Protein AF-0000000078037428 (afdb_homodimer)

pLDDT: mean 86.5, std 13.21, range [45.31, 98.56]

Structure (mmCIF, N/CA/C/O backbone):
data_AF-0000000078037428-model_v1
#
loop_
_entity.id
_entity.type
_entity.pdbx_description
1 polymer 'Transcriptional regulator, TetR family'
#
loop_
_atom_site.group_PDB
_atom_site.id
_atom_site.type_symbol
_atom_site.label_atom_id
_atom_site.label_alt_id
_atom_site.label_comp_id
_atom_site.label_asym_id
_atom_site.label_entity_id
_atom_site.label_seq_id
_atom_site.pdbx_PDB_ins_code
_atom_site.Cartn_x
_atom_site.Cartn_y
_atom_site.Cartn_z
_atom_site.occupancy
_atom_site.B_iso_or_equiv
_atom_site.auth_seq_id
_atom_site.auth_comp_id
_atom_site.auth_asym_id
_atom_site.auth_atom_id
_atom_site.pdbx_PDB_model_num
ATOM 1 N N . MET A 1 1 ? -26.312 56.969 19.766 1 45.31 1 MET A N 1
ATOM 2 C CA . MET A 1 1 ? -25.547 55.938 20.484 1 45.31 1 MET A CA 1
ATOM 3 C C . MET A 1 1 ? -25.922 54.562 19.969 1 45.31 1 MET A C 1
ATOM 5 O O . MET A 1 1 ? -25.109 53.625 20.062 1 45.31 1 MET A O 1
ATOM 9 N N . LEU A 1 2 ? -27.078 54.312 19.422 1 58.06 2 LEU A N 1
ATOM 10 C CA . LEU A 1 2 ? -27.562 53.031 18.891 1 58.06 2 LEU A CA 1
ATOM 11 C C . LEU A 1 2 ? -26.922 52.688 17.562 1 58.06 2 LEU A C 1
ATOM 13 O O . LEU A 1 2 ? -26.625 51.531 17.266 1 58.06 2 LEU A O 1
ATOM 17 N N . MET A 1 3 ? -26.672 53.719 16.812 1 55.56 3 MET A N 1
ATOM 18 C CA . MET A 1 3 ? -26.109 53.469 15.484 1 55.56 3 MET A CA 1
ATOM 19 C C . MET A 1 3 ? -24.656 53 15.578 1 55.56 3 MET A C 1
ATOM 21 O O . MET A 1 3 ? -24.172 52.281 14.703 1 55.56 3 MET A O 1
ATOM 25 N N . ALA A 1 4 ? -23.922 53.5 16.547 1 60.78 4 ALA A N 1
ATOM 26 C CA . ALA A 1 4 ? -22.516 53.125 16.719 1 60.78 4 ALA A CA 1
ATOM 27 C C . ALA A 1 4 ? -22.375 51.625 17.062 1 60.78 4 ALA A C 1
ATOM 29 O O . ALA A 1 4 ? -21.359 51 16.734 1 60.78 4 ALA A O 1
ATOM 30 N N . LYS A 1 5 ? -23.375 51.125 17.703 1 63.28 5 LYS A N 1
ATOM 31 C CA . LYS A 1 5 ? -23.297 49.719 18.125 1 63.28 5 LYS A CA 1
ATOM 32 C C . LYS A 1 5 ? -23.422 48.781 16.938 1 63.28 5 LYS A C 1
ATOM 34 O O . LYS A 1 5 ? -22.766 47.75 16.891 1 63.28 5 LYS A O 1
ATOM 39 N N . ASN A 1 6 ? -24.078 49.25 15.852 1 65.44 6 ASN A N 1
ATOM 40 C CA . ASN A 1 6 ? -24.328 48.406 14.68 1 65.44 6 ASN A CA 1
ATOM 41 C C . ASN A 1 6 ? -23.078 48.312 13.797 1 65.44 6 ASN A C 1
ATOM 43 O O . ASN A 1 6 ? -22.828 47.25 13.195 1 65.44 6 ASN A O 1
ATOM 47 N N . THR A 1 7 ? -22.266 49.406 13.906 1 69.06 7 THR A N 1
ATOM 48 C CA . THR A 1 7 ? -21.094 49.438 13.031 1 69.06 7 THR A CA 1
ATOM 49 C C . THR A 1 7 ? -20 48.5 13.578 1 69.06 7 THR A C 1
ATOM 51 O O . THR A 1 7 ? -19.266 47.875 12.805 1 69.06 7 THR A O 1
ATOM 54 N N . ARG A 1 8 ? -19.922 48.375 14.914 1 73.94 8 ARG A N 1
ATOM 55 C CA . ARG A 1 8 ? -18.906 47.5 15.516 1 73.94 8 ARG A CA 1
ATOM 56 C C . ARG A 1 8 ? -19.25 46.031 15.305 1 73.94 8 ARG A C 1
ATOM 58 O O . ARG A 1 8 ? -18.359 45.219 15.086 1 73.94 8 ARG A O 1
ATOM 65 N N . GLY A 1 9 ? -20.5 45.781 15.391 1 69.25 9 GLY A N 1
ATOM 66 C CA . GLY A 1 9 ? -20.938 44.438 15.117 1 69.25 9 GLY A CA 1
ATOM 67 C C . GLY A 1 9 ? -20.672 44 13.695 1 69.25 9 GLY A C 1
ATOM 68 O O . GLY A 1 9 ? -20.234 42.844 13.453 1 69.25 9 GLY A O 1
ATOM 69 N N . SER A 1 10 ? -20.953 44.938 12.781 1 72.5 10 SER A N 1
ATOM 70 C CA . SER A 1 10 ? -20.719 44.688 11.367 1 72.5 10 SER A CA 1
ATOM 71 C C . SER A 1 10 ? -19.219 44.531 11.07 1 72.5 10 SER A C 1
ATOM 73 O O . SER A 1 10 ? -18.812 43.656 10.305 1 72.5 10 SER A O 1
ATOM 75 N N . GLN A 1 11 ? -18.453 45.438 11.711 1 68.12 11 GLN A N 1
ATOM 76 C CA . GLN A 1 11 ? -17 45.375 11.516 1 68.12 11 GLN A CA 1
ATOM 77 C C . GLN A 1 11 ? -16.438 44.062 12.086 1 68.12 11 GLN A C 1
ATOM 79 O O . GLN A 1 11 ? -15.547 43.469 11.484 1 68.12 11 GLN A O 1
ATOM 84 N N . ARG A 1 12 ? -16.984 43.688 13.312 1 69.38 12 ARG A N 1
ATOM 85 C CA . ARG A 1 12 ? -16.547 42.438 13.906 1 69.38 12 ARG A CA 1
ATOM 86 C C . ARG A 1 12 ? -16.953 41.219 13.055 1 69.38 12 ARG A C 1
ATOM 88 O O . ARG A 1 12 ? -16.188 40.281 12.883 1 69.38 12 ARG A O 1
ATOM 95 N N . ALA A 1 13 ? -18.188 41.281 12.602 1 67.56 13 ALA A N 1
ATOM 96 C CA . ALA A 1 13 ? -18.672 40.219 11.711 1 67.56 13 ALA A CA 1
ATOM 97 C C . ALA A 1 13 ? -17.828 40.156 10.438 1 67.56 13 ALA A C 1
ATOM 99 O O . ALA A 1 13 ? -17.531 39.062 9.945 1 67.56 13 ALA A O 1
ATOM 100 N N . GLN A 1 14 ? -17.438 41.188 9.852 1 64.56 14 GLN A N 1
ATOM 101 C CA . GLN A 1 14 ? -16.594 41.25 8.656 1 64.56 14 GLN A CA 1
ATOM 102 C C . GLN A 1 14 ? -15.18 40.75 8.953 1 64.56 14 GLN A C 1
ATOM 104 O O . GLN A 1 14 ? -14.586 40.031 8.141 1 64.56 14 GLN A O 1
ATOM 109 N N . ALA A 1 15 ? -14.648 41.125 10.156 1 66.56 15 ALA A N 1
ATOM 110 C CA . ALA A 1 15 ? -13.328 40.688 10.578 1 66.56 15 ALA A CA 1
ATOM 111 C C . ALA A 1 15 ? -13.32 39.156 10.797 1 66.56 15 ALA A C 1
ATOM 113 O O . ALA A 1 15 ? -12.375 38.469 10.406 1 66.56 15 ALA A O 1
ATOM 114 N N . VAL A 1 16 ? -14.312 38.688 11.414 1 65.62 16 VAL A N 1
ATOM 115 C CA . VAL A 1 16 ? -14.438 37.25 11.648 1 65.62 16 VAL A CA 1
ATOM 116 C C . VAL A 1 16 ? -14.562 36.5 10.32 1 65.62 16 VAL A C 1
ATOM 118 O O . VAL A 1 16 ? -13.938 35.469 10.117 1 65.62 16 VAL A O 1
ATOM 121 N N . SER A 1 17 ? -15.375 36.969 9.43 1 70.44 17 SER A N 1
ATOM 122 C CA . SER A 1 17 ? -15.531 36.375 8.102 1 70.44 17 SER A CA 1
ATOM 123 C C . SER A 1 17 ? -14.219 36.375 7.336 1 70.44 17 SER A C 1
ATOM 125 O O . SER A 1 17 ? -13.891 35.406 6.652 1 70.44 17 SER A O 1
ATOM 127 N N . GLY A 1 18 ? -13.523 37.469 7.52 1 70.5 18 GLY A N 1
ATOM 128 C CA . GLY A 1 18 ? -12.219 37.562 6.887 1 70.5 18 GLY A CA 1
ATOM 129 C C . GLY A 1 18 ? -11.219 36.562 7.434 1 70.5 18 GLY A C 1
ATOM 130 O O . GLY A 1 18 ? -10.43 35.969 6.68 1 70.5 18 GLY A O 1
ATOM 131 N N . GLU A 1 19 ? -11.305 36.469 8.688 1 72.19 19 GLU A N 1
ATOM 132 C CA . GLU A 1 19 ? -10.414 35.5 9.359 1 72.19 19 GLU A CA 1
ATOM 133 C C . GLU A 1 19 ? -10.734 34.062 8.961 1 72.19 19 GLU A C 1
ATOM 135 O O . GLU A 1 19 ? -9.828 33.281 8.742 1 72.19 19 GLU A O 1
ATOM 140 N N . VAL A 1 20 ? -12.031 33.844 8.992 1 72.5 20 VAL A N 1
ATOM 141 C CA . VAL A 1 20 ? -12.477 32.5 8.57 1 72.5 20 VAL A CA 1
ATOM 142 C C . VAL A 1 20 ? -12.039 32.25 7.129 1 72.5 20 VAL A C 1
ATOM 144 O O . VAL A 1 20 ? -11.602 31.141 6.801 1 72.5 20 VAL A O 1
ATOM 147 N N . ASP A 1 21 ? -11.977 33.219 6.484 1 84.56 21 ASP A N 1
ATOM 148 C CA . ASP A 1 21 ? -11.578 33.125 5.082 1 84.56 21 ASP A CA 1
ATOM 149 C C . ASP A 1 21 ? -10.086 32.812 4.957 1 84.56 21 ASP A C 1
ATOM 151 O O . ASP A 1 21 ? -9.688 31.953 4.176 1 84.56 21 ASP A O 1
ATOM 155 N N . THR A 1 22 ? -9.359 33.469 5.941 1 90.62 22 THR A N 1
ATOM 156 C CA . THR A 1 22 ? -7.918 33.281 5.914 1 90.62 22 THR A CA 1
ATOM 157 C C . THR A 1 22 ? -7.562 31.859 6.371 1 90.62 22 THR A C 1
ATOM 159 O O . THR A 1 22 ? -6.715 31.203 5.766 1 90.62 22 THR A O 1
ATOM 162 N N . ARG A 1 23 ? -8.195 31.469 7.398 1 93.56 23 ARG A N 1
ATOM 163 C CA . ARG A 1 23 ? -7.953 30.125 7.93 1 93.56 23 ARG A CA 1
ATOM 164 C C . ARG A 1 23 ? -8.258 29.062 6.887 1 93.56 23 ARG A C 1
ATOM 166 O O . ARG A 1 23 ? -7.469 28.141 6.676 1 93.56 23 ARG A O 1
ATOM 173 N N . GLU A 1 24 ? -9.375 29.188 6.25 1 93.31 24 GLU A N 1
ATOM 174 C CA . GLU A 1 24 ? -9.797 28.234 5.227 1 93.31 24 GLU A CA 1
ATOM 175 C C . GLU A 1 24 ? -8.844 28.266 4.035 1 93.31 24 GLU A C 1
ATOM 177 O O . GLU A 1 24 ? -8.523 27.219 3.469 1 93.31 24 GLU A O 1
ATOM 182 N N . ARG A 1 25 ? -8.43 29.375 3.723 1 93.69 25 ARG A N 1
ATOM 183 C CA . ARG A 1 25 ? -7.484 29.516 2.619 1 93.69 25 ARG A CA 1
ATOM 184 C C . ARG A 1 25 ? -6.168 28.812 2.926 1 93.69 25 ARG A C 1
ATOM 186 O O . ARG A 1 25 ? -5.637 28.094 2.086 1 93.69 25 ARG A O 1
ATOM 193 N N . ILE A 1 26 ? -5.715 29.016 4.098 1 95.25 26 ILE A N 1
ATOM 194 C CA . ILE A 1 26 ? -4.473 28.375 4.516 1 95.25 26 ILE A CA 1
ATOM 195 C C . ILE A 1 26 ? -4.637 26.859 4.484 1 95.25 26 ILE A C 1
ATOM 197 O O . ILE A 1 26 ? -3.777 26.141 3.961 1 95.25 26 ILE A O 1
ATOM 201 N N . LEU A 1 27 ? -5.742 26.422 4.992 1 94.62 27 LEU A N 1
ATOM 202 C CA . LEU A 1 27 ? -6.012 25 5.047 1 94.62 27 LEU A CA 1
ATOM 203 C C . LEU A 1 27 ? -6.051 24.391 3.648 1 94.62 27 LEU A C 1
ATOM 205 O O . LEU A 1 27 ? -5.422 23.359 3.395 1 94.62 27 LEU A O 1
ATOM 209 N N . ASN A 1 28 ? -6.707 25.031 2.758 1 94 28 ASN A N 1
ATOM 210 C CA . ASN A 1 28 ? -6.863 24.516 1.401 1 94 28 ASN A CA 1
ATOM 211 C C . ASN A 1 28 ? -5.535 24.516 0.653 1 94 28 ASN A C 1
ATOM 213 O O . ASN A 1 28 ? -5.207 23.531 -0.023 1 94 28 ASN A O 1
ATOM 217 N N . VAL A 1 29 ? -4.816 25.531 0.797 1 95.38 29 VAL A N 1
ATOM 218 C CA . VAL A 1 29 ? -3.527 25.656 0.13 1 95.38 29 VAL A CA 1
ATOM 219 C C . VAL A 1 29 ? -2.555 24.609 0.686 1 95.38 29 VAL A C 1
ATOM 221 O O . VAL A 1 29 ? -1.868 23.922 -0.074 1 95.38 29 VAL A O 1
ATOM 224 N N . ALA A 1 30 ? -2.529 24.547 1.989 1 96.25 30 ALA A N 1
ATOM 225 C CA . ALA A 1 30 ? -1.643 23.578 2.635 1 96.25 30 ALA A CA 1
ATOM 226 C C . ALA A 1 30 ? -1.988 22.156 2.217 1 96.25 30 ALA A C 1
ATOM 228 O O . ALA A 1 30 ? -1.096 21.344 1.949 1 96.25 30 ALA A O 1
ATOM 229 N N . GLU A 1 31 ? -3.254 21.859 2.205 1 95 31 GLU A N 1
ATOM 230 C CA . GLU A 1 31 ? -3.691 20.531 1.799 1 95 31 GLU A CA 1
ATOM 231 C C . GLU A 1 31 ? -3.186 20.188 0.402 1 95 31 GLU A C 1
ATOM 233 O O . GLU A 1 31 ? -2.664 19.094 0.179 1 95 31 GLU A O 1
ATOM 238 N N . ALA A 1 32 ? -3.291 21.109 -0.488 1 93.69 32 ALA A N 1
ATOM 239 C CA . ALA A 1 32 ? -2.836 20.906 -1.86 1 93.69 32 ALA A CA 1
ATOM 240 C C . ALA A 1 32 ? -1.325 20.688 -1.913 1 93.69 32 ALA A C 1
ATOM 242 O O . ALA A 1 32 ? -0.837 19.812 -2.621 1 93.69 32 ALA A O 1
ATOM 243 N N . LEU A 1 33 ? -0.621 21.453 -1.159 1 94.12 33 LEU A N 1
ATOM 244 C CA . LEU A 1 33 ? 0.835 21.375 -1.165 1 94.12 33 LEU A CA 1
ATOM 245 C C . LEU A 1 33 ? 1.314 20.078 -0.514 1 94.12 33 LEU A C 1
ATOM 247 O O . LEU A 1 33 ? 2.26 19.453 -0.995 1 94.12 33 LEU A O 1
ATOM 251 N N . PHE A 1 34 ? 0.635 19.688 0.566 1 91.19 34 PHE A N 1
ATOM 252 C CA . PHE A 1 34 ? 0.97 18.406 1.201 1 91.19 34 PHE A CA 1
ATOM 253 C C . PHE A 1 34 ? 0.675 17.25 0.266 1 91.19 34 PHE A C 1
ATOM 255 O O . PHE A 1 34 ? 1.414 16.266 0.243 1 91.19 34 PHE A O 1
ATOM 262 N N . ALA A 1 35 ? -0.38 17.375 -0.434 1 88.12 35 ALA A N 1
ATOM 263 C CA . ALA A 1 35 ? -0.732 16.312 -1.383 1 88.12 35 ALA A CA 1
ATOM 264 C C . ALA A 1 35 ? 0.3 16.219 -2.504 1 88.12 35 ALA A C 1
ATOM 266 O O . ALA A 1 35 ? 0.627 15.125 -2.961 1 88.12 35 ALA A O 1
ATOM 267 N N . GLU A 1 36 ? 0.806 17.297 -2.908 1 85.62 36 GLU A N 1
ATOM 268 C CA . GLU A 1 36 ? 1.724 17.359 -4.043 1 85.62 36 GLU A CA 1
ATOM 269 C C . GLU A 1 36 ? 3.145 17 -3.625 1 85.62 36 GLU A C 1
ATOM 271 O O . GLU A 1 36 ? 3.83 16.25 -4.328 1 85.62 36 GLU A O 1
ATOM 276 N N . HIS A 1 37 ? 3.551 17.438 -2.434 1 83.81 37 HIS A N 1
ATOM 277 C CA . HIS A 1 37 ? 4.965 17.344 -2.086 1 83.81 37 HIS A CA 1
ATOM 278 C C . HIS A 1 37 ? 5.184 16.406 -0.906 1 83.81 37 HIS A C 1
ATOM 280 O O . HIS A 1 37 ? 6.32 16.062 -0.584 1 83.81 37 HIS A O 1
ATOM 286 N N . GLY A 1 38 ? 4.078 15.945 -0.37 1 83.19 38 GLY A N 1
ATOM 287 C CA . GLY A 1 38 ? 4.223 15.234 0.889 1 83.19 38 GLY A CA 1
ATOM 288 C C . GLY A 1 38 ? 4.449 16.156 2.074 1 83.19 38 GLY A C 1
ATOM 289 O O . GLY A 1 38 ? 4.707 17.344 1.899 1 83.19 38 GLY A O 1
ATOM 290 N N . PHE A 1 39 ? 4.328 15.602 3.326 1 85.38 39 PHE A N 1
ATOM 291 C CA . PHE A 1 39 ? 4.473 16.375 4.551 1 85.38 39 PHE A CA 1
ATOM 292 C C . PHE A 1 39 ? 5.883 16.953 4.668 1 85.38 39 PHE A C 1
ATOM 294 O O . PHE A 1 39 ? 6.059 18.141 4.961 1 85.38 39 PHE A O 1
ATOM 301 N N . ASP A 1 40 ? 6.875 16.094 4.406 1 80 40 ASP A N 1
ATOM 302 C CA . ASP A 1 40 ? 8.266 16.516 4.57 1 80 40 ASP A CA 1
ATOM 303 C C . ASP A 1 40 ? 8.695 17.453 3.441 1 80 40 ASP A C 1
ATOM 305 O O . ASP A 1 40 ? 9.523 18.344 3.645 1 80 40 ASP A O 1
ATOM 309 N N . GLY A 1 41 ? 8.07 17.297 2.328 1 82.44 41 GLY A N 1
ATOM 310 C CA . GLY A 1 41 ? 8.477 18.062 1.157 1 82.44 41 GLY A CA 1
ATOM 311 C C . GLY A 1 41 ? 7.863 19.453 1.104 1 82.44 41 GLY A C 1
ATOM 312 O O . GLY A 1 41 ? 8.375 20.328 0.41 1 82.44 41 GLY A O 1
ATOM 313 N N . ALA A 1 42 ? 6.762 19.578 1.748 1 89.94 42 ALA A N 1
ATOM 314 C CA . ALA A 1 42 ? 6.113 20.891 1.792 1 89.94 42 ALA A CA 1
ATOM 315 C C . ALA A 1 42 ? 6.629 21.719 2.963 1 89.94 42 ALA A C 1
ATOM 317 O O . ALA A 1 42 ? 6.648 21.25 4.105 1 89.94 42 ALA A O 1
ATOM 318 N N . SER A 1 43 ? 7.047 22.953 2.65 1 94.25 43 SER A N 1
ATOM 319 C CA . SER A 1 43 ? 7.574 23.812 3.701 1 94.25 43 SER A CA 1
ATOM 320 C C . SER A 1 43 ? 6.562 24.875 4.102 1 94.25 43 SER A C 1
ATOM 322 O O . SER A 1 43 ? 5.629 25.172 3.348 1 94.25 43 SER A O 1
ATOM 324 N N . MET A 1 44 ? 6.82 25.438 5.277 1 96.19 44 MET A N 1
ATOM 325 C CA . MET A 1 44 ? 5.98 26.562 5.719 1 96.19 44 MET A CA 1
ATOM 326 C C . MET A 1 44 ? 6.141 27.766 4.797 1 96.19 44 MET A C 1
ATOM 328 O O . MET A 1 44 ? 5.188 28.5 4.574 1 96.19 44 MET A O 1
ATOM 332 N N . ARG A 1 45 ? 7.262 27.891 4.246 1 96 45 ARG A N 1
ATOM 333 C CA . ARG A 1 45 ? 7.512 28.969 3.297 1 96 45 ARG A CA 1
ATOM 334 C C . ARG A 1 45 ? 6.652 28.812 2.045 1 96 45 ARG A C 1
ATOM 336 O O . ARG A 1 45 ? 6.059 29.781 1.564 1 96 45 ARG A O 1
ATOM 343 N N . MET A 1 46 ? 6.59 27.609 1.505 1 96.31 46 MET A N 1
ATOM 344 C CA . MET A 1 46 ? 5.738 27.312 0.357 1 96.31 46 MET A CA 1
ATOM 345 C C . MET A 1 46 ? 4.277 27.641 0.662 1 96.31 46 MET A C 1
ATOM 347 O O . MET A 1 46 ? 3.59 28.25 -0.153 1 96.31 46 MET A O 1
ATOM 351 N N . ILE A 1 47 ? 3.82 27.266 1.826 1 97 47 ILE A N 1
ATOM 352 C CA . ILE A 1 47 ? 2.426 27.406 2.227 1 97 47 ILE A CA 1
ATOM 353 C C . ILE A 1 47 ? 2.086 28.891 2.389 1 97 47 ILE A C 1
ATOM 355 O O . ILE A 1 47 ? 1.067 29.359 1.874 1 97 47 ILE A O 1
ATOM 359 N N . THR A 1 48 ? 2.945 29.656 3.059 1 97.06 48 THR A N 1
ATOM 360 C CA . THR A 1 48 ? 2.699 31.078 3.275 1 97.06 48 THR A CA 1
ATOM 361 C C . THR A 1 48 ? 2.695 31.828 1.951 1 97.06 48 THR A C 1
ATOM 363 O O . THR A 1 48 ? 1.839 32.688 1.722 1 97.06 48 THR A O 1
ATOM 366 N N . ALA A 1 49 ? 3.59 31.484 1.104 1 97.25 49 ALA A N 1
ATOM 367 C CA . ALA A 1 49 ? 3.68 32.125 -0.2 1 97.25 49 ALA A CA 1
ATOM 368 C C . ALA A 1 49 ? 2.43 31.859 -1.033 1 97.25 49 ALA A C 1
ATOM 370 O O . ALA A 1 49 ? 1.83 32.781 -1.582 1 97.25 49 ALA A O 1
ATOM 371 N N . ALA A 1 50 ? 2.002 30.703 -1.058 1 96.44 50 ALA A N 1
ATOM 372 C CA . ALA A 1 50 ? 0.864 30.312 -1.881 1 96.44 50 ALA A CA 1
ATOM 373 C C . ALA A 1 50 ? -0.443 30.844 -1.307 1 96.44 50 ALA A C 1
ATOM 375 O O . ALA A 1 50 ? -1.362 31.188 -2.055 1 96.44 50 ALA A O 1
ATOM 376 N N . ALA A 1 51 ? -0.529 30.906 0.008 1 96.25 51 ALA A N 1
ATOM 377 C CA . ALA A 1 51 ? -1.748 31.359 0.674 1 96.25 51 ALA A CA 1
ATOM 378 C C . ALA A 1 51 ? -1.809 32.875 0.733 1 96.25 51 ALA A C 1
ATOM 380 O O . ALA A 1 51 ? -2.855 33.438 1.044 1 96.25 51 ALA A O 1
ATOM 381 N N . GLY A 1 52 ? -0.7 33.5 0.481 1 96.31 52 GLY A N 1
ATOM 382 C CA . GLY A 1 52 ? -0.65 34.969 0.539 1 96.31 52 GLY A CA 1
ATOM 383 C C . GLY A 1 52 ? -0.742 35.5 1.952 1 96.31 52 GLY A C 1
ATOM 384 O O . GLY A 1 52 ? -1.438 36.5 2.199 1 96.31 52 GLY A O 1
ATOM 385 N N . VAL A 1 53 ? -0.134 34.812 2.84 1 95.88 53 VAL A N 1
ATOM 386 C CA . VAL A 1 53 ? -0.133 35.219 4.238 1 95.88 53 VAL A CA 1
ATOM 387 C C . VAL A 1 53 ? 1.283 35.125 4.801 1 95.88 53 VAL A C 1
ATOM 389 O O . VAL A 1 53 ? 2.166 34.531 4.188 1 95.88 53 VAL A O 1
ATOM 392 N N . ASN A 1 54 ? 1.52 35.781 5.852 1 93.88 54 ASN A N 1
ATOM 393 C CA . ASN A 1 54 ? 2.822 35.656 6.5 1 93.88 54 ASN A CA 1
ATOM 394 C C . ASN A 1 54 ? 2.846 34.5 7.504 1 93.88 54 ASN A C 1
ATOM 396 O O . ASN A 1 54 ? 1.806 33.906 7.801 1 93.88 54 ASN A O 1
ATOM 400 N N . LEU A 1 55 ? 4.039 34.156 7.93 1 95.06 55 LEU A N 1
ATOM 401 C CA . LEU A 1 55 ? 4.234 33.031 8.828 1 95.06 55 LEU A CA 1
ATOM 402 C C . LEU A 1 55 ? 3.479 33.25 10.141 1 95.06 55 LEU A C 1
ATOM 404 O O . LEU A 1 55 ? 2.959 32.312 10.727 1 95.06 55 LEU A O 1
ATOM 408 N N . ALA A 1 56 ? 3.367 34.469 10.617 1 94.12 56 ALA A N 1
ATOM 409 C CA . ALA A 1 56 ? 2.68 34.812 11.859 1 94.12 56 ALA A CA 1
ATOM 410 C C . ALA A 1 56 ? 1.201 34.438 11.789 1 94.12 56 ALA A C 1
ATOM 412 O O . ALA A 1 56 ? 0.625 33.969 12.766 1 94.12 56 ALA A O 1
ATOM 413 N N . ALA A 1 57 ? 0.675 34.688 10.711 1 93.5 57 ALA A N 1
ATOM 414 C CA . ALA A 1 57 ? -0.73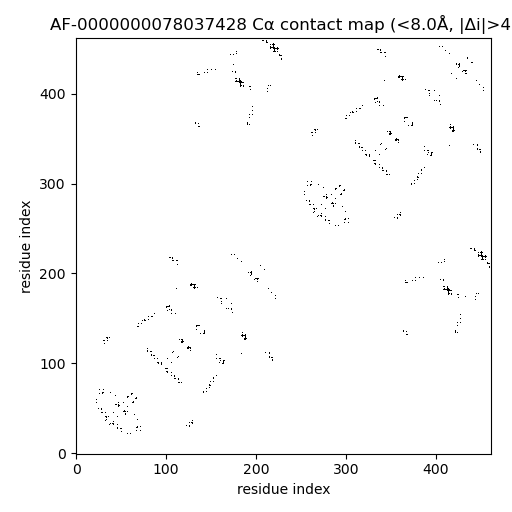4 34.375 10.5 1 93.5 57 ALA A CA 1
ATOM 415 C C . ALA A 1 57 ? -0.974 32.875 10.57 1 93.5 57 ALA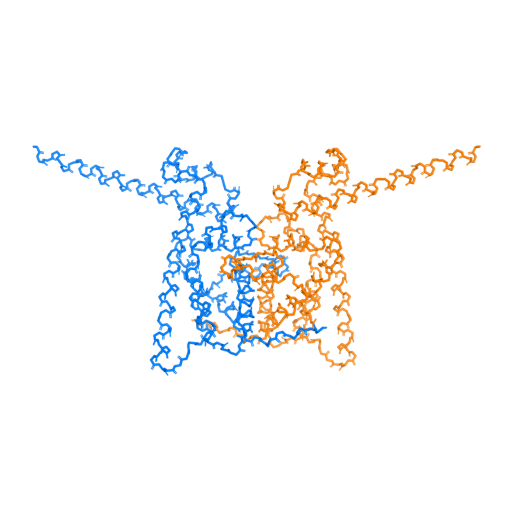 A C 1
ATOM 417 O O . ALA A 1 57 ? -1.938 32.406 11.195 1 93.5 57 ALA A O 1
ATOM 418 N N . VAL A 1 58 ? -0.112 32.031 9.93 1 94.25 58 VAL A N 1
ATOM 419 C CA . VAL A 1 58 ? -0.245 30.578 9.969 1 94.25 58 VAL A CA 1
ATOM 420 C C . VAL A 1 58 ? -0.065 30.078 11.406 1 94.25 58 VAL A C 1
ATOM 422 O O . VAL A 1 58 ? -0.831 29.234 11.875 1 94.25 58 VAL A O 1
ATOM 425 N N . ASN A 1 59 ? 0.863 30.641 12.047 1 94.25 59 ASN A N 1
ATOM 426 C CA . ASN A 1 59 ? 1.115 30.25 13.43 1 94.25 59 ASN A CA 1
ATOM 427 C C . ASN A 1 59 ? -0.059 30.609 14.336 1 94.25 59 ASN A C 1
ATOM 429 O O . ASN A 1 59 ? -0.395 29.875 15.25 1 94.25 59 ASN A O 1
ATOM 433 N N . TYR A 1 60 ? -0.545 31.75 14.078 1 93.81 60 TYR A N 1
ATOM 434 C CA . TYR A 1 60 ? -1.698 32.219 14.844 1 93.81 60 TYR A CA 1
ATOM 435 C C . TYR A 1 60 ? -2.869 31.25 14.695 1 93.81 60 TYR A C 1
ATOM 437 O O . TYR A 1 60 ? -3.488 30.844 15.688 1 93.81 60 TYR A O 1
ATOM 445 N N . HIS A 1 61 ? -3.119 30.797 13.523 1 94.38 61 HIS A N 1
ATOM 446 C CA . HIS A 1 61 ? -4.285 29.969 13.242 1 94.38 61 HIS A CA 1
ATOM 447 C C . HIS A 1 61 ? -4.02 28.516 13.586 1 94.38 61 HIS A C 1
ATOM 449 O O . HIS A 1 61 ? -4.926 27.797 14.016 1 94.38 61 HIS A O 1
ATOM 455 N N . PHE A 1 62 ? -2.736 27.984 13.375 1 95.62 62 PHE A N 1
ATOM 456 C CA . PHE A 1 62 ? -2.535 26.547 13.438 1 95.62 62 PHE A CA 1
ATOM 457 C C . PHE A 1 62 ? -1.368 26.203 14.352 1 95.62 62 PHE A C 1
ATOM 459 O O . PHE A 1 62 ? -1.239 25.062 14.797 1 95.62 62 PHE A O 1
ATOM 466 N N . GLY A 1 63 ? -0.542 27.156 14.586 1 93.31 63 GLY A N 1
ATOM 467 C CA . GLY A 1 63 ? 0.567 26.938 15.5 1 93.31 63 GLY A CA 1
ATOM 468 C C . GLY A 1 63 ? 1.792 26.359 14.82 1 93.31 63 GLY A C 1
ATOM 469 O O . GLY A 1 63 ? 2.861 26.969 14.828 1 93.31 63 GLY A O 1
ATOM 470 N N . SER A 1 64 ? 1.695 25.172 14.234 1 93.56 64 SER A N 1
ATOM 471 C CA . SER A 1 64 ? 2.834 24.484 13.617 1 93.56 64 SER A CA 1
ATOM 472 C C . SER A 1 64 ? 2.416 23.719 12.367 1 93.56 64 SER A C 1
ATOM 474 O O . SER A 1 64 ? 1.224 23.562 12.102 1 93.56 64 SER A O 1
ATOM 476 N N . LYS A 1 65 ? 3.43 23.281 11.641 1 93.31 65 LYS A N 1
ATOM 477 C CA . LYS A 1 65 ? 3.182 22.453 10.469 1 93.31 65 LYS A CA 1
ATOM 478 C C . LYS A 1 65 ? 2.455 21.172 10.852 1 93.31 65 LYS A C 1
ATOM 480 O O . LYS A 1 65 ? 1.554 20.719 10.133 1 93.31 65 LYS A O 1
ATOM 485 N N . GLU A 1 66 ? 2.832 20.641 11.984 1 91.5 66 GLU A N 1
ATOM 486 C CA . GLU A 1 66 ? 2.23 19.406 12.492 1 91.5 66 GLU A CA 1
ATOM 487 C C . GLU A 1 66 ? 0.752 19.609 12.812 1 91.5 66 GLU A C 1
ATOM 489 O O . GLU A 1 66 ? -0.084 18.766 12.453 1 91.5 66 GLU A O 1
ATOM 494 N N . LYS A 1 67 ? 0.489 20.641 13.422 1 93.81 67 LYS A N 1
ATOM 495 C CA . LYS A 1 67 ? -0.902 20.922 13.773 1 93.81 67 LYS A CA 1
ATOM 496 C C . LYS A 1 67 ? -1.732 21.234 12.531 1 93.81 67 LYS A C 1
ATOM 498 O O . LYS A 1 67 ? -2.918 20.891 12.469 1 93.81 67 LYS A O 1
ATOM 503 N N . LEU A 1 68 ? -1.063 21.906 11.648 1 94.75 68 LEU A N 1
ATOM 504 C CA . LEU A 1 68 ? -1.731 22.219 10.391 1 94.75 68 LEU A CA 1
ATOM 505 C C . LEU A 1 68 ? -2.15 20.953 9.656 1 94.75 68 LEU A C 1
ATOM 507 O O . LEU A 1 68 ? -3.309 20.828 9.25 1 94.75 68 LEU A O 1
ATOM 511 N N . ILE A 1 69 ? -1.285 19.984 9.508 1 92.81 69 ILE A N 1
ATOM 512 C CA . ILE A 1 69 ? -1.621 18.75 8.805 1 92.81 69 ILE A CA 1
ATOM 513 C C . ILE A 1 69 ? -2.631 17.938 9.617 1 92.81 69 ILE A C 1
ATOM 515 O O . ILE A 1 69 ? -3.5 17.266 9.055 1 92.81 69 ILE A O 1
ATOM 519 N N . GLU A 1 70 ? -2.494 17.969 10.891 1 92.56 70 GLU A N 1
ATOM 520 C CA . GLU A 1 70 ? -3.473 17.312 11.758 1 92.56 70 GLU A CA 1
ATOM 521 C C . GLU A 1 70 ? -4.883 17.828 11.484 1 92.56 70 GLU A C 1
ATOM 523 O O . GLU A 1 70 ? -5.828 17.047 11.383 1 92.56 70 GLU A O 1
ATOM 528 N N . GLU A 1 71 ? -4.949 19.094 11.383 1 93.69 71 GLU A N 1
ATOM 529 C CA . GLU A 1 71 ? -6.258 19.703 11.141 1 93.69 71 GLU A CA 1
ATOM 530 C C . GLU A 1 71 ? -6.793 19.328 9.758 1 93.69 71 GLU A C 1
ATOM 532 O O . GLU A 1 71 ? -8 19.141 9.586 1 93.69 71 GLU A O 1
ATOM 537 N N . ILE A 1 72 ? -5.969 19.281 8.805 1 93.62 72 ILE A N 1
ATOM 538 C CA . ILE A 1 72 ? -6.352 18.891 7.457 1 93.62 72 ILE A CA 1
ATOM 539 C C . ILE A 1 72 ? -6.91 17.469 7.465 1 93.62 72 ILE A C 1
ATOM 541 O O . ILE A 1 72 ? -7.996 17.219 6.934 1 93.62 72 ILE A O 1
ATOM 545 N N . PHE A 1 73 ? -6.242 16.547 8.102 1 92.62 73 PHE A N 1
ATOM 546 C CA . PHE A 1 73 ? -6.703 15.164 8.18 1 92.62 73 PHE A CA 1
ATOM 547 C C . PHE A 1 73 ? -7.996 15.07 8.984 1 92.62 73 PHE A C 1
ATOM 549 O O . PHE A 1 73 ? -8.922 14.359 8.594 1 92.62 73 PHE A O 1
ATOM 556 N N . ARG A 1 74 ? -7.984 15.766 10.07 1 92.12 74 ARG A N 1
ATOM 557 C CA . ARG A 1 74 ? -9.172 15.711 10.914 1 92.12 74 ARG A CA 1
ATOM 558 C C . ARG A 1 74 ? -10.414 16.141 10.141 1 92.12 74 ARG A C 1
ATOM 560 O O . ARG A 1 74 ? -11.445 15.469 10.195 1 92.12 74 ARG A O 1
ATOM 567 N N . ARG A 1 75 ? -10.297 17.203 9.477 1 92.5 75 ARG A N 1
ATOM 568 C CA . ARG A 1 75 ? -11.438 17.719 8.727 1 92.5 75 ARG A CA 1
ATOM 569 C C . ARG A 1 75 ? -11.953 16.703 7.723 1 92.5 75 ARG A C 1
ATOM 571 O O . ARG A 1 75 ? -13.156 16.422 7.672 1 92.5 75 ARG A O 1
ATOM 578 N N . ARG A 1 76 ? -11.117 16.125 6.934 1 94.88 76 ARG A N 1
ATOM 579 C CA . ARG A 1 76 ? -11.5 15.172 5.898 1 94.88 76 ARG A CA 1
ATOM 580 C C . ARG A 1 76 ? -11.961 13.859 6.512 1 94.88 76 ARG A C 1
ATOM 582 O O . ARG A 1 76 ? -12.953 13.273 6.07 1 94.88 76 ARG A O 1
ATOM 589 N N . LEU A 1 77 ? -11.305 13.398 7.582 1 93.69 77 LEU A N 1
ATOM 590 C CA . LEU A 1 77 ? -11.57 12.086 8.148 1 93.69 77 LEU A CA 1
ATOM 591 C C . LEU A 1 77 ? -12.844 12.109 9 1 93.69 77 LEU A C 1
ATOM 593 O O . LEU A 1 77 ? -13.562 11.109 9.07 1 93.69 77 LEU A O 1
ATOM 597 N N . VAL A 1 78 ? -13.094 13.227 9.672 1 94 78 VAL A N 1
ATOM 598 C CA . VAL A 1 78 ? -14.344 13.352 10.414 1 94 78 VAL A CA 1
ATOM 599 C C . VAL A 1 78 ? -15.523 13.148 9.469 1 94 78 VAL A C 1
ATOM 601 O O . VAL A 1 78 ? -16.438 12.367 9.758 1 94 78 VAL A O 1
ATOM 604 N N . TRP A 1 79 ? -15.469 13.859 8.375 1 95.25 79 TRP A N 1
ATOM 605 C CA . TRP A 1 79 ? -16.516 13.719 7.371 1 95.25 79 TRP A CA 1
ATOM 606 C C . TRP A 1 79 ? -16.609 12.281 6.867 1 95.25 79 TRP A C 1
ATOM 608 O O . TRP A 1 79 ? -17.688 11.711 6.801 1 95.25 79 TRP A O 1
ATOM 618 N N . LEU A 1 80 ? -15.539 11.68 6.48 1 96.38 80 LEU A N 1
ATOM 619 C CA . LEU A 1 80 ? -15.461 10.328 5.938 1 96.38 80 LEU A CA 1
ATOM 620 C C . LEU A 1 80 ? -15.992 9.305 6.938 1 96.38 80 LEU A C 1
ATOM 622 O O . LEU A 1 80 ? -16.766 8.422 6.578 1 96.38 80 LEU A O 1
ATOM 626 N N . ASN A 1 81 ? -15.57 9.438 8.188 1 95.94 81 ASN A N 1
ATOM 627 C CA . ASN A 1 81 ? -15.969 8.492 9.219 1 95.94 81 ASN A CA 1
ATOM 628 C C . ASN A 1 81 ? -17.453 8.609 9.539 1 95.94 81 ASN A C 1
ATOM 630 O O . ASN A 1 81 ? -18.109 7.613 9.867 1 95.94 81 ASN A O 1
ATOM 634 N N . GLU A 1 82 ? -17.938 9.812 9.484 1 96.62 82 GLU A N 1
ATOM 635 C CA . GLU A 1 82 ? -19.375 9.977 9.664 1 96.62 82 GLU A CA 1
ATOM 636 C C . GLU A 1 82 ? -20.156 9.289 8.555 1 96.62 82 GLU A C 1
ATOM 638 O O . GLU A 1 82 ? -21.172 8.633 8.805 1 96.62 82 GLU A O 1
ATOM 643 N N . LEU A 1 83 ? -19.703 9.438 7.359 1 97.69 83 LEU A N 1
ATOM 644 C CA . LEU A 1 83 ? -20.312 8.75 6.23 1 97.69 83 LEU A CA 1
ATOM 645 C C . LEU A 1 83 ? -20.281 7.238 6.434 1 97.69 83 LEU A C 1
ATOM 647 O O . LEU A 1 83 ? -21.297 6.562 6.227 1 97.69 83 LEU A O 1
ATOM 651 N N . ARG A 1 84 ? -19.188 6.691 6.863 1 98.06 84 ARG A N 1
ATOM 652 C CA . ARG A 1 84 ? -19.016 5.262 7.113 1 98.06 84 ARG A CA 1
ATOM 653 C C . ARG A 1 84 ? -19.953 4.789 8.219 1 98.06 84 ARG A C 1
ATOM 655 O O . ARG A 1 84 ? -20.547 3.715 8.117 1 98.06 84 ARG A O 1
ATOM 662 N N . ARG A 1 85 ? -20.031 5.605 9.266 1 97.69 85 ARG A N 1
ATOM 663 C CA . ARG A 1 85 ? -20.922 5.242 10.359 1 97.69 85 ARG A CA 1
ATOM 664 C C . ARG A 1 85 ? -22.375 5.152 9.883 1 97.69 85 ARG A C 1
ATOM 666 O O . ARG A 1 85 ? -23.062 4.184 10.18 1 97.69 85 ARG A O 1
ATOM 673 N N . GLN A 1 86 ? -22.734 6.121 9.141 1 98.31 86 GLN A N 1
ATOM 674 C CA . GLN A 1 86 ? -24.109 6.16 8.625 1 98.31 86 GLN A CA 1
ATOM 675 C C . GLN A 1 86 ? -24.375 4.977 7.703 1 98.31 86 GLN A C 1
ATOM 677 O O . GLN A 1 86 ? -25.438 4.352 7.785 1 98.31 86 GLN A O 1
ATOM 682 N N . ARG A 1 87 ? -23.469 4.652 6.883 1 98.56 87 ARG A N 1
ATOM 683 C CA . ARG A 1 87 ? -23.641 3.549 5.945 1 98.56 87 ARG A CA 1
ATOM 684 C C . ARG A 1 87 ? -23.734 2.217 6.68 1 98.56 87 ARG A C 1
ATOM 686 O O . ARG A 1 87 ? -24.594 1.388 6.359 1 98.56 87 ARG A O 1
ATOM 693 N N . LEU A 1 88 ? -22.875 2.021 7.621 1 98.38 88 LEU A N 1
ATOM 694 C CA . LEU A 1 88 ? -22.906 0.772 8.375 1 98.38 88 LEU A CA 1
ATOM 695 C C . LEU A 1 88 ? -24.203 0.645 9.156 1 98.38 88 LEU A C 1
ATOM 697 O O . LEU A 1 88 ? -24.812 -0.429 9.195 1 98.38 88 LEU A O 1
ATOM 701 N N . ASP A 1 89 ? -24.609 1.809 9.773 1 98.25 89 ASP A N 1
ATOM 702 C CA . ASP A 1 89 ? -25.875 1.818 10.492 1 98.25 89 ASP A CA 1
ATOM 703 C C . ASP A 1 89 ? -27.031 1.412 9.586 1 98.25 89 ASP A C 1
ATOM 705 O O . ASP A 1 89 ? -27.875 0.603 9.969 1 98.25 89 ASP A O 1
ATOM 709 N N . GLN A 1 90 ? -27.062 1.958 8.43 1 98.38 90 GLN A N 1
ATOM 710 C CA . GLN A 1 90 ? -28.125 1.655 7.469 1 98.38 90 GLN A CA 1
ATOM 711 C C . GLN A 1 90 ? -28.094 0.186 7.059 1 98.38 90 GLN A C 1
ATOM 713 O O . GLN A 1 90 ? -29.141 -0.463 6.973 1 98.38 90 GLN A O 1
ATOM 718 N N . LEU A 1 91 ? -26.953 -0.354 6.766 1 98.31 91 LEU A N 1
ATOM 719 C CA . LEU A 1 91 ? -26.797 -1.755 6.387 1 98.31 91 LEU A CA 1
ATOM 720 C C . LEU A 1 91 ? -27.281 -2.674 7.504 1 98.31 91 LEU A C 1
ATOM 722 O O . LEU A 1 91 ? -27.969 -3.664 7.238 1 98.31 91 LEU A O 1
ATOM 726 N N . GLN A 1 92 ? -26.906 -2.352 8.711 1 97.81 92 GLN A N 1
ATOM 727 C CA . GLN A 1 92 ? -27.266 -3.182 9.852 1 97.81 92 GLN A CA 1
ATOM 728 C C . GLN A 1 92 ? -28.781 -3.135 10.102 1 97.81 92 GLN A C 1
ATOM 730 O O . GLN A 1 92 ? -29.391 -4.156 10.414 1 97.81 92 GLN A O 1
ATOM 735 N N . LEU A 1 93 ? -29.328 -1.945 9.961 1 97.62 93 LEU A N 1
ATOM 736 C CA . LEU A 1 93 ? -30.781 -1.802 10.094 1 97.62 93 LEU A CA 1
ATOM 737 C C . LEU A 1 93 ? -31.516 -2.625 9.039 1 97.62 93 LEU A C 1
ATOM 739 O O . LEU A 1 93 ? -32.469 -3.326 9.359 1 97.62 93 LEU A O 1
ATOM 743 N N . GLU A 1 94 ? -31.094 -2.527 7.812 1 97.38 94 GLU A N 1
ATOM 744 C CA . GLU A 1 94 ? -31.688 -3.281 6.719 1 97.38 94 GLU A CA 1
ATOM 745 C C . GLU A 1 94 ? -31.578 -4.785 6.949 1 97.38 94 GLU A C 1
ATOM 747 O O . GLU A 1 94 ? -32.531 -5.535 6.711 1 97.38 94 GLU A O 1
ATOM 752 N N . ALA A 1 95 ? -30.406 -5.254 7.348 1 96.94 95 ALA A N 1
ATOM 753 C CA . ALA A 1 95 ? -30.188 -6.668 7.621 1 96.94 95 ALA A CA 1
ATOM 754 C C . ALA A 1 95 ? -31.078 -7.16 8.758 1 96.94 95 ALA A C 1
ATOM 756 O O . ALA A 1 95 ? -31.625 -8.266 8.695 1 96.94 95 ALA A O 1
ATOM 757 N N . GLU A 1 96 ? -31.172 -6.336 9.797 1 95.56 96 GLU A N 1
ATOM 758 C CA . GLU A 1 96 ? -32.031 -6.68 10.938 1 95.56 96 GLU A CA 1
ATOM 759 C C . GLU A 1 96 ? -33.469 -6.867 10.516 1 95.56 96 GLU A C 1
ATOM 761 O O . GLU A 1 96 ? -34.125 -7.805 10.953 1 95.56 96 GLU A O 1
ATOM 766 N N . LYS A 1 97 ? -33.906 -6.02 9.719 1 96.88 97 LYS A N 1
ATOM 767 C CA . LYS A 1 97 ? -35.281 -6.102 9.219 1 96.88 97 LYS A CA 1
ATOM 768 C C . LYS A 1 97 ? -35.5 -7.398 8.445 1 96.88 97 LYS A C 1
ATOM 770 O O . LYS A 1 97 ? -36.594 -7.957 8.469 1 96.88 97 LYS A O 1
ATOM 775 N N . LEU A 1 98 ? -34.5 -7.887 7.793 1 95.38 98 LEU A N 1
ATOM 776 C CA . LEU A 1 98 ? -34.594 -9.094 6.973 1 95.38 98 LEU A CA 1
ATOM 777 C C . LEU A 1 98 ? -34.219 -10.328 7.781 1 95.38 98 LEU A C 1
ATOM 779 O O . LEU A 1 98 ? -34.344 -11.453 7.285 1 95.38 98 LEU A O 1
ATOM 783 N N . GLY A 1 99 ? -33.812 -10.164 9.008 1 93.38 99 GLY A N 1
ATOM 784 C CA . GLY A 1 99 ? -33.406 -11.266 9.852 1 93.38 99 GLY A CA 1
ATOM 785 C C . GLY A 1 99 ? -32.125 -11.945 9.352 1 93.38 99 GLY A C 1
ATOM 786 O O . GLY A 1 99 ? -31.984 -13.164 9.484 1 93.38 99 GLY A O 1
ATOM 787 N N . LYS A 1 100 ? -31.312 -11.219 8.664 1 92.94 100 LYS A N 1
ATOM 788 C CA . LYS A 1 100 ? -30.078 -11.727 8.094 1 92.94 100 LYS A CA 1
ATOM 789 C C . LYS A 1 100 ? -28.875 -10.922 8.578 1 92.94 100 LYS A C 1
ATOM 791 O O . LYS A 1 100 ? -29.031 -9.898 9.25 1 92.94 100 LYS A O 1
ATOM 796 N N . SER A 1 101 ? -27.766 -11.484 8.391 1 93.5 101 SER A N 1
ATOM 797 C CA . SER A 1 101 ? -26.547 -10.719 8.625 1 93.5 101 SER A CA 1
ATOM 798 C C . SER A 1 101 ? -26.188 -9.875 7.414 1 93.5 101 SER A C 1
ATOM 800 O O . SER A 1 101 ? -26.594 -10.172 6.293 1 93.5 101 SER A O 1
ATOM 802 N N . VAL A 1 102 ? -25.516 -8.766 7.707 1 97.19 102 VAL A N 1
ATOM 803 C CA . VAL A 1 102 ? -25.047 -7.945 6.598 1 97.19 102 VAL A CA 1
ATOM 804 C C . VAL A 1 102 ? -24.047 -8.742 5.75 1 97.19 102 VAL A C 1
ATOM 806 O O . VAL A 1 102 ? -23.172 -9.422 6.285 1 97.19 102 VAL A O 1
ATOM 809 N N . ARG A 1 103 ? -24.188 -8.68 4.492 1 96.12 103 ARG A N 1
ATOM 810 C CA . ARG A 1 103 ? -23.25 -9.336 3.588 1 96.12 103 ARG A CA 1
ATOM 811 C C . ARG A 1 103 ? -21.875 -8.695 3.666 1 96.12 103 ARG A C 1
ATOM 813 O O . ARG A 1 103 ? -21.75 -7.469 3.697 1 96.12 103 ARG A O 1
ATOM 820 N N . PRO A 1 104 ? -20.828 -9.578 3.674 1 96.62 104 PRO A N 1
ATOM 821 C CA . PRO A 1 104 ? -19.484 -9.016 3.781 1 96.62 104 PRO A CA 1
ATOM 822 C C . PRO A 1 104 ? -19.156 -8.055 2.641 1 96.62 104 PRO A C 1
ATOM 824 O O . PRO A 1 104 ? -18.453 -7.062 2.852 1 96.62 104 PRO A O 1
ATOM 827 N N . SER A 1 105 ? -19.688 -8.328 1.461 1 96 105 SER A N 1
ATOM 828 C CA . SER A 1 105 ? -19.422 -7.457 0.32 1 96 105 SER A CA 1
ATOM 829 C C . SER A 1 105 ? -19.969 -6.055 0.547 1 96 105 SER A C 1
ATOM 831 O O . SER A 1 105 ? -19.344 -5.062 0.17 1 96 105 SER A O 1
ATOM 833 N N . ARG A 1 106 ? -21.109 -5.926 1.187 1 97.75 106 ARG A N 1
ATOM 834 C CA . ARG A 1 106 ? -21.719 -4.629 1.458 1 97.75 106 ARG A CA 1
ATOM 835 C C . ARG A 1 106 ? -20.922 -3.861 2.516 1 97.75 106 ARG A C 1
ATOM 837 O O . ARG A 1 106 ? -20.844 -2.633 2.469 1 97.75 106 ARG A O 1
ATOM 844 N N . ILE A 1 107 ? -20.391 -4.582 3.461 1 98.31 107 ILE A N 1
ATOM 845 C CA . ILE A 1 107 ? -19.562 -3.969 4.496 1 98.31 107 ILE A CA 1
ATOM 846 C C . ILE A 1 107 ? -18.312 -3.361 3.861 1 98.31 107 ILE A C 1
ATOM 848 O O . ILE A 1 107 ? -17.969 -2.209 4.129 1 98.31 107 ILE A O 1
ATOM 852 N N . LEU A 1 108 ? -17.625 -4.129 2.967 1 97.88 108 LEU A N 1
ATOM 853 C CA . LEU A 1 108 ? -16.422 -3.646 2.291 1 97.88 108 LEU A CA 1
ATOM 854 C C . LEU A 1 108 ? -16.75 -2.455 1.395 1 97.88 108 LEU A C 1
ATOM 856 O O . LEU A 1 108 ? -15.984 -1.485 1.349 1 97.88 108 LEU A O 1
ATOM 860 N N . GLU A 1 109 ? -17.859 -2.559 0.724 1 97.31 109 GLU A N 1
ATOM 861 C CA . GLU A 1 109 ? -18.281 -1.455 -0.133 1 97.31 109 GLU A CA 1
ATOM 862 C C . GLU A 1 109 ? -18.516 -0.184 0.678 1 97.31 109 GLU A C 1
ATOM 864 O O . GLU A 1 109 ? -18.141 0.909 0.253 1 97.31 109 GLU A O 1
ATOM 869 N N . ALA A 1 110 ? -19.141 -0.309 1.795 1 98.38 110 ALA A N 1
ATOM 870 C CA . ALA A 1 110 ? -19.422 0.841 2.65 1 98.38 110 ALA A CA 1
ATOM 871 C C . ALA A 1 110 ? -18.125 1.472 3.166 1 98.38 110 ALA A C 1
ATOM 873 O O . ALA A 1 110 ? -18.016 2.697 3.225 1 98.38 110 ALA A O 1
ATOM 874 N N . PHE A 1 111 ? -17.172 0.676 3.537 1 97.75 111 PHE A N 1
ATOM 875 C CA . PHE A 1 111 ? -15.938 1.172 4.117 1 97.75 111 PHE A CA 1
ATOM 876 C C . PHE A 1 111 ? -15.023 1.741 3.041 1 97.75 111 PHE A C 1
ATOM 878 O O . PHE A 1 111 ? -14.641 2.912 3.098 1 97.75 111 PHE A O 1
ATOM 885 N N . PHE A 1 112 ? -14.711 0.96 2.037 1 97.31 112 PHE A N 1
ATOM 886 C CA . PHE A 1 112 ? -13.727 1.362 1.039 1 97.31 112 PHE A CA 1
ATOM 887 C C . PHE A 1 112 ? -14.367 2.225 -0.04 1 97.31 112 PHE A C 1
ATOM 889 O O . PHE A 1 112 ? -13.719 3.1 -0.614 1 97.31 112 PHE A O 1
ATOM 896 N N . GLY A 1 113 ? -15.656 1.983 -0.346 1 96.31 113 GLY A N 1
ATOM 897 C CA . GLY A 1 113 ? -16.359 2.807 -1.32 1 96.31 113 GLY A CA 1
ATOM 898 C C . GLY A 1 113 ? -16.453 4.266 -0.915 1 96.31 113 GLY A C 1
ATOM 899 O O . GLY A 1 113 ? -16.484 5.152 -1.771 1 96.31 113 GLY A O 1
ATOM 900 N N . SER A 1 114 ? -16.469 4.52 0.372 1 97.31 114 SER A N 1
ATOM 901 C CA . SER A 1 114 ? -16.578 5.871 0.913 1 97.31 114 SER A CA 1
ATOM 902 C C . SER A 1 114 ? -15.406 6.734 0.477 1 97.31 114 SER A C 1
ATOM 904 O O . SER A 1 114 ? -15.523 7.957 0.378 1 97.31 114 SER A O 1
ATOM 906 N N . LEU A 1 115 ? -14.25 6.113 0.232 1 96.06 115 LEU A N 1
ATOM 907 C CA . LEU A 1 115 ? -13.078 6.844 -0.227 1 96.06 115 LEU A CA 1
ATOM 908 C C . LEU A 1 115 ? -13.344 7.516 -1.57 1 96.06 115 LEU A C 1
ATOM 910 O O . LEU A 1 115 ? -12.867 8.625 -1.819 1 96.06 115 LEU A O 1
ATOM 914 N N . PHE A 1 116 ? -14.125 6.898 -2.379 1 93.81 116 PHE A N 1
ATOM 915 C CA . PHE A 1 116 ? -14.422 7.438 -3.701 1 93.81 116 PHE A CA 1
ATOM 916 C C . PHE A 1 116 ? -15.453 8.555 -3.609 1 93.81 116 PHE A C 1
ATOM 918 O O . PHE A 1 116 ? -15.523 9.422 -4.484 1 93.81 116 PHE A O 1
ATOM 925 N N . ASP A 1 117 ? -16.297 8.531 -2.553 1 95.88 117 ASP A N 1
ATOM 926 C CA . ASP A 1 117 ? -17.156 9.68 -2.256 1 95.88 117 ASP A CA 1
ATOM 927 C C . ASP A 1 117 ? -16.312 10.883 -1.838 1 95.88 117 ASP A C 1
ATOM 929 O O . ASP A 1 117 ? -16.594 12.016 -2.246 1 95.88 117 ASP A O 1
ATOM 933 N N . LEU A 1 118 ? -15.32 10.578 -1.041 1 95.69 118 LEU A N 1
ATOM 934 C CA . LEU A 1 118 ? -14.398 11.625 -0.64 1 95.69 118 LEU A CA 1
ATOM 935 C C . LEU A 1 118 ? -13.703 12.234 -1.855 1 95.69 118 LEU A C 1
ATOM 937 O O . LEU A 1 118 ? -13.531 13.453 -1.936 1 95.69 118 LEU A O 1
ATOM 941 N N . ALA A 1 119 ? -13.32 11.43 -2.814 1 92.94 119 ALA A N 1
ATOM 942 C CA . ALA A 1 119 ? -12.625 11.883 -4.016 1 92.94 119 ALA A CA 1
ATOM 943 C C . ALA A 1 119 ? -13.469 12.875 -4.801 1 92.94 119 ALA A C 1
ATOM 945 O O . ALA A 1 119 ? -12.938 13.719 -5.531 1 92.94 119 ALA A O 1
ATOM 946 N N . ARG A 1 120 ? -14.75 12.773 -4.68 1 92.56 120 ARG A N 1
ATOM 947 C CA . ARG A 1 120 ? -15.656 13.617 -5.445 1 92.56 120 ARG A CA 1
ATOM 948 C C . ARG A 1 120 ? -15.797 14.992 -4.797 1 92.56 120 ARG A C 1
ATOM 950 O O . ARG A 1 120 ? -16.281 15.938 -5.422 1 92.56 120 ARG A O 1
ATOM 957 N N . GLU A 1 121 ? -15.375 15.094 -3.557 1 93.81 121 GLU A N 1
ATOM 958 C CA . GLU A 1 121 ? -15.375 16.391 -2.887 1 93.81 121 GLU A CA 1
ATOM 959 C C . GLU A 1 121 ? -14.273 17.297 -3.426 1 93.81 121 GLU A C 1
ATOM 961 O O . GLU A 1 121 ? -13.281 16.812 -3.979 1 93.81 121 GLU A O 1
ATOM 966 N N . PRO A 1 122 ? -14.484 18.625 -3.324 1 91.88 122 PRO A N 1
ATOM 967 C CA . PRO A 1 122 ? -13.414 19.531 -3.732 1 91.88 122 PRO A CA 1
ATOM 968 C C . PRO A 1 122 ? -12.086 19.219 -3.035 1 91.88 122 PRO A C 1
ATOM 970 O O . PRO A 1 122 ? -12.039 19.125 -1.808 1 91.88 122 PRO A O 1
ATOM 973 N N . GLY A 1 123 ? -11.102 18.984 -3.844 1 91.06 123 GLY A N 1
ATOM 974 C CA . GLY A 1 123 ? -9.789 18.672 -3.309 1 91.06 123 GLY A CA 1
ATOM 975 C C . GLY A 1 123 ? -9.664 17.234 -2.84 1 91.06 123 GLY A C 1
ATOM 976 O O . GLY A 1 123 ? -8.617 16.828 -2.33 1 91.06 123 GLY A O 1
ATOM 977 N N . GLY A 1 124 ? -10.711 16.484 -3.023 1 93.31 124 GLY A N 1
ATOM 978 C CA . GLY A 1 124 ? -10.781 15.141 -2.471 1 93.31 124 GLY A CA 1
ATOM 979 C C . GLY A 1 124 ? -9.789 14.18 -3.104 1 93.31 124 GLY A C 1
ATOM 980 O O . GLY A 1 124 ? -9.195 13.344 -2.416 1 93.31 124 GLY A O 1
ATOM 981 N N . GLU A 1 125 ? -9.562 14.344 -4.395 1 89.31 125 GLU A N 1
ATOM 982 C CA . GLU A 1 125 ? -8.617 13.469 -5.078 1 89.31 125 GLU A CA 1
ATOM 983 C C . GLU A 1 125 ? -7.199 13.688 -4.574 1 89.31 125 GLU A C 1
ATOM 985 O O . GLU A 1 125 ? -6.457 12.727 -4.348 1 89.31 125 GLU A O 1
ATOM 990 N N . ALA A 1 126 ? -6.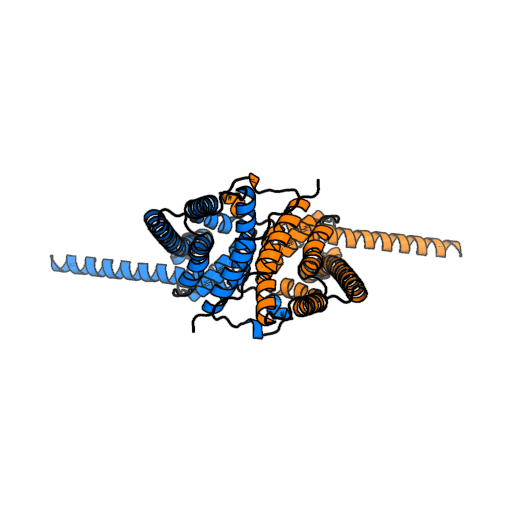879 14.93 -4.469 1 88.25 126 ALA A N 1
ATOM 991 C CA . ALA A 1 126 ? -5.551 15.25 -3.949 1 88.25 126 ALA A CA 1
ATOM 992 C C . ALA A 1 126 ? -5.375 14.727 -2.527 1 88.25 126 ALA A C 1
ATOM 994 O O . ALA A 1 126 ? -4.312 14.211 -2.176 1 88.25 126 ALA A O 1
ATOM 995 N N . PHE A 1 127 ? -6.371 14.805 -1.755 1 92.38 127 PHE A N 1
ATOM 996 C CA . PHE A 1 127 ? -6.301 14.32 -0.382 1 92.38 127 PHE A CA 1
ATOM 997 C C . PHE A 1 127 ? -6.168 12.805 -0.352 1 92.38 127 PHE A C 1
ATOM 999 O O . PHE A 1 127 ? -5.441 12.258 0.479 1 92.38 127 PHE A O 1
ATOM 1006 N N . LEU A 1 128 ? -6.844 12.141 -1.235 1 90.81 128 LEU A N 1
ATOM 1007 C CA . LEU A 1 128 ? -6.754 10.688 -1.3 1 90.81 128 LEU A CA 1
ATOM 1008 C C . LEU A 1 128 ? -5.324 10.242 -1.595 1 90.81 128 LEU A C 1
ATOM 1010 O O . LEU A 1 128 ? -4.848 9.25 -1.035 1 90.81 128 LEU A O 1
ATOM 1014 N N . ARG A 1 129 ? -4.746 10.984 -2.436 1 85.94 129 ARG A N 1
ATOM 1015 C CA . ARG A 1 129 ? -3.348 10.68 -2.725 1 85.94 129 ARG A CA 1
ATOM 1016 C C . ARG A 1 129 ? -2.48 10.859 -1.484 1 85.94 129 ARG A C 1
ATOM 1018 O O . ARG A 1 129 ? -1.64 10.008 -1.18 1 85.94 129 ARG A O 1
ATOM 1025 N N . LEU A 1 130 ? -2.713 11.906 -0.801 1 86.62 130 LEU A N 1
ATOM 1026 C CA . LEU A 1 130 ? -1.996 12.172 0.443 1 86.62 130 LEU A CA 1
ATOM 1027 C C . LEU A 1 130 ? -2.271 11.078 1.469 1 86.62 130 LEU A C 1
ATOM 1029 O O . LEU A 1 130 ? -1.353 10.602 2.141 1 86.62 130 LEU A O 1
ATOM 1033 N N . LEU A 1 131 ? -3.529 10.656 1.576 1 88.62 131 LEU A N 1
ATOM 1034 C CA . LEU A 1 131 ? -3.945 9.617 2.51 1 88.62 131 LEU A CA 1
ATOM 1035 C C . LEU A 1 131 ? -3.264 8.289 2.188 1 88.62 131 LEU A C 1
ATOM 1037 O O . LEU A 1 131 ? -2.723 7.633 3.078 1 88.62 131 LEU A O 1
ATOM 1041 N N . GLY A 1 132 ? -3.26 7.918 0.933 1 84.81 132 GLY A N 1
ATOM 1042 C CA . GLY A 1 132 ? -2.621 6.684 0.5 1 84.81 132 GLY A CA 1
ATOM 1043 C C . GLY A 1 132 ? -1.139 6.637 0.822 1 84.81 132 GLY A C 1
ATOM 1044 O O . GLY A 1 132 ? -0.639 5.621 1.314 1 84.81 132 GLY A O 1
ATOM 1045 N N . ARG A 1 133 ? -0.5 7.711 0.639 1 79.06 133 ARG A N 1
ATOM 1046 C CA . ARG A 1 133 ? 0.936 7.789 0.888 1 79.06 133 ARG A CA 1
ATOM 1047 C C . ARG A 1 133 ? 1.235 7.754 2.383 1 79.06 133 ARG A C 1
ATOM 1049 O O . ARG A 1 133 ? 2.238 7.176 2.807 1 79.06 133 ARG A O 1
ATOM 1056 N N . THR A 1 134 ? 0.391 8.344 3.092 1 79.12 134 THR A N 1
ATOM 1057 C CA . THR A 1 134 ? 0.584 8.422 4.535 1 79.12 134 THR A CA 1
ATOM 1058 C C . THR A 1 134 ? 0.399 7.055 5.18 1 79.12 134 THR A C 1
ATOM 1060 O O . THR A 1 134 ? 1.101 6.711 6.137 1 79.12 134 THR A O 1
ATOM 1063 N N . LEU A 1 135 ? -0.476 6.312 4.637 1 76.56 135 LEU A N 1
ATOM 1064 C CA . LEU A 1 135 ? -0.776 4.996 5.191 1 76.56 135 LEU A CA 1
ATOM 1065 C C . LEU A 1 135 ? 0.407 4.051 5.02 1 76.56 135 LEU A C 1
ATOM 1067 O O . LEU A 1 135 ? 0.498 3.029 5.707 1 76.56 135 LEU A O 1
ATOM 1071 N N . THR A 1 136 ? 1.372 4.383 4.211 1 67.38 136 THR A N 1
ATOM 1072 C CA . THR A 1 136 ? 2.541 3.543 3.98 1 67.38 136 THR A CA 1
ATOM 1073 C C . THR A 1 136 ? 3.803 4.211 4.516 1 67.38 136 THR A C 1
ATOM 1075 O O . THR A 1 136 ? 4.895 3.639 4.449 1 67.38 136 THR A O 1
ATOM 1078 N N . ASP A 1 137 ? 3.611 5.426 4.938 1 66.75 137 ASP A N 1
ATOM 1079 C CA . ASP A 1 137 ? 4.734 6.223 5.418 1 66.75 137 ASP A CA 1
ATOM 1080 C C . ASP A 1 137 ? 5.16 5.789 6.816 1 66.75 137 ASP A C 1
ATOM 1082 O O . ASP A 1 137 ? 4.336 5.727 7.73 1 66.75 137 ASP A O 1
ATOM 1086 N N . PRO A 1 138 ? 6.402 5.543 6.84 1 57.62 138 PRO A N 1
ATOM 1087 C CA . PRO A 1 138 ? 6.883 5.141 8.164 1 57.62 138 PRO A CA 1
ATOM 1088 C C . PRO A 1 138 ? 6.871 6.293 9.172 1 57.62 138 PRO A C 1
ATOM 1090 O O . PRO A 1 138 ? 7.012 6.066 10.375 1 57.62 138 PRO A O 1
ATOM 1093 N N . SER A 1 139 ? 6.719 7.492 8.594 1 60.5 139 SER A N 1
ATOM 1094 C CA . SER A 1 139 ? 6.777 8.602 9.539 1 60.5 139 SER A CA 1
ATOM 1095 C C . SER A 1 139 ? 5.738 8.438 10.648 1 60.5 139 SER A C 1
ATOM 1097 O O . SER A 1 139 ? 4.598 8.055 10.383 1 60.5 139 SER A O 1
ATOM 1099 N N . SER A 1 140 ? 6.105 8.617 11.758 1 64.31 140 SER A N 1
ATOM 1100 C CA . SER A 1 140 ? 5.395 8.273 12.984 1 64.31 140 SER A CA 1
ATOM 1101 C C . SER A 1 140 ? 4.316 9.305 13.305 1 64.31 140 SER A C 1
ATOM 1103 O O . SER A 1 140 ? 3.232 8.945 13.773 1 64.31 140 SER A O 1
ATOM 1105 N N . PHE A 1 141 ? 4.445 10.555 12.836 1 71.94 141 PHE A N 1
ATOM 1106 C CA . PHE A 1 141 ? 3.49 11.516 13.375 1 71.94 141 PHE A CA 1
ATOM 1107 C C . PHE A 1 141 ? 2.156 11.422 12.641 1 71.94 141 PHE A C 1
ATOM 1109 O O . PHE A 1 141 ? 1.106 11.281 13.273 1 71.94 141 PHE A O 1
ATOM 1116 N N . VAL A 1 142 ? 2.105 11.43 11.328 1 76.06 142 VAL A N 1
ATOM 1117 C CA . VAL A 1 142 ? 0.867 11.445 10.555 1 76.06 142 VAL A CA 1
ATOM 1118 C C . VAL A 1 142 ? 0.121 10.125 10.742 1 76.06 142 VAL A C 1
ATOM 1120 O O . VAL A 1 142 ? -1.11 10.109 10.805 1 76.06 142 VAL A O 1
ATOM 1123 N N . ARG A 1 143 ? 0.848 9.133 10.969 1 74.81 143 ARG A N 1
ATOM 1124 C CA . ARG A 1 143 ? 0.245 7.832 11.234 1 74.81 143 ARG A CA 1
ATOM 1125 C C . ARG A 1 143 ? -0.516 7.832 12.555 1 74.81 143 ARG A C 1
ATOM 1127 O O . ARG A 1 143 ? -1.578 7.215 12.664 1 74.81 143 ARG A O 1
ATOM 1134 N N . ARG A 1 144 ? -0.011 8.461 13.469 1 74.56 144 ARG A N 1
ATOM 1135 C CA . ARG A 1 144 ? -0.667 8.555 14.773 1 74.56 144 ARG A CA 1
ATOM 1136 C C . ARG A 1 144 ? -1.964 9.344 14.68 1 74.56 144 ARG A C 1
ATOM 1138 O O . ARG A 1 144 ? -2.947 9.023 15.352 1 74.56 144 ARG A O 1
ATOM 1145 N N . VAL A 1 145 ? -1.908 10.336 13.883 1 77.19 145 VAL A N 1
ATOM 1146 C CA . VAL A 1 145 ? -3.113 11.133 13.664 1 77.19 145 VAL A CA 1
ATOM 1147 C C . VAL A 1 145 ? -4.195 10.258 13.031 1 77.19 145 VAL A C 1
ATOM 1149 O O . VAL A 1 145 ? -5.359 10.312 13.43 1 77.19 145 VAL A O 1
ATOM 1152 N N . LEU A 1 146 ? -3.797 9.438 12.094 1 79.12 146 LEU A N 1
ATOM 1153 C CA . LEU A 1 146 ? -4.727 8.547 11.406 1 79.12 146 LEU A CA 1
ATOM 1154 C C . LEU A 1 146 ? -5.309 7.52 12.367 1 79.12 146 LEU A C 1
ATOM 1156 O O . LEU A 1 146 ? -6.516 7.254 12.352 1 79.12 146 LEU A O 1
ATOM 1160 N N . ALA A 1 147 ? -4.457 7.051 13.234 1 74.94 147 ALA A N 1
ATOM 1161 C CA . ALA A 1 147 ? -4.879 6.043 14.195 1 74.94 147 ALA A CA 1
ATOM 1162 C C . ALA A 1 147 ? -5.922 6.602 15.156 1 74.94 147 ALA A C 1
ATOM 1164 O O . ALA A 1 147 ? -6.895 5.922 15.5 1 74.94 147 ALA A O 1
ATOM 1165 N N . ALA A 1 148 ? -5.727 7.766 15.492 1 77 148 ALA A N 1
ATOM 1166 C CA . ALA A 1 148 ? -6.625 8.406 16.453 1 77 148 ALA A CA 1
ATOM 1167 C C . ALA A 1 148 ? -7.992 8.672 15.82 1 77 148 ALA A C 1
ATOM 1169 O O . ALA A 1 148 ? -9.016 8.609 16.516 1 77 148 ALA A O 1
ATOM 1170 N N . GLU A 1 149 ? -7.977 8.898 14.586 1 80.62 149 GLU A N 1
ATOM 1171 C CA . GLU A 1 149 ? -9.219 9.234 13.906 1 80.62 149 GLU A CA 1
ATOM 1172 C C . GLU A 1 149 ? -9.984 7.98 13.492 1 80.62 149 GLU A C 1
ATOM 1174 O O . GLU A 1 149 ? -11.219 7.992 13.414 1 80.62 149 GLU A O 1
ATOM 1179 N N . TYR A 1 150 ? -9.273 6.902 13.242 1 78.62 150 TYR A N 1
ATOM 1180 C CA . TYR A 1 150 ? -9.906 5.727 12.648 1 78.62 150 TYR A CA 1
ATOM 1181 C C . TYR A 1 150 ? -10.352 4.746 13.727 1 78.62 150 TYR A C 1
ATOM 1183 O O . TYR A 1 150 ? -11.148 3.84 13.461 1 78.62 150 TYR A O 1
ATOM 1191 N N . GLY A 1 151 ? -9.961 4.973 14.898 1 78.19 151 GLY A N 1
ATOM 1192 C CA . GLY A 1 151 ? -10.078 3.922 15.898 1 78.19 151 GLY A CA 1
ATOM 1193 C C . GLY A 1 151 ? -11.5 3.426 16.062 1 78.19 151 GLY A C 1
ATOM 1194 O O . GLY A 1 151 ? -11.773 2.232 15.914 1 78.19 151 GLY A O 1
ATOM 1195 N N . ASP A 1 152 ? -12.445 4.238 16.234 1 85.38 152 ASP A N 1
ATOM 1196 C CA . ASP A 1 152 ? -13.797 3.816 16.562 1 85.38 152 ASP A CA 1
ATOM 1197 C C . ASP A 1 152 ? -14.508 3.236 15.336 1 85.38 152 ASP A C 1
ATOM 1199 O O . ASP A 1 152 ? -15.117 2.168 15.414 1 85.38 152 ASP A O 1
ATOM 1203 N N . VAL A 1 153 ? -14.438 3.83 14.219 1 92.75 153 VAL A N 1
ATOM 1204 C CA . VAL A 1 153 ? -15.148 3.41 13.016 1 92.75 153 VAL A CA 1
ATOM 1205 C C . VAL A 1 153 ? -14.555 2.1 12.5 1 92.75 153 VAL A C 1
ATOM 1207 O O . VAL A 1 153 ? -15.297 1.197 12.094 1 92.75 153 VAL A O 1
ATOM 1210 N N . LEU A 1 154 ? -13.281 1.965 12.547 1 91.44 154 LEU A N 1
ATOM 1211 C CA . LEU A 1 154 ? -12.625 0.737 12.102 1 91.44 154 LEU A CA 1
ATOM 1212 C C . LEU A 1 154 ? -13.086 -0.451 12.945 1 91.44 154 LEU A C 1
ATOM 1214 O O . LEU A 1 154 ? -13.383 -1.518 12.406 1 91.44 154 LEU A O 1
ATOM 1218 N N . GLU A 1 155 ? -13.125 -0.224 14.188 1 90.62 155 GLU A N 1
ATOM 1219 C CA . GLU A 1 155 ? -13.547 -1.292 15.086 1 90.62 155 GLU A CA 1
ATOM 1220 C C . GLU A 1 155 ? -14.969 -1.748 14.773 1 90.62 155 GLU A C 1
ATOM 1222 O O . GLU A 1 155 ? -15.25 -2.947 14.766 1 90.62 155 GLU A O 1
ATOM 1227 N N . ARG A 1 156 ? -15.812 -0.845 14.531 1 94.38 156 ARG A N 1
ATOM 1228 C CA . ARG A 1 156 ? -17.203 -1.18 14.211 1 94.38 156 ARG A CA 1
ATOM 1229 C C . ARG A 1 156 ? -17.281 -1.985 12.922 1 94.38 156 ARG A C 1
ATOM 1231 O O . ARG A 1 156 ? -18.047 -2.949 12.828 1 94.38 156 ARG A O 1
ATOM 1238 N N . TYR A 1 157 ? -16.547 -1.615 11.984 1 96.12 157 TYR A N 1
ATOM 1239 C CA . TYR A 1 157 ? -16.562 -2.322 10.711 1 96.12 157 TYR A CA 1
ATOM 1240 C C . TYR A 1 157 ? -15.961 -3.715 10.852 1 96.12 157 TYR A C 1
ATOM 1242 O O . TYR A 1 157 ? -16.453 -4.672 10.25 1 96.12 157 TYR A O 1
ATOM 1250 N N . LEU A 1 158 ? -14.891 -3.818 11.617 1 94.12 158 LEU A N 1
ATOM 1251 C CA . LEU A 1 158 ? -14.305 -5.133 11.867 1 94.12 158 LEU A CA 1
ATOM 1252 C C . LEU A 1 158 ? -15.289 -6.047 12.578 1 94.12 158 LEU A C 1
ATOM 1254 O O . LEU A 1 158 ? -15.43 -7.219 12.219 1 94.12 158 LEU A O 1
ATOM 1258 N N . GLN A 1 159 ? -15.992 -5.512 13.516 1 94.5 159 GLN A N 1
ATOM 1259 C CA . GLN A 1 159 ? -17 -6.297 14.211 1 94.5 159 GLN A CA 1
ATOM 1260 C C . GLN A 1 159 ? -18.094 -6.762 13.258 1 94.5 159 GLN A C 1
ATOM 1262 O O . GLN A 1 159 ? -18.562 -7.898 13.344 1 94.5 159 GLN A O 1
ATOM 1267 N N . ALA A 1 160 ? -18.516 -5.887 12.398 1 97.06 160 ALA A N 1
ATOM 1268 C CA . ALA A 1 160 ? -19.516 -6.25 11.391 1 97.06 160 ALA A CA 1
ATOM 1269 C C . ALA A 1 160 ? -18.984 -7.352 10.477 1 97.06 160 ALA A C 1
ATOM 1271 O O . ALA A 1 160 ? -19.719 -8.281 10.125 1 97.06 160 ALA A O 1
ATOM 1272 N N . LEU A 1 161 ? -17.719 -7.305 10.102 1 96.44 161 LEU A N 1
ATOM 1273 C CA . LEU A 1 161 ? -17.109 -8.32 9.25 1 96.44 161 LEU A CA 1
ATOM 1274 C C . LEU A 1 161 ? -17.031 -9.664 9.969 1 96.44 161 LEU A C 1
ATOM 1276 O O . LEU A 1 161 ? -17.344 -10.703 9.375 1 96.44 161 LEU A O 1
ATOM 1280 N N . TYR A 1 162 ? -16.688 -9.594 11.258 1 95.25 162 TYR A N 1
ATOM 1281 C CA . TYR A 1 162 ? -16.641 -10.812 12.055 1 95.25 162 TYR A CA 1
ATOM 1282 C C . TYR A 1 162 ? -18 -11.5 12.07 1 95.25 162 TYR A C 1
ATOM 1284 O O . TYR A 1 162 ? -18.094 -12.719 11.906 1 95.25 162 TYR A O 1
ATOM 1292 N N . ALA A 1 163 ? -18.984 -10.688 12.203 1 95.69 163 ALA A N 1
ATOM 1293 C CA . ALA A 1 163 ? -20.344 -11.219 12.289 1 95.69 163 ALA A CA 1
ATOM 1294 C C . ALA A 1 163 ? -20.797 -11.75 10.93 1 95.69 163 ALA A C 1
ATOM 1296 O O . ALA A 1 163 ? -21.609 -12.68 10.867 1 95.69 163 ALA A O 1
ATOM 1297 N N . SER A 1 164 ? -20.312 -11.242 9.875 1 95.69 164 SER A N 1
ATOM 1298 C CA . SER A 1 164 ? -20.766 -11.586 8.531 1 95.69 164 SER A CA 1
ATOM 1299 C C . SER A 1 164 ? -20.125 -12.875 8.047 1 95.69 164 SER A C 1
ATOM 1301 O O . SER A 1 164 ? -20.641 -13.531 7.133 1 95.69 164 SER A O 1
ATOM 1303 N N . VAL A 1 165 ? -18.969 -13.234 8.547 1 94.88 165 VAL A N 1
ATOM 1304 C CA . VAL A 1 165 ? -18.281 -14.469 8.188 1 94.88 165 VAL A CA 1
ATOM 1305 C C . VAL A 1 165 ? -17.859 -15.203 9.461 1 94.88 165 VAL A C 1
ATOM 1307 O O . VAL A 1 165 ? -16.656 -15.383 9.711 1 94.88 165 VAL A O 1
ATOM 1310 N N . PRO A 1 166 ? -18.797 -15.742 10.156 1 93.5 166 PRO A N 1
ATOM 1311 C CA . PRO A 1 166 ? -18.547 -16.281 11.5 1 93.5 166 PRO A CA 1
ATOM 1312 C C . PRO A 1 166 ? -17.609 -17.484 11.492 1 93.5 166 PRO A C 1
ATOM 1314 O O . PRO A 1 166 ? -17 -17.812 12.516 1 93.5 166 PRO A O 1
ATOM 1317 N N . ASP A 1 167 ? -17.422 -18.141 10.367 1 94.38 167 ASP A N 1
ATOM 1318 C CA . ASP A 1 167 ? -16.609 -19.359 10.312 1 94.38 167 ASP A CA 1
ATOM 1319 C C . ASP A 1 167 ? -15.148 -19.031 10.047 1 94.38 167 ASP A C 1
ATOM 1321 O O . ASP A 1 167 ? -14.297 -19.922 10.047 1 94.38 167 ASP A O 1
ATOM 1325 N N . VAL A 1 168 ? -14.812 -17.812 9.82 1 95 168 VAL A N 1
ATOM 1326 C CA . VAL A 1 168 ? -13.438 -17.391 9.578 1 95 168 VAL A CA 1
ATOM 1327 C C . VAL A 1 168 ? -12.844 -16.828 10.867 1 95 168 VAL A C 1
ATOM 1329 O O . VAL A 1 168 ? -13.43 -15.945 11.5 1 95 168 VAL A O 1
ATOM 1332 N N . PRO A 1 169 ? -11.625 -17.328 11.273 1 93.44 169 PRO A N 1
ATOM 1333 C CA . PRO A 1 169 ? -11 -16.781 12.484 1 93.44 169 PRO A CA 1
ATOM 1334 C C . PRO A 1 169 ? -10.797 -15.273 12.406 1 93.44 169 PRO A C 1
ATOM 1336 O O . PRO A 1 169 ? -10.43 -14.75 11.352 1 93.44 169 PRO A O 1
ATOM 1339 N N . HIS A 1 170 ? -11.031 -14.57 13.508 1 92.06 170 HIS A N 1
ATOM 1340 C CA . HIS A 1 170 ? -10.891 -13.117 13.562 1 92.06 170 HIS A CA 1
ATOM 1341 C C . HIS A 1 170 ? -9.5 -12.68 13.094 1 92.06 170 HIS A C 1
ATOM 1343 O O . HIS A 1 170 ? -9.367 -11.688 12.383 1 92.06 170 HIS A O 1
ATOM 1349 N N . GLU A 1 171 ? -8.523 -13.461 13.445 1 88.69 171 GLU A N 1
ATOM 1350 C CA . GLU A 1 171 ? -7.152 -13.141 13.07 1 88.69 171 GLU A CA 1
ATOM 1351 C C . GLU A 1 171 ? -6.988 -13.102 11.555 1 88.69 171 GLU A C 1
ATOM 1353 O O . GLU A 1 171 ? -6.285 -12.242 11.016 1 88.69 171 GLU A O 1
ATOM 1358 N N . GLU A 1 172 ? -7.617 -14.047 10.914 1 92.5 172 GLU A N 1
ATOM 1359 C CA . GLU A 1 172 ? -7.523 -14.102 9.461 1 92.5 172 GLU A CA 1
ATOM 1360 C C . GLU A 1 172 ? -8.227 -12.906 8.812 1 92.5 172 GLU A C 1
ATOM 1362 O O . GLU A 1 172 ? -7.738 -12.352 7.828 1 92.5 172 GLU A O 1
ATOM 1367 N N . ILE A 1 173 ? -9.344 -12.531 9.383 1 93.19 173 ILE A N 1
ATOM 1368 C CA . ILE A 1 173 ? -10.07 -11.375 8.875 1 93.19 173 ILE A CA 1
ATOM 1369 C C . ILE A 1 173 ? -9.219 -10.117 9.031 1 93.19 173 ILE A C 1
ATOM 1371 O O . ILE A 1 173 ? -9.164 -9.273 8.133 1 93.19 173 ILE A O 1
ATOM 1375 N N . LEU A 1 174 ? -8.539 -10.008 10.141 1 91.12 174 LEU A N 1
ATOM 1376 C CA . LEU A 1 174 ? -7.668 -8.867 10.398 1 91.12 174 LEU A CA 1
ATOM 1377 C C . LEU A 1 174 ? -6.555 -8.789 9.359 1 91.12 174 LEU A C 1
ATOM 1379 O O . LEU A 1 174 ? -6.258 -7.707 8.844 1 91.12 174 LEU A O 1
ATOM 1383 N N . TRP A 1 175 ? -6 -9.922 9.07 1 91.31 175 TRP A N 1
ATOM 1384 C CA . TRP A 1 175 ? -4.926 -9.945 8.086 1 91.31 175 TRP A CA 1
ATOM 1385 C C . TRP A 1 175 ? -5.449 -9.586 6.695 1 91.31 175 TRP A C 1
ATOM 1387 O O . TRP A 1 175 ? -4.816 -8.82 5.965 1 91.31 175 TRP A O 1
ATOM 1397 N N . ARG A 1 176 ? -6.516 -10.109 6.363 1 95.12 176 ARG A N 1
ATOM 1398 C CA . ARG A 1 176 ? -7.066 -9.812 5.047 1 95.12 176 ARG A CA 1
ATOM 1399 C C . ARG A 1 176 ? -7.453 -8.344 4.934 1 95.12 176 ARG A C 1
ATOM 1401 O O . ARG A 1 176 ? -7.266 -7.727 3.883 1 95.12 176 ARG A O 1
ATOM 1408 N N . PHE A 1 177 ? -7.961 -7.816 6.055 1 93.56 177 PHE A N 1
ATOM 1409 C CA . PHE A 1 177 ? -8.266 -6.391 6.066 1 93.56 177 PHE A CA 1
ATOM 1410 C C . PHE A 1 177 ? -6.992 -5.566 5.926 1 93.56 177 PHE A C 1
ATOM 1412 O O . PHE A 1 177 ? -6.977 -4.559 5.215 1 93.56 177 PHE A O 1
ATOM 1419 N N . HIS A 1 178 ? -5.973 -5.949 6.582 1 91.25 178 HIS A N 1
ATOM 1420 C CA . HIS A 1 178 ? -4.664 -5.316 6.449 1 91.25 178 HIS A CA 1
ATOM 1421 C C . HIS A 1 178 ? -4.195 -5.324 5 1 91.25 178 HIS A C 1
ATOM 1423 O O . HIS A 1 178 ? -3.742 -4.301 4.484 1 91.25 178 HIS A O 1
ATOM 1429 N N . PHE A 1 179 ? -4.316 -6.465 4.34 1 94.19 179 PHE A N 1
ATOM 1430 C CA . PHE A 1 179 ? -3.932 -6.57 2.938 1 94.19 179 PHE A CA 1
ATOM 1431 C C . PHE A 1 179 ? -4.789 -5.652 2.072 1 94.19 179 PHE A C 1
ATOM 1433 O O . PHE A 1 179 ? -4.289 -5.047 1.121 1 94.19 179 PHE A O 1
ATOM 1440 N N . MET A 1 180 ? -6.062 -5.512 2.438 1 96.12 180 MET A N 1
ATOM 1441 C CA . MET A 1 180 ? -6.969 -4.629 1.713 1 96.12 180 MET A CA 1
ATOM 1442 C C . MET A 1 180 ? -6.531 -3.176 1.839 1 96.12 180 MET A C 1
ATOM 1444 O O . MET A 1 180 ? -6.559 -2.426 0.861 1 96.12 180 MET A O 1
ATOM 1448 N N . LEU A 1 181 ? -6.172 -2.84 3.039 1 92.12 181 LEU A N 1
ATOM 1449 C CA . LEU A 1 181 ? -5.703 -1.477 3.258 1 92.12 181 LEU A CA 1
ATOM 1450 C C . LEU A 1 181 ? -4.492 -1.17 2.381 1 92.12 181 LEU A C 1
ATOM 1452 O O . LEU A 1 181 ? -4.395 -0.08 1.812 1 92.12 181 LEU A O 1
ATOM 1456 N N . GLY A 1 182 ? -3.67 -2.148 2.26 1 91.25 182 GLY A N 1
ATOM 1457 C CA . GLY A 1 182 ? -2.516 -1.979 1.394 1 91.25 182 GLY A CA 1
ATOM 1458 C C . GLY A 1 182 ? -2.887 -1.796 -0.066 1 91.25 182 GLY A C 1
ATOM 1459 O O . GLY A 1 182 ? -2.402 -0.873 -0.725 1 91.25 182 GLY A O 1
ATOM 1460 N N . ALA A 1 183 ? -3.688 -2.654 -0.547 1 93.38 183 ALA A N 1
ATOM 1461 C CA . ALA A 1 183 ? -4.133 -2.582 -1.937 1 93.38 183 ALA A CA 1
ATOM 1462 C C . ALA A 1 183 ? -4.797 -1.24 -2.23 1 93.38 183 ALA A C 1
ATOM 1464 O O . ALA A 1 183 ? -4.5 -0.602 -3.242 1 93.38 183 ALA A O 1
ATOM 1465 N N . VAL A 1 184 ? -5.609 -0.811 -1.317 1 92.88 184 VAL A N 1
ATOM 1466 C CA . VAL A 1 184 ? -6.371 0.419 -1.503 1 92.88 184 VAL A CA 1
ATOM 1467 C C . VAL A 1 184 ? -5.438 1.624 -1.42 1 92.88 184 VAL A C 1
ATOM 1469 O O . VAL A 1 184 ? -5.496 2.523 -2.262 1 92.88 184 VAL A O 1
ATOM 1472 N N . SER A 1 185 ? -4.609 1.646 -0.39 1 88.5 185 SER A N 1
ATOM 1473 C CA . SER A 1 185 ? -3.693 2.768 -0.222 1 88.5 185 SER A CA 1
ATOM 1474 C C . SER A 1 185 ? -2.818 2.955 -1.456 1 88.5 185 SER A C 1
ATOM 1476 O O . SER A 1 185 ? -2.615 4.082 -1.916 1 88.5 185 SER A O 1
ATOM 1478 N N . TYR A 1 186 ? -2.363 1.862 -1.968 1 87.5 186 TYR A N 1
ATOM 1479 C CA . TYR A 1 186 ? -1.524 1.881 -3.16 1 87.5 186 TYR A CA 1
ATOM 1480 C C . TYR A 1 186 ? -2.301 2.398 -4.367 1 87.5 186 TYR A C 1
ATOM 1482 O O . TYR A 1 186 ? -1.795 3.221 -5.133 1 87.5 186 TYR A O 1
ATOM 1490 N N . ALA A 1 187 ? -3.455 1.991 -4.484 1 88.62 187 ALA A N 1
ATOM 1491 C CA . ALA A 1 187 ? -4.297 2.373 -5.617 1 88.62 187 ALA A CA 1
ATOM 1492 C C . ALA A 1 187 ? -4.629 3.863 -5.574 1 88.62 187 ALA A C 1
ATOM 1494 O O . ALA A 1 187 ? -4.562 4.551 -6.598 1 88.62 187 ALA A O 1
ATOM 1495 N N . ILE A 1 188 ? -4.91 4.348 -4.438 1 87 188 ILE A N 1
ATOM 1496 C CA . ILE A 1 188 ? -5.391 5.723 -4.355 1 87 188 ILE A CA 1
ATOM 1497 C C . ILE A 1 188 ? -4.203 6.684 -4.301 1 87 188 ILE A C 1
ATOM 1499 O O . ILE A 1 188 ? -4.34 7.867 -4.613 1 87 188 ILE A O 1
ATOM 1503 N N . ALA A 1 189 ? -3.078 6.234 -3.805 1 81.25 189 ALA A N 1
ATOM 1504 C CA . ALA A 1 189 ? -1.877 7.062 -3.754 1 81.25 189 ALA A CA 1
ATOM 1505 C C . AL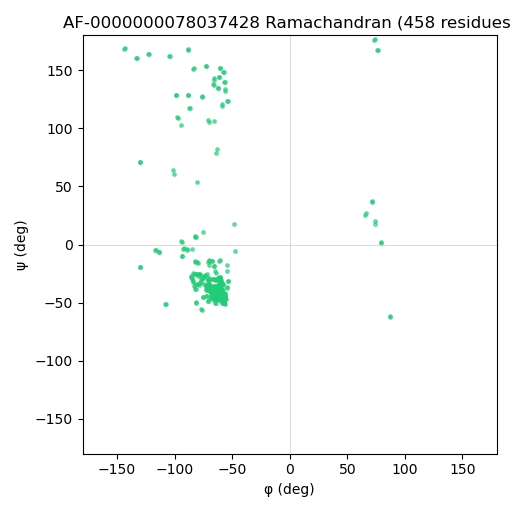A A 1 189 ? -1.432 7.469 -5.156 1 81.25 189 ALA A C 1
ATOM 1507 O O . ALA A 1 189 ? -0.66 8.422 -5.316 1 81.25 189 ALA A O 1
ATOM 1508 N N . GLY A 1 190 ? -2.037 6.75 -6.133 1 73.56 190 GLY A N 1
ATOM 1509 C CA . GLY A 1 190 ? -1.673 7.059 -7.508 1 73.56 190 GLY A CA 1
ATOM 1510 C C . GLY A 1 190 ? -0.298 6.539 -7.887 1 73.56 190 GLY A C 1
ATOM 1511 O O . GLY A 1 190 ? 0.379 7.129 -8.734 1 73.56 190 GLY A O 1
ATOM 1512 N N . VAL A 1 191 ? 0.105 5.539 -7.051 1 61.81 191 VAL A N 1
ATOM 1513 C CA . VAL A 1 191 ? 1.384 4.922 -7.383 1 61.81 191 VAL A CA 1
ATOM 1514 C C . VAL A 1 191 ? 1.239 4.082 -8.648 1 61.81 191 VAL A C 1
ATOM 1516 O O . VAL A 1 191 ? 0.304 3.287 -8.773 1 61.81 191 VAL A O 1
ATOM 1519 N N . ASP A 1 192 ? 1.791 4.617 -9.633 1 63.59 192 ASP A N 1
ATOM 1520 C CA . ASP A 1 192 ? 1.637 3.926 -10.914 1 63.59 192 ASP A CA 1
ATOM 1521 C C . ASP A 1 192 ? 2.891 3.125 -11.258 1 63.59 192 ASP A C 1
ATOM 1523 O O . ASP A 1 192 ? 3.562 3.41 -12.25 1 63.59 192 ASP A O 1
ATOM 1527 N N . ALA A 1 193 ? 3.16 2.203 -10.352 1 58.66 193 ALA A N 1
ATOM 1528 C CA . ALA A 1 193 ? 4.352 1.405 -10.625 1 58.66 193 ALA A CA 1
ATOM 1529 C C . ALA A 1 193 ? 4.238 0.698 -11.969 1 58.66 193 ALA A C 1
ATOM 1531 O O . ALA A 1 193 ? 5.219 0.6 -12.711 1 58.66 193 ALA A O 1
ATOM 1532 N N . LEU A 1 194 ? 3.055 0.338 -12.227 1 58.22 194 LEU A N 1
ATOM 1533 C CA . LEU A 1 194 ? 2.885 -0.416 -13.469 1 58.22 194 LEU A CA 1
ATOM 1534 C C . LEU A 1 194 ? 2.916 0.512 -14.68 1 58.22 194 LEU A C 1
ATOM 1536 O O . LEU A 1 194 ? 3.197 0.072 -15.797 1 58.22 194 LEU A O 1
ATOM 1540 N N . GLN A 1 195 ? 2.455 1.741 -14.375 1 60.34 195 GLN A N 1
ATOM 1541 C CA . GLN A 1 195 ? 2.607 2.68 -15.484 1 60.34 195 GLN A CA 1
ATOM 1542 C C . GLN A 1 195 ? 4.051 2.715 -15.977 1 60.34 195 GLN A C 1
ATOM 1544 O O . GLN A 1 195 ? 4.301 2.961 -17.156 1 60.34 195 GLN A O 1
ATOM 1549 N N . LEU A 1 196 ? 4.852 2.49 -15.047 1 56.91 196 LEU A N 1
ATOM 1550 C CA . LEU A 1 196 ? 6.258 2.475 -15.438 1 56.91 196 LEU A CA 1
ATOM 1551 C C . LEU A 1 196 ? 6.539 1.327 -16.406 1 56.91 196 LEU A C 1
ATOM 1553 O O . LEU A 1 196 ? 7.484 1.392 -17.188 1 56.91 196 LEU A O 1
ATOM 1557 N N . PHE A 1 197 ? 5.699 0.374 -16.297 1 57.19 197 PHE A N 1
ATOM 1558 C CA . PHE A 1 197 ? 5.941 -0.812 -17.109 1 57.19 197 PHE A CA 1
ATOM 1559 C C . PHE A 1 197 ? 4.934 -0.903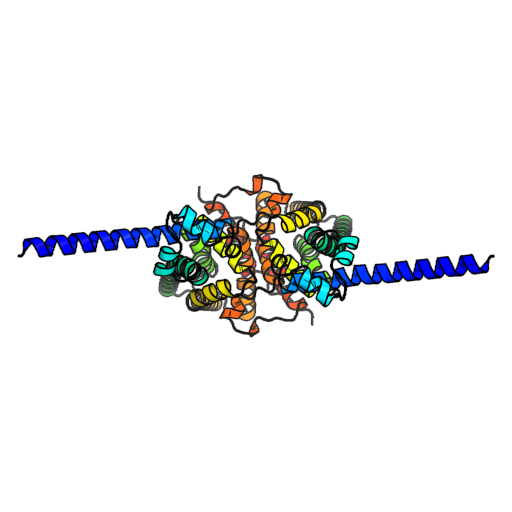 -18.25 1 57.19 197 PHE A C 1
ATOM 1561 O O . PHE A 1 197 ? 5.297 -1.232 -19.375 1 57.19 197 PHE A O 1
ATOM 1568 N N . ALA A 1 198 ? 3.691 -0.781 -17.797 1 56.75 198 ALA A N 1
ATOM 1569 C CA . ALA A 1 198 ? 2.627 -1.069 -18.75 1 56.75 198 ALA A CA 1
ATOM 1570 C C . ALA A 1 198 ? 2.354 0.136 -19.641 1 56.75 198 ALA A C 1
ATOM 1572 O O . ALA A 1 198 ? 1.609 0.035 -20.625 1 56.75 198 ALA A O 1
ATOM 1573 N N . GLY A 1 199 ? 3.139 1.083 -19.531 1 54.34 199 GLY A N 1
ATOM 1574 C CA . GLY A 1 199 ? 2.922 2.275 -20.344 1 54.34 199 GLY A CA 1
ATOM 1575 C C . GLY A 1 199 ? 1.749 3.111 -19.859 1 54.34 199 GLY A C 1
ATOM 1576 O O . GLY A 1 199 ? 1.202 2.867 -18.781 1 54.34 199 GLY A O 1
ATOM 1577 N N . GLU A 1 200 ? 1.433 4.309 -20.453 1 52.31 200 GLU A N 1
ATOM 1578 C CA . GLU A 1 200 ? 0.542 5.426 -20.156 1 52.31 200 GLU A CA 1
ATOM 1579 C C . GLU A 1 200 ? -0.893 4.949 -19.953 1 52.31 200 GLU A C 1
ATOM 1581 O O . GLU A 1 200 ? -1.717 5.668 -19.391 1 52.31 200 GLU A O 1
ATOM 1586 N N . HIS A 1 201 ? -1.224 3.814 -20.484 1 49.62 201 HIS A N 1
ATOM 1587 C CA . HIS A 1 201 ? -2.625 3.428 -20.594 1 49.62 201 HIS A CA 1
ATOM 1588 C C . HIS A 1 201 ? -3.219 3.109 -19.234 1 49.62 201 HIS A C 1
ATOM 1590 O O . HIS A 1 201 ? -4.43 2.928 -19.109 1 49.62 201 HIS A O 1
ATOM 1596 N N . PHE A 1 202 ? -2.441 2.885 -18.344 1 53.16 202 PHE A N 1
ATOM 1597 C CA . PHE A 1 202 ? -2.975 2.504 -17.031 1 53.16 202 PHE A CA 1
ATOM 1598 C C . PHE A 1 202 ? -3.541 3.717 -16.312 1 53.16 202 PHE A C 1
ATOM 1600 O O . PHE A 1 202 ? -3.932 3.621 -15.141 1 53.16 202 PHE A O 1
ATOM 1607 N N . ASP A 1 203 ? -3.662 4.801 -17.031 1 52.03 203 ASP A N 1
ATOM 1608 C CA . ASP A 1 203 ? -4.09 6.035 -16.375 1 52.03 203 ASP A CA 1
ATOM 1609 C C . ASP A 1 203 ? -5.613 6.102 -16.281 1 52.03 203 ASP A C 1
ATOM 1611 O O . ASP A 1 203 ? -6.18 7.172 -16.031 1 52.03 203 ASP A O 1
ATOM 1615 N N . ASP A 1 204 ? -6.41 5.113 -16.844 1 53.28 204 ASP A N 1
ATOM 1616 C CA . ASP A 1 204 ? -7.785 5.602 -16.922 1 53.28 204 ASP A CA 1
ATOM 1617 C C . ASP A 1 204 ? -8.359 5.855 -15.531 1 53.28 204 ASP A C 1
ATOM 1619 O O . ASP A 1 204 ? -8.734 4.914 -14.828 1 53.28 204 ASP A O 1
ATOM 1623 N N . ARG A 1 205 ? -7.902 7.039 -15.016 1 59.16 205 ARG A N 1
ATOM 1624 C CA . ARG A 1 205 ? -8.305 7.711 -13.781 1 59.16 205 ARG A CA 1
ATOM 1625 C C . ARG A 1 205 ? -9.82 7.789 -13.672 1 59.16 205 ARG A C 1
ATOM 1627 O O . ARG A 1 205 ? -10.352 8.602 -12.906 1 59.16 205 ARG A O 1
ATOM 1634 N N . ASN A 1 206 ? -10.641 6.973 -14.445 1 80.62 206 ASN A N 1
ATOM 1635 C CA . ASN A 1 206 ? -12.047 6.945 -14.047 1 80.62 206 ASN A CA 1
ATOM 1636 C C . ASN A 1 206 ? -12.219 6.316 -12.664 1 80.62 206 ASN A C 1
ATOM 1638 O O . ASN A 1 206 ? -12.141 5.098 -12.516 1 80.62 206 ASN A O 1
ATOM 1642 N N . LEU A 1 207 ? -12.484 7.113 -11.76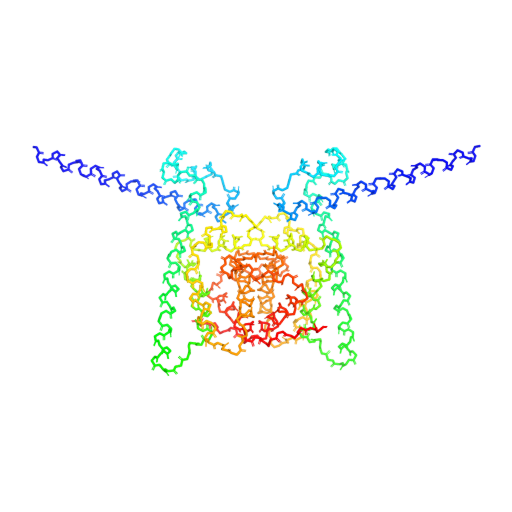6 1 84.81 207 LEU A N 1
ATOM 1643 C CA . LEU A 1 207 ? -12.555 6.73 -10.359 1 84.81 207 LEU A CA 1
ATOM 1644 C C . LEU A 1 207 ? -13.664 5.707 -10.125 1 84.81 207 LEU A C 1
ATOM 1646 O O . LEU A 1 207 ? -13.531 4.832 -9.266 1 84.81 207 LEU A O 1
ATOM 1650 N N . ASP A 1 208 ? -14.711 5.789 -11 1 87.75 208 ASP A N 1
ATOM 1651 C CA . ASP A 1 208 ? -15.805 4.844 -10.836 1 87.75 208 ASP A CA 1
ATOM 1652 C C . ASP A 1 208 ? -15.391 3.439 -11.266 1 87.75 208 ASP A C 1
ATOM 1654 O O . ASP A 1 208 ? -15.766 2.453 -10.633 1 87.75 208 ASP A O 1
ATOM 1658 N N . HIS A 1 209 ? -14.633 3.389 -12.305 1 89.56 209 HIS A N 1
ATOM 1659 C CA . HIS A 1 209 ? -14.133 2.092 -12.742 1 89.56 209 HIS A CA 1
ATOM 1660 C C . HIS A 1 209 ? -13.133 1.524 -11.742 1 89.56 209 HIS A C 1
ATOM 1662 O O . HIS A 1 209 ? -13.148 0.325 -11.453 1 89.56 209 HIS A O 1
ATOM 1668 N N . LEU A 1 210 ? -12.32 2.406 -11.227 1 90.62 210 LEU A N 1
ATOM 1669 C CA . LEU A 1 210 ? -11.336 1.976 -10.234 1 90.62 210 LEU A CA 1
ATOM 1670 C C . LEU A 1 210 ? -12.031 1.399 -9.008 1 90.62 210 LEU A C 1
ATOM 1672 O O . LEU A 1 210 ? -11.602 0.372 -8.469 1 90.62 210 LEU A O 1
ATOM 1676 N N . ARG A 1 211 ? -13.07 2.088 -8.633 1 92.62 211 ARG A N 1
ATOM 1677 C CA . ARG A 1 211 ? -13.844 1.634 -7.477 1 92.62 211 ARG A CA 1
ATOM 1678 C C . ARG A 1 211 ? -14.352 0.212 -7.688 1 92.62 211 ARG A C 1
ATOM 1680 O O . ARG A 1 211 ? -14.156 -0.655 -6.832 1 92.62 211 ARG A O 1
ATOM 1687 N N . GLU A 1 212 ? -14.969 -0.031 -8.812 1 94.06 212 GLU A N 1
ATOM 1688 C CA . GLU A 1 212 ? -15.555 -1.339 -9.086 1 94.06 212 GLU A CA 1
ATOM 1689 C C . GLU A 1 212 ? -14.484 -2.42 -9.172 1 94.06 212 GLU A C 1
ATOM 1691 O O . GLU A 1 212 ? -14.672 -3.525 -8.656 1 94.06 212 GLU A O 1
ATOM 1696 N N . ARG A 1 213 ? -13.375 -2.084 -9.812 1 94 213 ARG A N 1
ATOM 1697 C CA . ARG A 1 213 ? -12.273 -3.033 -9.93 1 94 213 ARG A CA 1
ATOM 1698 C C . ARG A 1 213 ? -11.703 -3.379 -8.562 1 94 213 ARG A C 1
ATOM 1700 O O . ARG A 1 213 ? -11.469 -4.551 -8.258 1 94 213 ARG A O 1
ATOM 1707 N N . LEU A 1 214 ? -11.492 -2.342 -7.785 1 94.94 214 LEU A N 1
ATOM 1708 C CA . LEU A 1 214 ? -10.891 -2.5 -6.465 1 94.94 214 LEU A CA 1
ATOM 1709 C C . LEU A 1 214 ? -11.789 -3.332 -5.555 1 94.94 214 LEU A C 1
ATOM 1711 O O . LEU A 1 214 ? -11.328 -4.285 -4.922 1 94.94 214 LEU A O 1
ATOM 1715 N N . ILE A 1 215 ? -13.055 -3.039 -5.527 1 96.06 215 ILE A N 1
ATOM 1716 C CA . ILE A 1 215 ? -14 -3.721 -4.648 1 96.06 215 ILE A CA 1
ATOM 1717 C C . ILE A 1 215 ? -14.109 -5.191 -5.047 1 96.06 215 ILE A C 1
ATOM 1719 O O . ILE A 1 215 ? -14.125 -6.074 -4.188 1 96.06 215 ILE A O 1
ATOM 1723 N N . SER A 1 216 ? -14.148 -5.465 -6.355 1 96.62 216 SER A N 1
ATOM 1724 C CA . SER A 1 216 ? -14.188 -6.848 -6.824 1 96.62 216 SER A CA 1
ATOM 1725 C C . SER A 1 216 ? -12.969 -7.625 -6.34 1 96.62 216 SER A C 1
ATOM 1727 O O . SER A 1 216 ? -13.094 -8.75 -5.852 1 96.62 216 SER A O 1
ATOM 1729 N N . PHE A 1 217 ? -11.82 -7.035 -6.426 1 97.38 217 PHE A N 1
ATOM 1730 C CA . PHE A 1 217 ? -10.57 -7.652 -5.988 1 97.38 217 PHE A CA 1
ATOM 1731 C C . PHE A 1 217 ? -10.602 -7.926 -4.488 1 97.38 217 PHE A C 1
ATOM 1733 O O . PHE A 1 217 ? -10.234 -9.016 -4.043 1 97.38 217 PHE A O 1
ATOM 1740 N N . LEU A 1 218 ? -11.023 -6.93 -3.705 1 98.25 218 LEU A N 1
ATOM 1741 C CA . LEU A 1 218 ? -11.055 -7.047 -2.252 1 98.25 218 LEU A CA 1
ATOM 1742 C C . LEU A 1 218 ? -12.016 -8.148 -1.816 1 98.25 218 LEU A C 1
ATOM 1744 O O . LEU A 1 218 ? -11.695 -8.938 -0.923 1 98.25 218 LEU A O 1
ATOM 1748 N N . ILE A 1 219 ? -13.164 -8.242 -2.479 1 97.12 219 ILE A N 1
ATOM 1749 C CA . ILE A 1 219 ? -14.156 -9.266 -2.156 1 97.12 219 ILE A CA 1
ATOM 1750 C C . ILE A 1 219 ? -13.594 -10.648 -2.461 1 97.12 219 ILE A C 1
ATOM 1752 O O . ILE A 1 219 ? -13.766 -11.586 -1.675 1 97.12 219 ILE A O 1
ATOM 1756 N N . GLY A 1 220 ? -12.898 -10.766 -3.6 1 96.94 220 GLY A N 1
ATOM 1757 C CA . GLY A 1 220 ? -12.227 -12.016 -3.904 1 96.94 220 GLY A CA 1
ATOM 1758 C C . GLY A 1 220 ? -11.219 -12.43 -2.842 1 96.94 220 GLY A C 1
ATOM 1759 O O . GLY A 1 220 ? -11.18 -13.594 -2.441 1 96.94 220 GLY A O 1
ATOM 1760 N N . GLY A 1 221 ? -10.398 -11.461 -2.344 1 97.5 221 GLY A N 1
ATOM 1761 C CA . GLY A 1 221 ? -9.438 -11.727 -1.285 1 97.5 221 GLY A CA 1
ATOM 1762 C C . GLY A 1 221 ? -10.086 -12.141 0.023 1 97.5 221 GLY A C 1
ATOM 1763 O O . GLY A 1 221 ? -9.609 -13.047 0.702 1 97.5 221 GLY A O 1
ATOM 1764 N N . LEU A 1 222 ? -11.195 -11.461 0.324 1 96.25 222 LEU A N 1
ATOM 1765 C CA . LEU A 1 222 ? -11.922 -11.773 1.551 1 96.25 222 LEU A CA 1
ATOM 1766 C C . LEU A 1 222 ? -12.469 -13.195 1.51 1 96.25 222 LEU A C 1
ATOM 1768 O O . LEU A 1 222 ? -12.453 -13.906 2.521 1 96.25 222 LEU A O 1
ATOM 1772 N N . ARG A 1 223 ? -12.891 -13.648 0.345 1 93.56 223 ARG A N 1
ATOM 1773 C CA . ARG A 1 223 ? -13.586 -14.93 0.199 1 93.56 223 ARG A CA 1
ATOM 1774 C C . ARG A 1 223 ? -12.602 -16.047 -0.143 1 93.56 223 ARG A C 1
ATOM 1776 O O . ARG A 1 223 ? -13.016 -17.188 -0.381 1 93.56 223 ARG A O 1
ATOM 1783 N N . ALA A 1 224 ? -11.305 -15.695 -0.198 1 95.19 224 ALA A N 1
ATOM 1784 C CA . ALA A 1 224 ? -10.297 -16.703 -0.544 1 95.19 224 ALA A CA 1
ATOM 1785 C C . ALA A 1 224 ? -10.297 -17.844 0.462 1 95.19 224 ALA A C 1
ATOM 1787 O O . ALA A 1 224 ? -10.688 -17.672 1.617 1 95.19 224 ALA A O 1
ATOM 1788 N N . PRO A 1 225 ? -9.906 -19.016 0.018 1 92.44 225 PRO A N 1
ATOM 1789 C CA . PRO A 1 225 ? -9.742 -20.109 0.984 1 92.44 225 PRO A CA 1
ATOM 1790 C C . PRO A 1 225 ? -8.75 -19.766 2.094 1 92.44 225 PRO A C 1
ATOM 1792 O O . PRO A 1 225 ? -7.832 -18.969 1.883 1 92.44 225 PRO A O 1
ATOM 1795 N N . LEU A 1 226 ? -8.969 -20.297 3.248 1 93.56 226 LEU A N 1
ATOM 1796 C CA . LEU A 1 226 ? -8.047 -20.094 4.355 1 93.56 226 LEU A CA 1
ATOM 1797 C C . LEU A 1 226 ? -6.668 -20.656 4.02 1 93.56 226 LEU A C 1
ATOM 1799 O O . LEU A 1 226 ? -6.559 -21.672 3.338 1 93.56 226 LEU A O 1
ATOM 1803 N N . PRO A 1 227 ? -5.629 -19.922 4.52 1 88.75 227 PRO A N 1
ATOM 1804 C CA . PRO A 1 227 ? -4.281 -20.438 4.273 1 88.75 227 PRO A CA 1
ATOM 1805 C C . PRO A 1 227 ? -4.023 -21.766 4.98 1 88.75 227 PRO A C 1
ATOM 1807 O O . PRO A 1 227 ? -4.598 -22.031 6.039 1 88.75 227 PRO A O 1
ATOM 1810 N N . GLN A 1 228 ? -3.297 -22.609 4.258 1 84.94 228 GLN A N 1
ATOM 1811 C CA . GLN A 1 228 ? -2.812 -23.844 4.863 1 84.94 228 GLN A CA 1
ATOM 1812 C C . GLN A 1 228 ? -1.377 -23.703 5.355 1 84.94 228 GLN A C 1
ATOM 1814 O O . GLN A 1 228 ? -0.467 -23.453 4.562 1 84.94 228 GLN A O 1
ATOM 1819 N N . PHE A 1 229 ? -1.219 -23.672 6.742 1 80.25 229 PHE A N 1
ATOM 1820 C CA . PHE A 1 229 ? 0.105 -23.469 7.316 1 80.25 229 PHE A CA 1
ATOM 1821 C C . PHE A 1 229 ? 0.848 -24.781 7.465 1 80.25 229 PHE A C 1
ATOM 1823 O O . PHE A 1 229 ? 0.239 -25.812 7.754 1 80.25 229 PHE A O 1
ATOM 1830 N N . SER A 1 230 ? 2.01 -24.891 6.727 1 64.94 230 SER A N 1
ATOM 1831 C CA . SER A 1 230 ? 2.797 -26.109 6.906 1 64.94 230 SER A CA 1
ATOM 1832 C C . SER A 1 230 ? 3.227 -26.281 8.359 1 64.94 230 SER A C 1
ATOM 1834 O O . SER A 1 230 ? 3.561 -25.297 9.031 1 64.94 230 SER A O 1
ATOM 1836 N N . ASP A 1 231 ? 2.857 -27.375 9.055 1 54.12 231 ASP A N 1
ATOM 1837 C CA . ASP A 1 231 ? 3.398 -27.797 10.344 1 54.12 231 ASP A CA 1
ATOM 1838 C C . ASP A 1 231 ? 4.926 -27.766 10.336 1 54.12 231 ASP A C 1
ATOM 1840 O O . ASP A 1 231 ? 5.551 -28.047 9.305 1 54.12 231 ASP A O 1
ATOM 1844 N N . MET B 1 1 ? 65.5 -10.742 -6.621 1 47.44 1 MET B N 1
ATOM 1845 C CA . MET B 1 1 ? 64.625 -9.984 -7.465 1 47.44 1 MET B CA 1
ATOM 1846 C C . MET B 1 1 ? 63.25 -10.672 -7.559 1 47.44 1 MET B C 1
ATOM 1848 O O . MET B 1 1 ? 62.219 -10.016 -7.68 1 47.44 1 MET B O 1
ATOM 1852 N N . LEU B 1 2 ? 63.125 -12 -7.441 1 52.72 2 LEU B N 1
ATOM 1853 C CA . LEU B 1 2 ? 61.906 -12.797 -7.496 1 52.72 2 LEU B CA 1
ATOM 1854 C C . LEU B 1 2 ? 61.094 -12.617 -6.223 1 52.72 2 LEU B C 1
ATOM 1856 O O . LEU B 1 2 ? 59.844 -12.625 -6.266 1 52.72 2 LEU B O 1
ATOM 1860 N N . MET B 1 3 ? 61.75 -12.305 -5.188 1 49.16 3 MET B N 1
ATOM 1861 C CA . MET B 1 3 ? 61.031 -12.234 -3.918 1 49.16 3 MET B CA 1
ATOM 1862 C C . MET B 1 3 ? 60.281 -10.914 -3.791 1 49.16 3 MET B C 1
ATOM 1864 O O . MET B 1 3 ? 59.25 -10.844 -3.121 1 49.16 3 MET B O 1
ATOM 1868 N N . ALA B 1 4 ? 60.812 -9.789 -4.336 1 58.34 4 ALA B N 1
ATOM 1869 C CA . ALA B 1 4 ? 60.156 -8.492 -4.246 1 58.34 4 ALA B CA 1
ATOM 1870 C C . ALA B 1 4 ? 58.844 -8.484 -5.008 1 58.34 4 ALA B C 1
ATOM 1872 O O . ALA B 1 4 ? 57.875 -7.816 -4.602 1 58.34 4 ALA B O 1
ATOM 1873 N N . LYS B 1 5 ? 58.812 -9.281 -6.012 1 59.03 5 LYS B N 1
ATOM 1874 C CA . LYS B 1 5 ? 57.625 -9.352 -6.84 1 59.03 5 LYS B CA 1
ATOM 1875 C C . LYS B 1 5 ? 56.469 -10.023 -6.094 1 59.03 5 LYS B C 1
ATOM 1877 O O . LYS B 1 5 ? 55.312 -9.625 -6.234 1 59.03 5 LYS B O 1
ATOM 1882 N N . ASN B 1 6 ? 56.781 -10.945 -5.219 1 59.28 6 ASN B N 1
ATOM 1883 C CA . ASN B 1 6 ? 55.781 -11.695 -4.477 1 59.28 6 ASN B CA 1
ATOM 1884 C C . ASN B 1 6 ? 55.156 -10.844 -3.369 1 59.28 6 ASN B C 1
ATOM 1886 O O . ASN B 1 6 ? 53.938 -10.961 -3.096 1 59.28 6 ASN B O 1
ATOM 1890 N N . THR B 1 7 ? 55.906 -9.891 -2.855 1 67.5 7 THR B N 1
ATOM 1891 C CA . THR B 1 7 ? 55.438 -9.078 -1.746 1 67.5 7 THR B CA 1
ATOM 1892 C C . THR B 1 7 ? 54.469 -8.008 -2.238 1 67.5 7 THR B C 1
ATOM 1894 O O . THR B 1 7 ? 53.469 -7.688 -1.559 1 67.5 7 THR B O 1
ATOM 1897 N N . ARG B 1 8 ? 54.688 -7.523 -3.479 1 71.25 8 ARG B N 1
ATOM 1898 C CA . ARG B 1 8 ? 53.781 -6.508 -4.043 1 71.25 8 ARG B CA 1
ATOM 1899 C C . ARG B 1 8 ? 52.438 -7.105 -4.43 1 71.25 8 ARG B C 1
ATOM 1901 O O . ARG B 1 8 ? 51.406 -6.465 -4.258 1 71.25 8 ARG B O 1
ATOM 1908 N N . GLY B 1 9 ? 52.562 -8.289 -4.965 1 65.94 9 GLY B N 1
ATOM 1909 C CA . GLY B 1 9 ? 51.312 -8.992 -5.273 1 65.94 9 GLY B CA 1
ATOM 1910 C C . GLY B 1 9 ? 50.469 -9.266 -4.047 1 65.94 9 GLY B C 1
ATOM 1911 O O . GLY B 1 9 ? 49.25 -9.109 -4.086 1 65.94 9 GLY B O 1
ATOM 1912 N N . SER B 1 10 ? 51.156 -9.672 -2.992 1 70.81 10 SER B N 1
ATOM 1913 C CA . SER B 1 10 ? 50.5 -9.969 -1.724 1 70.81 10 SER B CA 1
ATOM 1914 C C . SER B 1 10 ? 49.938 -8.695 -1.092 1 70.81 10 SER B C 1
ATOM 1916 O O . SER B 1 10 ? 48.812 -8.703 -0.569 1 70.81 10 SER B O 1
ATOM 1918 N N . GLN B 1 11 ? 50.781 -7.582 -1.15 1 67.69 11 GLN B N 1
ATOM 1919 C CA . GLN B 1 11 ? 50.312 -6.309 -0.609 1 67.69 11 GLN B CA 1
ATOM 1920 C C . GLN B 1 11 ? 49.125 -5.77 -1.398 1 67.69 11 GLN B C 1
ATOM 1922 O O . GLN B 1 11 ? 48.188 -5.238 -0.817 1 67.69 11 GLN B O 1
ATOM 1927 N N . ARG B 1 12 ? 49.156 -5.973 -2.766 1 68.94 12 ARG B N 1
ATOM 1928 C CA . ARG B 1 12 ? 48.062 -5.539 -3.605 1 68.94 12 ARG B CA 1
ATOM 1929 C C . ARG B 1 12 ? 46.812 -6.371 -3.332 1 68.94 12 ARG B C 1
ATOM 1931 O O . ARG B 1 12 ? 45.688 -5.84 -3.289 1 68.94 12 ARG B O 1
ATOM 1938 N N . ALA B 1 13 ? 46.938 -7.664 -3.219 1 66.19 13 ALA B N 1
ATOM 1939 C CA . ALA B 1 13 ? 45.812 -8.547 -2.906 1 66.19 13 ALA B CA 1
ATOM 1940 C C . ALA B 1 13 ? 45.219 -8.203 -1.551 1 66.19 13 ALA B C 1
ATOM 1942 O O . ALA B 1 13 ? 43.969 -8.234 -1.386 1 66.19 13 ALA B O 1
ATOM 1943 N N . GLN B 1 14 ? 46.031 -7.891 -0.641 1 65.56 14 GLN B N 1
ATOM 1944 C CA . GLN B 1 14 ? 45.562 -7.5 0.684 1 65.56 14 GLN B CA 1
ATOM 1945 C C . GLN B 1 14 ? 44.844 -6.156 0.637 1 65.56 14 GLN B C 1
ATOM 1947 O O . GLN B 1 14 ? 43.812 -5.965 1.312 1 65.56 14 GLN B O 1
ATOM 1952 N N . ALA B 1 15 ? 45.375 -5.195 -0.136 1 64.44 15 ALA B N 1
ATOM 1953 C CA . ALA B 1 15 ? 44.75 -3.885 -0.303 1 64.44 15 ALA B CA 1
ATOM 1954 C C . ALA B 1 15 ? 43.406 -4.004 -0.993 1 64.44 15 ALA B C 1
ATOM 1956 O O . ALA B 1 15 ? 42.438 -3.33 -0.611 1 64.44 15 ALA B O 1
ATOM 1957 N N . VAL B 1 16 ? 43.375 -4.887 -1.998 1 63.84 16 VAL B N 1
ATOM 1958 C CA . VAL B 1 16 ? 42.156 -5.125 -2.717 1 63.84 16 VAL B CA 1
ATOM 1959 C C . VAL B 1 16 ? 41.125 -5.785 -1.787 1 63.84 16 VAL B C 1
ATOM 1961 O O . VAL B 1 16 ? 39.938 -5.43 -1.794 1 63.84 16 VAL B O 1
ATOM 1964 N N . SER B 1 17 ? 41.5 -6.77 -1.042 1 70.06 17 SER B N 1
ATOM 1965 C CA . SER B 1 17 ? 40.625 -7.441 -0.08 1 70.06 17 SER B CA 1
ATOM 1966 C C . SER B 1 17 ? 40.125 -6.469 0.978 1 70.06 17 SER B C 1
ATOM 1968 O O . SER B 1 17 ? 38.938 -6.523 1.367 1 70.06 17 SER B O 1
ATOM 1970 N N . GLY B 1 18 ? 40.969 -5.609 1.345 1 70.31 18 GLY B N 1
ATOM 1971 C CA . GLY B 1 18 ? 40.594 -4.582 2.301 1 70.31 18 GLY B CA 1
ATOM 1972 C C . GLY B 1 18 ? 39.562 -3.605 1.748 1 70.31 18 GLY B C 1
ATOM 1973 O O . GLY B 1 18 ? 38.656 -3.199 2.457 1 70.31 18 GLY B O 1
ATOM 1974 N N . GLU B 1 19 ? 39.844 -3.311 0.559 1 71.81 19 GLU B N 1
ATOM 1975 C CA . GLU B 1 19 ? 38.938 -2.393 -0.12 1 71.81 19 GLU B CA 1
ATOM 1976 C C . GLU B 1 19 ? 37.562 -3.021 -0.313 1 71.81 19 GLU B C 1
ATOM 1978 O O . GLU B 1 19 ? 36.531 -2.355 -0.135 1 71.81 19 GLU B O 1
ATOM 1983 N N . VAL B 1 20 ? 37.656 -4.27 -0.759 1 72.19 20 VAL B N 1
ATOM 1984 C CA . VAL B 1 20 ? 36.406 -5.008 -0.932 1 72.19 20 VAL B CA 1
ATOM 1985 C C . VAL B 1 20 ? 35.656 -5.102 0.403 1 72.19 20 VAL B C 1
ATOM 1987 O O . VAL B 1 20 ? 34.438 -4.949 0.458 1 72.19 20 VAL B O 1
ATOM 1990 N N . ASP B 1 21 ? 36.406 -5.129 1.339 1 84.31 21 ASP B N 1
ATOM 1991 C CA . ASP B 1 21 ? 35.844 -5.234 2.68 1 84.31 21 ASP B CA 1
ATOM 1992 C C . ASP B 1 21 ? 35.188 -3.92 3.104 1 84.31 21 ASP B C 1
ATOM 1994 O O . ASP B 1 21 ? 34.062 -3.918 3.639 1 84.31 21 ASP B O 1
ATOM 1998 N N . THR B 1 22 ? 35.875 -2.832 2.617 1 90.31 22 THR B N 1
ATOM 1999 C CA . THR B 1 22 ? 35.344 -1.52 2.971 1 90.31 22 THR B CA 1
ATOM 2000 C C . THR B 1 22 ? 34.062 -1.225 2.191 1 90.31 22 THR B C 1
ATOM 2002 O O . THR B 1 22 ? 33.094 -0.723 2.754 1 90.31 22 THR B O 1
ATOM 2005 N N . ARG B 1 23 ? 34.125 -1.534 0.959 1 93.44 23 ARG B N 1
ATOM 2006 C CA . ARG B 1 23 ? 32.969 -1.319 0.107 1 93.44 23 ARG B CA 1
ATOM 2007 C C . ARG B 1 23 ? 31.766 -2.096 0.623 1 93.44 23 ARG B C 1
ATOM 2009 O O . ARG B 1 23 ? 30.656 -1.548 0.727 1 93.44 23 ARG B O 1
ATOM 2016 N N . GLU B 1 24 ? 31.969 -3.34 0.934 1 93.12 24 GLU B N 1
ATOM 2017 C CA . GLU B 1 24 ? 30.906 -4.195 1.436 1 93.12 24 GLU B CA 1
ATOM 2018 C C . GLU B 1 24 ? 30.375 -3.695 2.781 1 93.12 24 GLU B C 1
ATOM 2020 O O . GLU B 1 24 ? 29.172 -3.727 3.037 1 93.12 24 GLU B O 1
ATOM 2025 N N . ARG B 1 25 ? 31.234 -3.254 3.539 1 93.5 25 ARG B N 1
ATOM 2026 C CA . ARG B 1 25 ? 30.859 -2.715 4.844 1 93.5 25 ARG B CA 1
ATOM 2027 C C . ARG B 1 25 ? 29.984 -1.478 4.691 1 93.5 25 ARG B C 1
ATOM 2029 O O . ARG B 1 25 ? 28.953 -1.354 5.359 1 93.5 25 ARG B O 1
ATOM 2036 N N . ILE B 1 26 ? 30.375 -0.637 3.828 1 95.06 26 ILE B N 1
ATOM 2037 C CA . ILE B 1 26 ? 29.609 0.576 3.578 1 95.06 26 ILE B CA 1
ATOM 2038 C C . ILE B 1 26 ? 28.219 0.206 3.064 1 95.06 26 ILE B C 1
ATOM 2040 O O . ILE B 1 26 ? 27.219 0.744 3.535 1 95.06 26 ILE B O 1
ATOM 2044 N N . LEU B 1 27 ? 28.219 -0.726 2.164 1 94.5 27 LEU B N 1
ATOM 2045 C CA . LEU B 1 27 ? 26.953 -1.151 1.568 1 94.5 27 LEU B CA 1
ATOM 2046 C C . LEU B 1 27 ? 26.016 -1.728 2.627 1 94.5 27 LEU B C 1
ATOM 2048 O O . LEU B 1 27 ? 24.844 -1.361 2.689 1 94.5 27 LEU B O 1
ATOM 2052 N N . ASN B 1 28 ? 26.531 -2.553 3.465 1 93.94 28 ASN B N 1
ATOM 2053 C CA . ASN B 1 28 ? 25.719 -3.211 4.484 1 93.94 28 ASN B CA 1
ATOM 2054 C C . ASN B 1 28 ? 25.203 -2.215 5.516 1 93.94 28 ASN B C 1
ATOM 2056 O O . ASN B 1 28 ? 24.031 -2.262 5.898 1 93.94 28 ASN B O 1
ATOM 2060 N N . VAL B 1 29 ? 26.016 -1.361 5.922 1 95.25 29 VAL B N 1
ATOM 2061 C CA . VAL B 1 29 ? 25.656 -0.355 6.918 1 95.25 29 VAL B CA 1
ATOM 2062 C C . VAL B 1 29 ? 24.625 0.597 6.336 1 95.25 29 VAL B C 1
ATOM 2064 O O . VAL B 1 29 ? 23.625 0.901 6.984 1 95.25 29 VAL B O 1
ATOM 2067 N N . ALA B 1 30 ? 24.906 1.045 5.137 1 96.19 30 ALA B N 1
ATOM 2068 C CA . ALA B 1 30 ? 23.969 1.955 4.477 1 96.19 30 ALA B CA 1
ATOM 2069 C C . ALA B 1 30 ? 22.609 1.305 4.293 1 96.19 30 ALA B C 1
ATOM 2071 O O . ALA B 1 30 ? 21.562 1.942 4.516 1 96.19 30 ALA B O 1
ATOM 2072 N N . GLU B 1 31 ? 22.609 0.079 3.863 1 94.94 31 GLU B N 1
ATOM 2073 C CA . GLU B 1 31 ? 21.359 -0.644 3.676 1 94.94 31 GLU B CA 1
ATOM 2074 C C . GLU B 1 31 ? 20.547 -0.675 4.965 1 94.94 31 GLU B C 1
ATOM 2076 O O . GLU B 1 31 ? 19.344 -0.41 4.953 1 94.94 31 GLU B O 1
ATOM 2081 N N . ALA B 1 32 ? 21.203 -0.949 6.043 1 93.62 32 ALA B N 1
ATOM 2082 C CA . ALA B 1 32 ? 20.531 -1.005 7.34 1 93.62 32 ALA B CA 1
ATOM 2083 C C . ALA B 1 32 ? 19.984 0.363 7.734 1 93.62 32 ALA B C 1
ATOM 2085 O O . ALA B 1 32 ? 18.844 0.468 8.219 1 93.62 32 ALA B O 1
ATOM 2086 N N . LEU B 1 33 ? 20.719 1.375 7.496 1 94.12 33 LEU B N 1
ATOM 2087 C CA . LEU B 1 33 ? 20.312 2.725 7.871 1 94.12 33 LEU B CA 1
ATOM 2088 C C . LEU B 1 33 ? 19.172 3.215 6.988 1 94.12 33 LEU B C 1
ATOM 2090 O O . LEU B 1 33 ? 18.234 3.857 7.473 1 94.12 33 LEU B O 1
ATOM 2094 N N . PHE B 1 34 ? 19.25 2.879 5.699 1 91.19 34 PHE B N 1
ATOM 2095 C CA . PHE B 1 34 ? 18.156 3.23 4.797 1 91.19 34 PHE B CA 1
ATOM 2096 C C . PHE B 1 34 ? 16.875 2.49 5.18 1 91.19 34 PHE B C 1
ATOM 2098 O O . PHE B 1 34 ? 15.773 3.041 5.074 1 91.19 34 PHE B O 1
ATOM 2105 N N . ALA B 1 35 ? 17.047 1.289 5.57 1 87.94 35 ALA B N 1
ATOM 2106 C CA . ALA B 1 35 ? 15.891 0.507 5.988 1 87.94 35 ALA B CA 1
ATOM 2107 C C . ALA B 1 35 ? 15.266 1.088 7.254 1 87.94 35 ALA B C 1
ATOM 2109 O O . ALA B 1 35 ? 14.039 1.098 7.398 1 87.94 35 ALA B O 1
ATOM 2110 N N . GLU B 1 36 ? 16.047 1.567 8.117 1 85.5 36 GLU B N 1
ATOM 2111 C CA . GLU B 1 36 ? 15.594 2.059 9.414 1 85.5 36 GLU B CA 1
ATOM 2112 C C . GLU B 1 36 ? 15.039 3.477 9.305 1 85.5 36 GLU B C 1
ATOM 2114 O O . GLU B 1 36 ? 13.992 3.787 9.883 1 85.5 36 GLU B O 1
ATOM 2119 N N . HIS B 1 37 ? 15.664 4.312 8.477 1 83.81 37 HIS B N 1
ATOM 2120 C CA . HIS B 1 37 ? 15.352 5.734 8.523 1 83.81 37 HIS B CA 1
ATOM 2121 C C . HIS B 1 37 ? 14.742 6.207 7.207 1 83.81 37 HIS B C 1
ATOM 2123 O O . HIS B 1 37 ? 14.25 7.332 7.117 1 83.81 37 HIS B O 1
ATOM 2129 N N . GLY B 1 38 ? 14.695 5.281 6.258 1 83.06 38 GLY B N 1
ATOM 2130 C CA . GLY B 1 38 ? 14.336 5.738 4.922 1 83.06 38 GLY B CA 1
ATOM 2131 C C . GLY B 1 38 ? 15.469 6.461 4.211 1 83.06 38 GLY B C 1
ATOM 2132 O O . GLY B 1 38 ? 16.484 6.801 4.828 1 83.06 38 GLY B O 1
ATOM 2133 N N . PHE B 1 39 ? 15.32 6.695 2.865 1 85.12 39 PHE B N 1
ATOM 2134 C CA . PHE B 1 39 ? 16.344 7.332 2.051 1 85.12 39 PHE B CA 1
ATOM 2135 C C . PHE B 1 39 ? 16.594 8.766 2.512 1 85.12 39 PHE B C 1
ATOM 2137 O O . PHE B 1 39 ? 17.734 9.188 2.68 1 85.12 39 PHE B O 1
ATOM 2144 N N . ASP B 1 40 ? 15.492 9.5 2.744 1 79.88 40 ASP B N 1
ATOM 2145 C CA . ASP B 1 40 ? 15.617 10.906 3.109 1 79.88 40 ASP B CA 1
ATOM 2146 C C . ASP B 1 40 ? 16.094 11.062 4.555 1 79.88 40 ASP B C 1
ATOM 2148 O O . ASP B 1 40 ? 16.797 12.023 4.883 1 79.88 40 ASP B O 1
ATOM 2152 N N . GLY B 1 41 ? 15.773 10.094 5.352 1 82.44 41 GLY B N 1
ATOM 2153 C CA . GLY B 1 41 ? 16.078 10.188 6.77 1 82.44 41 GLY B CA 1
ATOM 2154 C C . GLY B 1 41 ? 17.5 9.789 7.105 1 82.44 41 GLY B C 1
ATOM 2155 O O . GLY B 1 41 ? 18.031 10.156 8.156 1 82.44 41 GLY B O 1
ATOM 2156 N N . ALA B 1 42 ? 18.047 8.984 6.262 1 89.94 42 ALA B N 1
ATOM 2157 C CA . ALA B 1 42 ? 19.438 8.57 6.477 1 89.94 42 ALA B CA 1
ATOM 2158 C C . ALA B 1 42 ? 20.406 9.547 5.828 1 89.94 42 ALA B C 1
ATOM 2160 O O . ALA B 1 42 ? 20.281 9.875 4.645 1 89.94 42 ALA B O 1
ATOM 2161 N N . SER B 1 43 ? 21.375 9.992 6.621 1 94.31 43 SER B N 1
ATOM 2162 C CA . SER B 1 43 ? 22.344 10.945 6.098 1 94.31 43 SER B CA 1
ATOM 2163 C C . SER B 1 43 ? 23.688 10.273 5.812 1 94.31 43 SER B C 1
ATOM 2165 O O . SER B 1 43 ? 23.953 9.188 6.332 1 94.31 43 SER B O 1
ATOM 2167 N N . MET B 1 44 ? 24.469 10.984 4.996 1 96.06 44 MET B N 1
ATOM 2168 C CA . MET B 1 44 ? 25.828 10.484 4.73 1 96.06 44 MET B CA 1
ATOM 2169 C C . MET B 1 44 ? 26.656 10.492 6.004 1 96.06 44 MET B C 1
ATOM 2171 O O . MET B 1 44 ? 27.516 9.625 6.191 1 96.06 44 MET B O 1
ATOM 2175 N N . ARG B 1 45 ? 26.375 11.375 6.852 1 95.94 45 ARG B N 1
ATOM 2176 C CA . ARG B 1 45 ? 27.078 11.438 8.133 1 95.94 45 ARG B CA 1
ATOM 2177 C C . ARG B 1 45 ? 26.781 10.203 8.977 1 95.94 45 ARG B C 1
ATOM 2179 O O . ARG B 1 45 ? 27.703 9.617 9.562 1 95.94 45 ARG B O 1
ATOM 2186 N N . MET B 1 46 ? 25.547 9.812 9.07 1 96.25 46 MET B N 1
ATOM 2187 C CA . MET B 1 46 ? 25.156 8.602 9.781 1 96.25 46 MET B CA 1
ATOM 2188 C C . MET B 1 46 ? 25.859 7.379 9.211 1 96.25 46 MET B C 1
ATOM 2190 O O . MET B 1 46 ? 26.375 6.547 9.969 1 96.25 46 MET B O 1
ATOM 2194 N N . ILE B 1 47 ? 25.938 7.285 7.91 1 96.94 47 ILE B N 1
ATOM 2195 C CA . ILE B 1 47 ? 26.484 6.129 7.219 1 96.94 47 ILE B CA 1
ATOM 2196 C C . ILE B 1 47 ? 28 6.062 7.461 1 96.94 47 ILE B C 1
ATOM 2198 O O . ILE B 1 47 ? 28.531 5.004 7.809 1 96.94 47 ILE B O 1
ATOM 2202 N N . THR B 1 48 ? 28.703 7.184 7.324 1 96.94 48 THR B N 1
ATOM 2203 C CA . THR B 1 48 ? 30.141 7.215 7.523 1 96.94 48 THR B CA 1
ATOM 2204 C C . THR B 1 48 ? 30.5 6.879 8.969 1 96.94 48 THR B C 1
ATOM 2206 O O . THR B 1 48 ? 31.422 6.117 9.227 1 96.94 48 THR B O 1
ATOM 2209 N N . ALA B 1 49 ? 29.734 7.391 9.867 1 97.19 49 ALA B N 1
ATOM 2210 C CA . ALA B 1 49 ? 29.984 7.133 11.289 1 97.19 49 ALA B CA 1
ATOM 2211 C C . ALA B 1 49 ? 29.781 5.656 11.617 1 97.19 49 ALA B C 1
ATOM 2213 O O . ALA B 1 49 ? 30.641 5.035 12.25 1 97.19 49 ALA B O 1
ATOM 2214 N N . ALA B 1 50 ? 28.781 5.102 11.156 1 96.38 50 ALA B N 1
ATOM 2215 C CA . ALA B 1 50 ? 28.453 3.713 11.469 1 96.38 50 ALA B CA 1
ATOM 2216 C C . ALA B 1 50 ? 29.406 2.75 10.773 1 96.38 50 ALA B C 1
ATOM 2218 O O . ALA B 1 50 ? 29.734 1.691 11.312 1 96.38 50 ALA B O 1
ATOM 2219 N N . ALA B 1 51 ? 29.828 3.113 9.57 1 96.12 51 ALA B N 1
ATOM 2220 C CA . ALA B 1 51 ? 30.703 2.25 8.789 1 96.12 51 ALA B CA 1
ATOM 2221 C C . ALA B 1 51 ? 32.156 2.414 9.211 1 96.12 51 ALA B C 1
ATOM 2223 O O . ALA B 1 51 ? 33 1.611 8.836 1 96.12 51 ALA B O 1
ATOM 2224 N N . GLY B 1 52 ? 32.438 3.461 9.953 1 96.19 52 GLY B N 1
ATOM 2225 C CA . GLY B 1 52 ? 33.781 3.719 10.391 1 96.19 52 GLY B CA 1
ATOM 2226 C C . GLY B 1 52 ? 34.688 4.168 9.266 1 96.19 52 GLY B C 1
ATOM 2227 O O . GLY B 1 52 ? 35.844 3.738 9.18 1 96.19 52 GLY B O 1
ATOM 2228 N N . VAL B 1 53 ? 34.156 4.926 8.391 1 95.69 53 VAL B N 1
ATOM 2229 C CA . VAL B 1 53 ? 34.906 5.441 7.262 1 95.69 53 VAL B CA 1
ATOM 2230 C C . VAL B 1 53 ? 34.656 6.941 7.105 1 95.69 53 VAL B C 1
ATOM 2232 O O . VAL B 1 53 ? 33.719 7.48 7.695 1 95.69 53 VAL B O 1
ATOM 2235 N N . ASN B 1 54 ? 35.5 7.605 6.422 1 93.69 54 ASN B N 1
ATOM 2236 C CA . ASN B 1 54 ? 35.25 9.016 6.152 1 93.69 54 ASN B CA 1
ATOM 2237 C C . ASN B 1 54 ? 34.438 9.219 4.875 1 93.69 54 ASN B C 1
ATOM 2239 O O . ASN B 1 54 ? 34.219 8.266 4.129 1 93.69 54 ASN B O 1
ATOM 2243 N N . LEU B 1 55 ? 33.969 10.43 4.699 1 95.06 55 LEU B N 1
ATOM 2244 C CA . LEU B 1 55 ? 33.125 10.75 3.566 1 95.06 55 LEU B CA 1
ATOM 2245 C C . LEU B 1 55 ? 33.844 10.508 2.246 1 95.06 55 LEU B C 1
ATOM 2247 O O . LEU B 1 55 ? 33.219 10.086 1.265 1 95.06 55 LEU B O 1
ATOM 2251 N N . ALA B 1 56 ? 35.125 10.734 2.189 1 93.94 56 ALA B N 1
ATOM 2252 C CA . ALA B 1 56 ? 35.938 10.547 0.984 1 93.94 56 ALA B CA 1
ATOM 2253 C C . ALA B 1 56 ? 35.906 9.086 0.532 1 93.94 56 ALA B C 1
ATOM 2255 O O . ALA B 1 56 ? 35.844 8.805 -0.667 1 93.94 56 ALA B O 1
ATOM 2256 N N . ALA B 1 57 ? 35.969 8.258 1.429 1 93.31 57 ALA B N 1
ATOM 2257 C CA . ALA B 1 57 ? 35.938 6.832 1.133 1 93.31 57 ALA B CA 1
ATOM 2258 C C . ALA B 1 57 ? 34.625 6.43 0.51 1 93.31 57 ALA B C 1
ATOM 2260 O O . ALA B 1 57 ? 34.594 5.668 -0.462 1 93.31 57 ALA B O 1
ATOM 2261 N N . VAL B 1 58 ? 33.469 6.898 1.058 1 94.06 58 VAL B N 1
ATOM 2262 C CA . VAL B 1 58 ? 32.156 6.598 0.512 1 94.06 58 VAL B CA 1
ATOM 2263 C C . VAL B 1 58 ? 32.031 7.168 -0.898 1 94.06 58 VAL B C 1
ATOM 2265 O O . VAL B 1 58 ? 31.547 6.496 -1.81 1 94.06 58 VAL B O 1
ATOM 2268 N N . ASN B 1 59 ? 32.5 8.328 -1.051 1 94.19 59 ASN B N 1
ATOM 2269 C CA . ASN B 1 59 ? 32.469 8.961 -2.361 1 94.19 59 ASN B CA 1
ATOM 2270 C C . ASN B 1 59 ? 33.312 8.211 -3.381 1 94.19 59 ASN B C 1
ATOM 2272 O O . ASN B 1 59 ? 32.938 8.102 -4.547 1 94.19 59 ASN B O 1
ATOM 2276 N N . TYR B 1 60 ? 34.406 7.824 -2.912 1 93.69 60 TYR B N 1
ATOM 2277 C CA . TYR B 1 60 ? 35.312 7.062 -3.773 1 93.69 60 TYR B CA 1
ATOM 2278 C C . TYR B 1 60 ? 34.625 5.789 -4.273 1 93.69 60 TYR B C 1
ATOM 2280 O O . TYR B 1 60 ? 34.688 5.484 -5.465 1 93.69 60 TYR B O 1
ATOM 2288 N N . HIS B 1 61 ? 33.969 5.109 -3.42 1 94.31 61 HIS B N 1
ATOM 2289 C CA . HIS B 1 61 ? 33.406 3.812 -3.758 1 94.31 61 HIS B CA 1
ATOM 2290 C C . HIS B 1 61 ? 32.062 3.98 -4.477 1 94.31 61 HIS B C 1
ATOM 2292 O O . HIS B 1 61 ? 31.719 3.184 -5.352 1 94.31 61 HIS B O 1
ATOM 2298 N N . PHE B 1 62 ? 31.219 5.043 -4.109 1 95.44 62 PHE B N 1
ATOM 2299 C CA . PHE B 1 62 ? 29.844 5.059 -4.582 1 95.44 62 PHE B CA 1
ATOM 2300 C C . PHE B 1 62 ? 29.5 6.406 -5.207 1 95.44 62 PHE B C 1
ATOM 2302 O O . PHE B 1 62 ? 28.516 6.523 -5.949 1 95.44 62 PHE B O 1
ATOM 2309 N N . GLY B 1 63 ? 30.281 7.383 -4.871 1 93.25 63 GLY B N 1
ATOM 2310 C CA . GLY B 1 63 ? 30.062 8.695 -5.469 1 93.25 63 GLY B CA 1
ATOM 2311 C C . GLY B 1 63 ? 29.062 9.539 -4.707 1 93.25 63 GLY B C 1
ATOM 2312 O O . GLY B 1 63 ? 29.391 10.617 -4.219 1 93.25 63 GLY B O 1
ATOM 2313 N N . SER B 1 64 ? 27.812 9.109 -4.598 1 93.44 64 SER B N 1
ATOM 2314 C CA . SER B 1 64 ? 26.75 9.883 -3.951 1 93.44 64 SER B CA 1
ATOM 2315 C C . SER B 1 64 ? 25.797 8.977 -3.184 1 93.44 64 SER B C 1
ATOM 2317 O O . SER B 1 64 ? 25.844 7.754 -3.316 1 93.44 64 SER B O 1
ATOM 2319 N N . LYS B 1 65 ? 24.953 9.625 -2.402 1 93.31 65 LYS B N 1
ATOM 2320 C CA . LYS B 1 65 ? 23.906 8.891 -1.678 1 93.31 65 LYS B CA 1
ATOM 2321 C C . LYS B 1 65 ? 22.984 8.164 -2.639 1 93.31 65 LYS B C 1
ATOM 2323 O O . LYS B 1 65 ? 22.578 7.027 -2.381 1 93.31 65 LYS B O 1
ATOM 2328 N N . GLU B 1 66 ? 22.703 8.82 -3.74 1 91.38 66 GLU B N 1
ATOM 2329 C CA . GLU B 1 66 ? 21.828 8.258 -4.762 1 91.38 66 GLU B CA 1
ATOM 2330 C C . GLU B 1 66 ? 22.438 7.008 -5.391 1 91.38 66 GLU B C 1
ATOM 2332 O O . GLU B 1 66 ? 21.766 5.996 -5.562 1 91.38 66 GLU B O 1
ATOM 2337 N N . LYS B 1 67 ? 23.641 7.098 -5.68 1 93.69 67 LYS B N 1
ATOM 2338 C CA . LYS B 1 67 ? 24.312 5.949 -6.285 1 93.69 67 LYS B CA 1
ATOM 2339 C C . LYS B 1 67 ? 24.453 4.805 -5.281 1 93.69 67 LYS B C 1
ATOM 2341 O O . LYS B 1 67 ? 24.406 3.633 -5.66 1 93.69 67 LYS B O 1
ATOM 2346 N N . LEU B 1 68 ? 24.703 5.23 -4.074 1 94.75 68 LEU B N 1
ATOM 2347 C CA . LEU B 1 68 ? 24.812 4.234 -3.014 1 94.75 68 LEU B CA 1
ATOM 2348 C C . LEU B 1 68 ? 23.531 3.432 -2.879 1 94.75 68 LEU B C 1
ATOM 2350 O O . LEU B 1 68 ? 23.562 2.199 -2.867 1 94.75 68 LEU B O 1
ATOM 2354 N N . ILE B 1 69 ? 22.375 4.055 -2.834 1 92.81 69 ILE B N 1
ATOM 2355 C CA . ILE B 1 69 ? 21.109 3.344 -2.688 1 92.81 69 ILE B CA 1
ATOM 2356 C C . ILE B 1 69 ? 20.812 2.559 -3.961 1 92.81 69 ILE B C 1
ATOM 2358 O O . ILE B 1 69 ? 20.219 1.474 -3.906 1 92.81 69 ILE B O 1
ATOM 2362 N N . GLU B 1 70 ? 21.156 3.115 -5.066 1 92.5 70 GLU B N 1
ATOM 2363 C CA . GLU B 1 70 ? 20.984 2.395 -6.324 1 92.5 70 GLU B CA 1
ATOM 2364 C C . GLU B 1 70 ? 21.719 1.056 -6.289 1 92.5 70 GLU B C 1
ATOM 2366 O O . GLU B 1 70 ? 21.172 0.033 -6.707 1 92.5 70 GLU B O 1
ATOM 2371 N N . GLU B 1 71 ? 22.891 1.122 -5.82 1 93.62 71 GLU B N 1
ATOM 2372 C CA . GLU B 1 71 ? 23.703 -0.097 -5.754 1 93.62 71 GLU B CA 1
ATOM 2373 C C . GLU B 1 71 ? 23.094 -1.102 -4.777 1 93.62 71 GLU B C 1
ATOM 2375 O O . GLU B 1 71 ? 23.141 -2.311 -5.008 1 93.62 71 GLU B O 1
ATOM 2380 N N . ILE B 1 72 ? 22.609 -0.644 -3.705 1 93.56 72 ILE B N 1
ATOM 2381 C CA . ILE B 1 72 ? 21.953 -1.498 -2.713 1 93.56 72 ILE B CA 1
ATOM 2382 C C . ILE B 1 72 ? 20.766 -2.209 -3.342 1 93.56 72 ILE B C 1
ATOM 2384 O O . ILE B 1 72 ? 20.641 -3.43 -3.236 1 93.56 72 ILE B O 1
ATOM 2388 N N . PHE B 1 73 ? 19.922 -1.504 -4.039 1 92.62 73 PHE B N 1
ATOM 2389 C CA . PHE B 1 73 ? 18.75 -2.088 -4.691 1 92.62 73 PHE B CA 1
ATOM 2390 C C . PHE B 1 73 ? 19.172 -3.045 -5.801 1 92.62 73 PHE B C 1
ATOM 2392 O O . PHE B 1 73 ? 18.625 -4.141 -5.93 1 92.62 73 PHE B O 1
ATOM 2399 N N . ARG B 1 74 ? 20.109 -2.588 -6.547 1 92.06 74 ARG B N 1
ATOM 2400 C CA . ARG B 1 74 ? 20.562 -3.428 -7.648 1 92.06 74 ARG B CA 1
ATOM 2401 C C . ARG B 1 74 ? 21.047 -4.785 -7.145 1 92.06 74 ARG B C 1
ATOM 2403 O O . ARG B 1 74 ? 20.656 -5.824 -7.688 1 92.06 74 ARG B O 1
ATOM 2410 N N . ARG B 1 75 ? 21.828 -4.75 -6.164 1 92.25 75 ARG B N 1
ATOM 2411 C CA . ARG B 1 75 ? 22.375 -5.988 -5.617 1 92.25 75 ARG B CA 1
ATOM 2412 C C . ARG B 1 75 ? 21.266 -6.941 -5.191 1 92.25 75 ARG B C 1
ATOM 2414 O O . ARG B 1 75 ? 21.266 -8.117 -5.559 1 92.25 75 ARG B O 1
ATOM 2421 N N . ARG B 1 76 ? 20.328 -6.496 -4.434 1 94.81 76 ARG B N 1
ATOM 2422 C CA . ARG B 1 76 ? 19.25 -7.324 -3.912 1 94.81 76 ARG B CA 1
ATOM 2423 C C . ARG B 1 76 ? 18.281 -7.727 -5.023 1 94.81 76 ARG B C 1
ATOM 2425 O O . ARG B 1 76 ? 17.844 -8.875 -5.086 1 94.81 76 ARG B O 1
ATOM 2432 N N . LEU B 1 77 ? 18 -6.824 -5.973 1 93.81 77 LEU B N 1
ATOM 2433 C CA . LEU B 1 77 ? 16.969 -7.062 -6.988 1 93.81 77 LEU B CA 1
ATOM 2434 C C . LEU B 1 77 ? 17.516 -7.965 -8.094 1 93.81 77 LEU B C 1
ATOM 2436 O O . LEU B 1 77 ? 16.766 -8.75 -8.68 1 93.81 77 LEU B O 1
ATOM 2440 N N . VAL B 1 78 ? 18.797 -7.832 -8.406 1 93.81 78 VAL B N 1
ATOM 2441 C CA . VAL B 1 78 ? 19.391 -8.742 -9.383 1 93.81 78 VAL B CA 1
ATOM 2442 C C . VAL B 1 78 ? 19.219 -10.188 -8.914 1 93.81 78 VAL B C 1
ATOM 2444 O O . VAL B 1 78 ? 18.781 -11.039 -9.68 1 93.81 78 VAL B O 1
ATOM 2447 N N . TRP B 1 79 ? 19.594 -10.391 -7.684 1 95.12 79 TRP B N 1
ATOM 2448 C CA . TRP B 1 79 ? 19.422 -11.719 -7.102 1 95.12 79 TRP B CA 1
ATOM 2449 C C . TRP B 1 79 ? 17.969 -12.156 -7.137 1 95.12 79 TRP B C 1
ATOM 2451 O O . TRP B 1 79 ? 17.656 -13.273 -7.562 1 95.12 79 TRP B O 1
ATOM 2461 N N . LEU B 1 80 ? 17.047 -11.367 -6.688 1 96.31 80 LEU B N 1
ATOM 2462 C CA . LEU B 1 80 ? 15.617 -11.656 -6.617 1 96.31 80 LEU B CA 1
ATOM 2463 C C . LEU B 1 80 ? 15.047 -11.953 -8 1 96.31 80 LEU B C 1
ATOM 2465 O O . LEU B 1 80 ? 14.297 -12.922 -8.172 1 96.31 80 LEU B O 1
ATOM 2469 N N . ASN B 1 81 ? 15.414 -11.141 -8.977 1 95.88 81 ASN B N 1
ATOM 2470 C CA . ASN B 1 81 ? 14.898 -11.297 -10.328 1 95.88 81 ASN B CA 1
ATOM 2471 C C . ASN B 1 81 ? 15.43 -12.562 -10.992 1 95.88 81 ASN B C 1
ATOM 2473 O O . ASN B 1 81 ? 14.734 -13.195 -11.789 1 95.88 81 ASN B O 1
ATOM 2477 N N . GLU B 1 82 ? 16.656 -12.875 -10.68 1 96.56 82 GLU B N 1
ATOM 2478 C CA . GLU B 1 82 ? 17.188 -14.133 -11.195 1 96.56 82 GLU B CA 1
ATOM 2479 C C . GLU B 1 82 ? 16.422 -15.32 -10.617 1 96.56 82 GLU B C 1
ATOM 2481 O O . GLU B 1 82 ? 16.109 -16.266 -11.344 1 96.56 82 GLU B O 1
ATOM 2486 N N . LEU B 1 83 ? 16.141 -15.266 -9.359 1 97.62 83 LEU B N 1
ATOM 2487 C CA . LEU B 1 83 ? 15.336 -16.297 -8.734 1 97.62 83 LEU B CA 1
ATOM 2488 C C . LEU B 1 83 ? 13.969 -16.406 -9.406 1 97.62 83 LEU B C 1
ATOM 2490 O O . LEU B 1 83 ? 13.508 -17.516 -9.711 1 97.62 83 LEU B O 1
ATOM 2494 N N . ARG B 1 84 ? 13.32 -15.312 -9.664 1 98.06 84 ARG B N 1
ATOM 2495 C CA . ARG B 1 84 ? 12.016 -15.266 -10.312 1 98.06 84 ARG B CA 1
ATOM 2496 C C . ARG B 1 84 ? 12.086 -15.844 -11.727 1 98.06 84 ARG B C 1
ATOM 2498 O O . ARG B 1 84 ? 11.188 -16.578 -12.148 1 98.06 84 ARG B O 1
ATOM 2505 N N . ARG B 1 85 ? 13.133 -15.469 -12.43 1 97.69 85 ARG B N 1
ATOM 2506 C CA . ARG B 1 85 ? 13.297 -15.992 -13.781 1 97.69 85 ARG B CA 1
ATOM 2507 C C . ARG B 1 85 ? 13.406 -17.516 -13.773 1 97.69 85 ARG B C 1
ATOM 2509 O O . ARG B 1 85 ? 12.742 -18.203 -14.555 1 97.69 85 ARG B O 1
ATOM 2516 N N . GLN B 1 86 ? 14.203 -17.969 -12.883 1 98.31 86 GLN B N 1
ATOM 2517 C CA . GLN B 1 86 ? 14.414 -19.406 -12.781 1 98.31 86 GLN B CA 1
ATOM 2518 C C . GLN B 1 86 ? 13.117 -20.125 -12.406 1 98.31 86 GLN B C 1
ATOM 2520 O O . GLN B 1 86 ? 12.797 -21.172 -12.977 1 98.31 86 GLN B O 1
ATOM 2525 N N . ARG B 1 87 ? 12.398 -19.594 -11.516 1 98.56 87 ARG B N 1
ATOM 2526 C CA . ARG B 1 87 ? 11.148 -20.203 -11.07 1 98.56 87 ARG B CA 1
ATOM 2527 C C . ARG B 1 87 ? 10.125 -20.234 -12.203 1 98.56 87 ARG B C 1
ATOM 2529 O O . ARG B 1 87 ? 9.461 -21.25 -12.414 1 98.56 87 ARG B O 1
ATOM 2536 N N . LEU B 1 88 ? 9.992 -19.141 -12.891 1 98.38 88 LEU B N 1
ATOM 2537 C CA . LEU B 1 88 ? 9.039 -19.094 -13.984 1 98.38 88 LEU B CA 1
ATOM 2538 C C . LEU B 1 88 ? 9.43 -20.078 -15.094 1 98.38 88 LEU B C 1
ATOM 2540 O O . LEU B 1 88 ? 8.57 -20.766 -15.641 1 98.38 88 LEU B O 1
ATOM 2544 N N . ASP B 1 89 ? 10.773 -20.109 -15.375 1 98.25 89 ASP B N 1
ATOM 2545 C CA . ASP B 1 89 ? 11.266 -21.047 -16.375 1 98.25 89 ASP B CA 1
ATOM 2546 C C . ASP B 1 89 ? 10.898 -22.484 -15.992 1 98.25 89 ASP B C 1
ATOM 2548 O O . ASP B 1 89 ? 10.438 -23.25 -16.844 1 98.25 89 ASP B O 1
ATOM 2552 N N . GLN B 1 90 ? 11.125 -22.812 -14.773 1 98.38 90 GLN B N 1
ATOM 2553 C CA . GLN B 1 90 ? 10.82 -24.156 -14.289 1 98.38 90 GLN B CA 1
ATOM 2554 C C . GLN B 1 90 ? 9.328 -24.453 -14.391 1 98.38 90 GLN B C 1
ATOM 2556 O O . GLN B 1 90 ? 8.93 -25.547 -14.805 1 98.38 90 GLN B O 1
ATOM 2561 N N . LEU B 1 91 ? 8.477 -23.547 -13.984 1 98.31 91 LEU B N 1
ATOM 2562 C CA . LEU B 1 91 ? 7.027 -23.719 -14.062 1 98.31 91 LEU B CA 1
ATOM 2563 C C . LEU B 1 91 ? 6.582 -23.938 -15.5 1 98.31 91 LEU B C 1
ATOM 2565 O O . LEU B 1 91 ? 5.738 -24.797 -15.773 1 98.31 91 LEU B O 1
ATOM 2569 N N . GLN B 1 92 ? 7.113 -23.141 -16.391 1 97.81 92 GLN B N 1
ATOM 2570 C CA . GLN B 1 92 ? 6.727 -23.219 -17.797 1 97.81 92 GLN B CA 1
ATOM 2571 C C . GLN B 1 92 ? 7.18 -24.547 -18.406 1 97.81 92 GLN B C 1
ATOM 2573 O O . GLN B 1 92 ? 6.445 -25.156 -19.203 1 97.81 92 GLN B O 1
ATOM 2578 N N . LEU B 1 93 ? 8.391 -24.969 -18.047 1 97.69 93 LEU B N 1
ATOM 2579 C CA . LEU B 1 93 ? 8.891 -26.25 -18.516 1 97.69 93 LEU B CA 1
ATOM 2580 C C . LEU B 1 93 ? 7.996 -27.391 -18.031 1 97.69 93 LEU B C 1
ATOM 2582 O O . LEU B 1 93 ? 7.645 -28.281 -18.812 1 97.69 93 LEU B O 1
ATOM 2586 N N . GLU B 1 94 ? 7.664 -27.375 -16.766 1 97.38 94 GLU B N 1
ATOM 2587 C CA . GLU B 1 94 ? 6.801 -28.391 -16.188 1 97.38 94 GLU B CA 1
ATOM 2588 C C . GLU B 1 94 ? 5.43 -28.406 -16.859 1 97.38 94 GLU B C 1
ATOM 2590 O O . GLU B 1 94 ? 4.879 -29.469 -17.141 1 97.38 94 GLU B O 1
ATOM 2595 N N . ALA B 1 95 ? 4.836 -27.25 -17.047 1 96.88 95 ALA B N 1
ATOM 2596 C CA . ALA B 1 95 ? 3.531 -27.141 -17.703 1 96.88 95 ALA B CA 1
ATOM 2597 C C . ALA B 1 95 ? 3.584 -27.656 -19.141 1 96.88 95 ALA B C 1
ATOM 2599 O O . ALA B 1 95 ? 2.658 -28.328 -19.594 1 96.88 95 ALA B O 1
ATOM 2600 N N . GLU B 1 96 ? 4.652 -27.312 -19.844 1 95.56 96 GLU B N 1
ATOM 2601 C CA . GLU B 1 96 ? 4.832 -27.766 -21.219 1 95.56 96 GLU B CA 1
ATOM 2602 C C . GLU B 1 96 ? 4.871 -29.281 -21.281 1 95.56 96 GLU B C 1
ATOM 2604 O O . GLU B 1 96 ? 4.262 -29.891 -22.172 1 95.56 96 GLU B O 1
ATOM 2609 N N . LYS B 1 97 ? 5.559 -29.859 -20.406 1 96.81 97 LYS B N 1
ATOM 2610 C CA . LYS B 1 97 ? 5.656 -31.312 -20.344 1 96.81 97 LYS B CA 1
ATOM 2611 C C . LYS B 1 97 ? 4.281 -31.938 -20.141 1 96.81 97 LYS B C 1
ATOM 2613 O O . LYS B 1 97 ? 4.016 -33.031 -20.641 1 96.81 97 LYS B O 1
ATOM 2618 N N . LEU B 1 98 ? 3.43 -31.281 -19.422 1 95.25 98 LEU B N 1
ATOM 2619 C CA . LEU B 1 98 ? 2.104 -31.797 -19.094 1 95.25 98 LEU B CA 1
ATOM 2620 C C . LEU B 1 98 ? 1.08 -31.344 -20.141 1 95.25 98 LEU B C 1
ATOM 2622 O O . LEU B 1 98 ? -0.083 -31.75 -20.078 1 95.25 98 LEU B O 1
ATOM 2626 N N . GLY B 1 99 ? 1.492 -30.547 -21.094 1 93.38 99 GLY B N 1
ATOM 2627 C CA . GLY B 1 99 ? 0.59 -30.016 -22.094 1 93.38 99 GLY B CA 1
ATOM 2628 C C . GLY B 1 99 ? -0.46 -29.078 -21.531 1 93.38 99 GLY B C 1
ATOM 2629 O O . GLY B 1 99 ? -1.595 -29.047 -22.016 1 93.38 99 GLY B O 1
ATOM 2630 N N . LYS B 1 100 ? -0.167 -28.453 -20.422 1 92.69 100 LYS B N 1
ATOM 2631 C CA . LYS B 1 100 ? -1.084 -27.547 -19.75 1 92.69 100 LYS B CA 1
ATOM 2632 C C . LYS B 1 100 ? -0.467 -26.156 -19.594 1 92.69 100 LYS B C 1
ATOM 2634 O O . LYS B 1 100 ? 0.707 -25.953 -19.906 1 92.69 100 LYS B O 1
ATOM 2639 N N . SER B 1 101 ? -1.293 -25.25 -19.312 1 93.44 101 SER B N 1
ATOM 2640 C CA . SER B 1 101 ? -0.79 -23.922 -18.953 1 93.44 101 SER B CA 1
ATOM 2641 C C . SER B 1 101 ? -0.413 -23.875 -17.469 1 93.44 101 SER B C 1
ATOM 2643 O O . SER B 1 101 ? -0.911 -24.656 -16.672 1 93.44 101 SER B O 1
ATOM 2645 N N . VAL B 1 102 ? 0.542 -23.016 -17.203 1 97.12 102 VAL B N 1
ATOM 2646 C CA . VAL B 1 102 ? 0.899 -22.828 -15.797 1 97.12 102 VAL B CA 1
ATOM 2647 C C . VAL B 1 102 ? -0.302 -22.281 -15.023 1 97.12 102 VAL B C 1
ATOM 2649 O O . VAL B 1 102 ? -0.988 -21.375 -15.492 1 97.12 102 VAL B O 1
ATOM 2652 N N . ARG B 1 103 ? -0.561 -22.828 -13.898 1 96.12 103 ARG B N 1
ATOM 2653 C CA . ARG B 1 103 ? -1.636 -22.328 -13.047 1 96.12 103 ARG B CA 1
ATOM 2654 C C . ARG B 1 103 ? -1.325 -20.922 -12.531 1 96.12 103 ARG B C 1
ATOM 2656 O O . ARG B 1 103 ? -0.198 -20.641 -12.125 1 96.12 103 ARG B O 1
ATOM 2663 N N . PRO B 1 104 ? -2.363 -20.062 -12.555 1 96.5 104 PRO B N 1
ATOM 2664 C CA . PRO B 1 104 ? -2.119 -18.688 -12.102 1 96.5 104 PRO B CA 1
ATOM 2665 C C . PRO B 1 104 ? -1.605 -18.625 -10.664 1 96.5 104 PRO B C 1
ATOM 2667 O O . PRO B 1 104 ? -0.779 -17.766 -10.336 1 96.5 104 PRO B O 1
ATOM 2670 N N . SER B 1 105 ? -2.066 -19.531 -9.828 1 96 105 SER B N 1
ATOM 2671 C CA . SER B 1 105 ? -1.623 -19.547 -8.438 1 96 105 SER B CA 1
ATOM 2672 C C . SER B 1 105 ? -0.125 -19.812 -8.336 1 96 105 SER B C 1
ATOM 2674 O O . SER B 1 105 ? 0.56 -19.219 -7.496 1 96 105 SER B O 1
ATOM 2676 N N . ARG B 1 106 ? 0.431 -20.656 -9.18 1 97.75 106 ARG B N 1
ATOM 2677 C CA . ARG B 1 106 ? 1.856 -20.969 -9.164 1 97.75 106 ARG B CA 1
ATOM 2678 C C . ARG B 1 106 ? 2.68 -19.781 -9.656 1 97.75 106 ARG B C 1
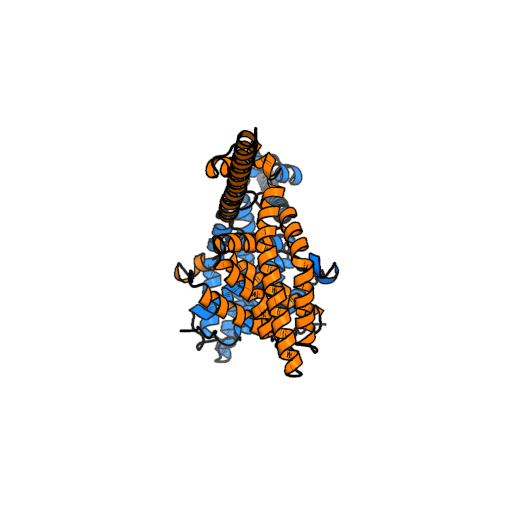ATOM 2680 O O . ARG B 1 106 ? 3.797 -19.547 -9.188 1 97.75 106 ARG B O 1
ATOM 2687 N N . ILE B 1 107 ? 2.143 -19.062 -10.602 1 98.31 107 ILE B N 1
ATOM 2688 C CA . ILE B 1 107 ? 2.805 -17.859 -11.109 1 98.31 107 ILE B CA 1
ATOM 2689 C C . ILE B 1 107 ? 2.912 -16.812 -10 1 98.31 107 ILE B C 1
ATOM 2691 O O . ILE B 1 107 ? 3.984 -16.25 -9.773 1 98.31 107 ILE B O 1
ATOM 2695 N N . LEU B 1 108 ? 1.8 -16.578 -9.258 1 97.88 108 LEU B N 1
ATOM 2696 C CA . LEU B 1 108 ? 1.793 -15.609 -8.164 1 97.88 108 LEU B CA 1
ATOM 2697 C C . LEU B 1 108 ? 2.74 -16.047 -7.051 1 97.88 108 LEU B C 1
ATOM 2699 O O . LEU B 1 108 ? 3.463 -15.219 -6.484 1 97.88 108 LEU B O 1
ATOM 2703 N N . GLU B 1 109 ? 2.711 -17.328 -6.781 1 97.25 109 GLU B N 1
ATOM 2704 C CA . GLU B 1 109 ? 3.607 -17.844 -5.758 1 97.25 109 GLU B CA 1
ATOM 2705 C C . GLU B 1 109 ? 5.07 -17.641 -6.137 1 97.25 109 GLU B C 1
ATOM 2707 O O . GLU B 1 109 ? 5.891 -17.281 -5.289 1 97.25 109 GLU B O 1
ATOM 2712 N N . ALA B 1 110 ? 5.395 -17.875 -7.355 1 98.38 110 ALA B N 1
ATOM 2713 C CA . ALA B 1 110 ? 6.766 -17.703 -7.828 1 98.38 110 ALA B CA 1
ATOM 2714 C C . ALA B 1 110 ? 7.199 -16.234 -7.738 1 98.38 110 ALA B C 1
ATOM 2716 O O . ALA B 1 110 ? 8.328 -15.945 -7.352 1 98.38 110 ALA B O 1
ATOM 2717 N N . PHE B 1 111 ? 6.348 -15.328 -8.086 1 97.75 111 PHE B N 1
ATOM 2718 C CA . PHE B 1 111 ? 6.684 -13.906 -8.109 1 97.75 111 PHE B CA 1
ATOM 2719 C C . PHE B 1 111 ? 6.719 -13.336 -6.703 1 97.75 111 PHE B C 1
ATOM 2721 O O . PHE B 1 111 ? 7.742 -12.805 -6.266 1 97.75 111 PHE B O 1
ATOM 2728 N N . PHE B 1 112 ? 5.641 -13.469 -5.965 1 97.25 112 PHE B N 1
ATOM 2729 C CA . PHE B 1 112 ? 5.523 -12.828 -4.664 1 97.25 112 PHE B CA 1
ATOM 2730 C C . PHE B 1 112 ? 6.184 -13.672 -3.58 1 97.25 112 PHE B C 1
ATOM 2732 O O . PHE B 1 112 ? 6.699 -13.133 -2.598 1 97.25 112 PHE B O 1
ATOM 2739 N N . GLY B 1 113 ? 6.16 -15 -3.729 1 96.31 113 GLY B N 1
ATOM 2740 C CA . GLY B 1 113 ? 6.824 -15.867 -2.766 1 96.31 113 GLY B CA 1
ATOM 2741 C C . GLY B 1 113 ? 8.32 -15.625 -2.678 1 96.31 113 GLY B C 1
ATOM 2742 O O . GLY B 1 113 ? 8.922 -15.828 -1.623 1 96.31 113 GLY B O 1
ATOM 2743 N N . SER B 1 114 ? 8.914 -15.195 -3.762 1 97.25 114 SER B N 1
ATOM 2744 C CA . SER B 1 114 ? 10.352 -14.938 -3.834 1 97.25 114 SER B CA 1
ATOM 2745 C C . SER B 1 114 ? 10.773 -13.859 -2.838 1 97.25 114 SER B C 1
ATOM 2747 O O . SER B 1 114 ? 11.914 -13.844 -2.381 1 97.25 114 SER B O 1
ATOM 2749 N N . LEU B 1 115 ? 9.859 -12.953 -2.516 1 96.12 115 LEU B N 1
ATOM 2750 C CA . LEU B 1 115 ? 10.148 -11.906 -1.539 1 96.12 115 LEU B CA 1
ATOM 2751 C C . LEU B 1 115 ? 10.469 -12.508 -0.176 1 96.12 115 LEU B C 1
ATOM 2753 O O . LEU B 1 115 ? 11.336 -12 0.543 1 96.12 115 LEU B O 1
ATOM 2757 N N . PHE B 1 116 ? 9.844 -13.586 0.143 1 93.94 116 PHE B N 1
ATOM 2758 C CA . PHE B 1 116 ? 10.062 -14.227 1.436 1 93.94 116 PHE B CA 1
ATOM 2759 C C . PHE B 1 116 ? 11.367 -15.016 1.441 1 93.94 116 PHE B C 1
ATOM 2761 O O . PHE B 1 116 ? 11.953 -15.242 2.5 1 93.94 116 PHE B O 1
ATOM 2768 N N . ASP B 1 117 ? 11.812 -15.469 0.247 1 95.88 117 ASP B N 1
ATOM 2769 C CA . ASP B 1 117 ? 13.156 -16.016 0.129 1 95.88 117 ASP B CA 1
ATOM 2770 C C . ASP B 1 117 ? 14.211 -14.93 0.379 1 95.88 117 ASP B C 1
ATOM 2772 O O . ASP B 1 117 ? 15.211 -15.172 1.048 1 95.88 117 ASP B O 1
ATOM 2776 N N . LEU B 1 118 ? 13.922 -13.773 -0.178 1 95.62 118 LEU B N 1
ATOM 2777 C CA . LEU B 1 118 ? 14.797 -12.633 0.057 1 95.62 118 LEU B CA 1
ATOM 2778 C C . LEU B 1 118 ? 14.875 -12.305 1.545 1 95.62 118 LEU B C 1
ATOM 2780 O O . LEU B 1 118 ? 15.953 -12.016 2.066 1 95.62 118 LEU B O 1
ATOM 2784 N N . ALA B 1 119 ? 13.781 -12.375 2.246 1 92.94 119 ALA B N 1
ATOM 2785 C CA . ALA B 1 119 ? 13.711 -12.055 3.67 1 92.94 119 ALA B CA 1
ATOM 2786 C C . ALA B 1 119 ? 14.625 -12.977 4.48 1 92.94 119 ALA B C 1
ATOM 2788 O O . ALA B 1 119 ? 15.086 -12.609 5.562 1 92.94 119 ALA B O 1
ATOM 2789 N N . ARG B 1 120 ? 14.836 -14.141 3.994 1 92.44 120 ARG B N 1
ATOM 2790 C CA . ARG B 1 120 ? 15.633 -15.133 4.719 1 92.44 120 ARG B CA 1
ATOM 2791 C C . ARG B 1 120 ? 17.125 -14.867 4.547 1 92.44 120 ARG B C 1
ATOM 2793 O O . ARG B 1 120 ? 17.938 -15.414 5.293 1 92.44 120 ARG B O 1
ATOM 2800 N N . GLU B 1 121 ? 17.469 -14.062 3.576 1 93.69 121 GLU B N 1
ATOM 2801 C CA . GLU B 1 121 ? 18.859 -13.68 3.396 1 93.69 121 GLU B CA 1
ATOM 2802 C C . GLU B 1 121 ? 19.312 -12.703 4.48 1 93.69 121 GLU B C 1
ATOM 2804 O O . GLU B 1 121 ? 18.484 -12.023 5.09 1 93.69 121 GLU B O 1
ATOM 2809 N N . PRO B 1 122 ? 20.641 -12.695 4.766 1 91.75 122 PRO B N 1
ATOM 2810 C CA . PRO B 1 122 ? 21.125 -11.711 5.727 1 91.75 122 PRO B CA 1
ATOM 2811 C C . PRO B 1 122 ? 20.734 -10.281 5.359 1 91.75 122 PRO B C 1
ATOM 2813 O O . PRO B 1 122 ? 20.969 -9.844 4.23 1 91.75 122 PRO B O 1
ATOM 2816 N N . GLY B 1 123 ? 20.062 -9.656 6.277 1 90.69 123 GLY B N 1
ATOM 2817 C CA . GLY B 1 123 ? 19.625 -8.297 6.047 1 90.69 123 GLY B CA 1
ATOM 2818 C C . GLY B 1 123 ? 18.375 -8.211 5.18 1 90.69 123 GLY B C 1
ATOM 2819 O O . GLY B 1 123 ? 17.891 -7.121 4.871 1 90.69 123 GLY B O 1
ATOM 2820 N N . GLY B 1 124 ? 17.875 -9.352 4.812 1 93.12 124 GLY B N 1
ATOM 2821 C CA . GLY B 1 124 ? 16.781 -9.414 3.85 1 93.12 124 GLY B CA 1
ATOM 2822 C C . GLY B 1 124 ? 15.492 -8.82 4.371 1 93.12 124 GLY B C 1
ATOM 2823 O O . GLY B 1 124 ? 14.766 -8.156 3.629 1 93.12 124 GLY B O 1
ATOM 2824 N N . GLU B 1 125 ? 15.234 -9.016 5.668 1 89.12 125 GLU B N 1
ATOM 2825 C CA . GLU B 1 125 ? 14.008 -8.469 6.246 1 89.12 125 GLU B CA 1
ATOM 2826 C C . GLU B 1 125 ? 14.023 -6.945 6.242 1 89.12 125 GLU B C 1
ATOM 2828 O O . GLU B 1 125 ? 13.023 -6.309 5.922 1 89.12 125 GLU B O 1
ATOM 2833 N N . ALA B 1 126 ? 15.148 -6.441 6.645 1 87.81 126 ALA B N 1
ATOM 2834 C CA . ALA B 1 126 ? 15.281 -4.984 6.641 1 87.81 126 ALA B CA 1
ATOM 2835 C C . ALA B 1 126 ? 15.141 -4.426 5.227 1 87.81 126 ALA B C 1
ATOM 2837 O O . ALA B 1 126 ? 14.508 -3.387 5.027 1 87.81 126 ALA B O 1
ATOM 2838 N N . PHE B 1 127 ? 15.664 -5.102 4.289 1 92.25 127 PHE B N 1
ATOM 2839 C CA . PHE B 1 127 ? 15.57 -4.652 2.902 1 92.25 127 PHE B CA 1
ATOM 2840 C C . PHE B 1 127 ? 14.125 -4.723 2.412 1 92.25 127 PHE B C 1
ATOM 2842 O O . PHE B 1 127 ? 13.672 -3.844 1.676 1 92.25 127 PHE B O 1
ATOM 2849 N N . LEU B 1 128 ? 13.43 -5.734 2.809 1 90.62 128 LEU B N 1
ATOM 2850 C CA . LEU B 1 128 ? 12.039 -5.867 2.414 1 90.62 128 LEU B CA 1
ATOM 2851 C C . LEU B 1 128 ? 11.211 -4.691 2.92 1 90.62 128 LEU B C 1
ATOM 2853 O O . LEU B 1 128 ? 10.328 -4.195 2.215 1 90.62 128 LEU B O 1
ATOM 2857 N N . ARG B 1 129 ? 11.523 -4.32 4.078 1 85.69 129 ARG B N 1
ATOM 2858 C CA . ARG B 1 129 ? 10.836 -3.15 4.617 1 85.69 129 ARG B CA 1
ATOM 2859 C C . ARG B 1 129 ? 11.148 -1.905 3.791 1 85.69 129 ARG B C 1
ATOM 2861 O O . ARG B 1 129 ? 10.242 -1.132 3.467 1 85.69 129 ARG B O 1
ATOM 2868 N N . LEU B 1 130 ? 12.375 -1.762 3.451 1 86.38 130 LEU B N 1
ATOM 2869 C CA . LEU B 1 130 ? 12.789 -0.646 2.609 1 86.38 130 LEU B CA 1
ATOM 2870 C C . LEU B 1 130 ? 12.109 -0.712 1.246 1 86.38 130 LEU B C 1
ATOM 2872 O O . LEU B 1 130 ? 11.641 0.306 0.732 1 86.38 130 LEU B O 1
ATOM 2876 N N . LEU B 1 131 ? 12.031 -1.901 0.678 1 88.62 131 LEU B N 1
ATOM 2877 C CA . LEU B 1 131 ? 11.406 -2.121 -0.622 1 88.62 131 LEU B CA 1
ATOM 2878 C C . LEU B 1 131 ? 9.922 -1.769 -0.579 1 88.62 131 LEU B C 1
ATOM 2880 O O . LEU B 1 131 ? 9.422 -1.056 -1.453 1 88.62 131 LEU B O 1
ATOM 2884 N N . GLY B 1 132 ? 9.227 -2.24 0.438 1 84.75 132 GLY B N 1
ATOM 2885 C CA . GLY B 1 132 ? 7.809 -1.949 0.601 1 84.75 132 GLY B CA 1
ATOM 2886 C C . GLY B 1 132 ? 7.512 -0.465 0.694 1 84.75 132 GLY B C 1
ATOM 2887 O O . GLY B 1 132 ? 6.582 0.03 0.054 1 84.75 132 GLY B O 1
ATOM 2888 N N . ARG B 1 133 ? 8.32 0.23 1.382 1 79 133 ARG B N 1
ATOM 2889 C CA . ARG B 1 133 ? 8.133 1.664 1.572 1 79 133 ARG B CA 1
ATOM 2890 C C . ARG B 1 133 ? 8.438 2.432 0.29 1 79 133 ARG B C 1
ATOM 2892 O O . ARG B 1 133 ? 7.785 3.432 -0.012 1 79 133 ARG B O 1
ATOM 2899 N N . THR B 1 134 ? 9.375 1.955 -0.398 1 79.19 134 THR B N 1
ATOM 2900 C CA . THR B 1 134 ? 9.797 2.621 -1.625 1 79.19 134 THR B CA 1
ATOM 2901 C C . THR B 1 134 ? 8.734 2.477 -2.711 1 79.19 134 THR B C 1
ATOM 2903 O O . THR B 1 134 ? 8.523 3.4 -3.5 1 79.19 134 THR B O 1
ATOM 2906 N N . LEU B 1 135 ? 8.094 1.376 -2.693 1 76.81 135 LEU B N 1
ATOM 2907 C CA . LEU B 1 135 ? 7.078 1.102 -3.709 1 76.81 135 LEU B CA 1
ATOM 2908 C C . LEU B 1 135 ? 5.883 2.033 -3.553 1 76.81 135 LEU B C 1
ATOM 2910 O O . LEU B 1 135 ? 5.102 2.213 -4.488 1 76.81 135 LEU B O 1
ATOM 2914 N N . THR B 1 136 ? 5.754 2.719 -2.447 1 67.5 136 THR B N 1
ATOM 2915 C CA . THR B 1 136 ? 4.641 3.627 -2.203 1 67.5 136 THR B CA 1
ATOM 2916 C C . THR B 1 136 ? 5.129 5.07 -2.123 1 67.5 136 THR B C 1
ATOM 2918 O O . THR B 1 136 ? 4.332 5.992 -1.943 1 67.5 136 THR B O 1
ATOM 2921 N N . ASP B 1 137 ? 6.422 5.199 -2.16 1 66.75 137 ASP B N 1
ATOM 2922 C CA . ASP B 1 137 ? 7.051 6.512 -2.025 1 66.75 137 ASP B CA 1
ATOM 2923 C C . ASP B 1 137 ? 6.918 7.316 -3.316 1 66.75 137 ASP B C 1
ATOM 2925 O O . ASP B 1 137 ? 7.277 6.836 -4.395 1 66.75 137 ASP B O 1
ATOM 2929 N N . PRO B 1 138 ? 6.422 8.461 -3.061 1 57.59 138 PRO B N 1
ATOM 2930 C CA . PRO B 1 138 ? 6.29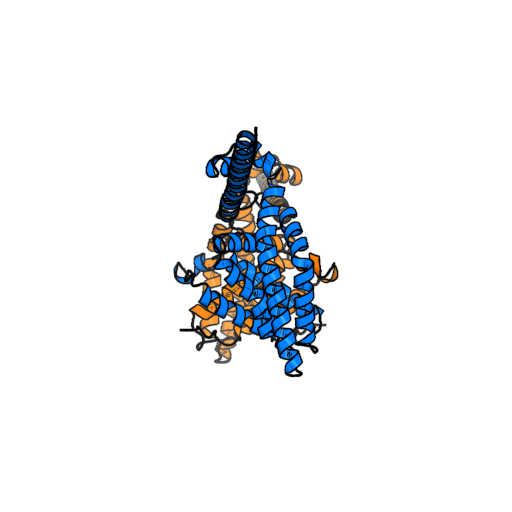7 9.297 -4.254 1 57.59 138 PRO B CA 1
ATOM 2931 C C . PRO B 1 138 ? 7.645 9.766 -4.793 1 57.59 138 PRO B C 1
ATOM 2933 O O . PRO B 1 138 ? 7.727 10.273 -5.914 1 57.59 138 PRO B O 1
ATOM 2936 N N . SER B 1 139 ? 8.656 9.562 -3.912 1 60.62 139 SER B N 1
ATOM 2937 C CA . SER B 1 139 ? 9.945 10.062 -4.391 1 60.62 139 SER B CA 1
ATOM 2938 C C . SER B 1 139 ? 10.305 9.453 -5.738 1 60.62 139 SER B C 1
ATOM 2940 O O . SER B 1 139 ? 10.141 8.25 -5.949 1 60.62 139 SER B O 1
ATOM 2942 N N . SER B 1 140 ? 10.68 10.219 -6.582 1 64.62 140 SER B N 1
ATOM 2943 C CA . SER B 1 140 ? 10.844 9.914 -8 1 64.62 140 SER B CA 1
ATOM 2944 C C . SER B 1 140 ? 12.141 9.148 -8.25 1 64.62 140 SER B C 1
ATOM 2946 O O . SER B 1 140 ? 12.18 8.25 -9.094 1 64.62 140 SER B O 1
ATOM 2948 N N . PHE B 1 141 ? 13.164 9.281 -7.379 1 72 141 PHE B N 1
ATOM 2949 C CA . PHE B 1 141 ? 14.43 8.688 -7.801 1 72 141 PHE B CA 1
ATOM 2950 C C . PHE B 1 141 ? 14.438 7.184 -7.531 1 72 141 PHE B C 1
ATOM 2952 O O . PHE B 1 141 ? 14.719 6.391 -8.43 1 72 141 PHE B O 1
ATOM 2959 N N . VAL B 1 142 ? 14.109 6.688 -6.359 1 76.19 142 VAL B N 1
ATOM 2960 C CA . VAL B 1 142 ? 14.195 5.277 -5.992 1 76.19 142 VAL B CA 1
ATOM 2961 C C . VAL B 1 142 ? 13.18 4.473 -6.805 1 76.19 142 VAL B C 1
ATOM 2963 O O . VAL B 1 142 ? 13.461 3.336 -7.199 1 76.19 142 VAL B O 1
ATOM 2966 N N . ARG B 1 143 ? 12.156 5.098 -7.133 1 74.88 143 ARG B N 1
ATOM 2967 C CA . ARG B 1 143 ? 11.141 4.457 -7.957 1 74.88 143 ARG B CA 1
ATOM 2968 C C . ARG B 1 143 ? 11.664 4.176 -9.359 1 74.88 143 ARG B C 1
ATOM 2970 O O . ARG B 1 143 ? 11.359 3.137 -9.945 1 74.88 143 ARG B O 1
ATOM 2977 N N . ARG B 1 144 ? 12.398 5.043 -9.844 1 74.56 144 ARG B N 1
ATOM 2978 C CA . ARG B 1 144 ? 12.977 4.867 -11.172 1 74.56 144 ARG B CA 1
ATOM 2979 C C . ARG B 1 144 ? 13.992 3.729 -11.18 1 74.56 144 ARG B C 1
ATOM 2981 O O . ARG B 1 144 ? 14.094 2.984 -12.156 1 74.56 144 ARG B O 1
ATOM 2988 N N . VAL B 1 145 ? 14.688 3.643 -10.125 1 77.06 145 VAL B N 1
ATOM 2989 C CA . VAL B 1 145 ? 15.641 2.549 -10 1 77.06 145 VAL B CA 1
ATOM 2990 C C . VAL B 1 145 ? 14.898 1.213 -10 1 77.06 145 VAL B C 1
ATOM 2992 O O . VAL B 1 145 ? 15.32 0.265 -10.664 1 77.06 145 VAL B O 1
ATOM 2995 N N . LEU B 1 146 ? 13.789 1.175 -9.305 1 79.19 146 LEU B N 1
ATOM 2996 C CA . LEU B 1 146 ? 12.992 -0.04 -9.227 1 79.19 146 LEU B CA 1
ATOM 2997 C C . LEU B 1 146 ? 12.422 -0.405 -10.594 1 79.19 146 LEU B C 1
ATOM 2999 O O . LEU B 1 146 ? 12.445 -1.572 -10.992 1 79.19 146 LEU B O 1
ATOM 3003 N N . ALA B 1 147 ? 12.016 0.617 -11.305 1 74.75 147 ALA B N 1
ATOM 3004 C CA . ALA B 1 147 ? 11.422 0.404 -12.617 1 74.75 147 ALA B CA 1
ATOM 3005 C C . ALA B 1 147 ? 12.438 -0.182 -13.594 1 74.75 147 ALA B C 1
ATOM 3007 O O . ALA B 1 147 ? 12.117 -1.066 -14.391 1 74.75 147 ALA B O 1
ATOM 3008 N N . ALA B 1 148 ? 13.586 0.258 -13.461 1 76.69 148 ALA B N 1
ATOM 3009 C CA . ALA B 1 148 ? 14.641 -0.187 -14.367 1 76.69 148 ALA B CA 1
ATOM 3010 C C . ALA B 1 148 ? 15.031 -1.637 -14.086 1 76.69 148 ALA B C 1
ATOM 3012 O O . ALA B 1 148 ? 15.391 -2.379 -15 1 76.69 148 ALA B O 1
ATOM 3013 N N . GLU B 1 149 ? 14.906 -1.995 -12.875 1 80.69 149 GLU B N 1
ATOM 3014 C CA . GLU B 1 149 ? 15.32 -3.34 -12.484 1 80.69 149 GLU B CA 1
ATOM 3015 C C . GLU B 1 149 ? 14.211 -4.355 -12.734 1 80.69 149 GLU B C 1
ATOM 3017 O O . GLU B 1 149 ? 14.484 -5.527 -13 1 80.69 149 GLU B O 1
ATOM 3022 N N . TYR B 1 150 ? 12.969 -3.93 -12.664 1 78.81 150 TYR B N 1
ATOM 3023 C CA . TYR B 1 150 ? 11.859 -4.875 -12.688 1 78.81 150 TYR B CA 1
ATOM 3024 C C . TYR B 1 150 ? 11.344 -5.074 -14.102 1 78.81 150 TYR B C 1
ATOM 3026 O O . TYR B 1 150 ? 10.609 -6.023 -14.375 1 78.81 150 TYR B O 1
ATOM 3034 N N . GLY B 1 151 ? 11.789 -4.281 -14.992 1 77.88 151 GLY B N 1
ATOM 3035 C CA . GLY B 1 151 ? 11.109 -4.211 -16.266 1 77.88 151 GLY B CA 1
ATOM 3036 C C . GLY B 1 151 ? 11.023 -5.555 -16.969 1 77.88 151 GLY B C 1
ATOM 3037 O O . GLY B 1 151 ? 9.922 -6.02 -17.297 1 77.88 151 GLY B O 1
ATOM 3038 N N . ASP B 1 152 ? 12.039 -6.266 -17.109 1 85.06 152 ASP B N 1
ATOM 3039 C CA . ASP B 1 152 ? 12.047 -7.484 -17.922 1 85.06 152 ASP B CA 1
ATOM 3040 C C . ASP B 1 152 ? 11.328 -8.625 -17.188 1 85.06 152 ASP B C 1
ATOM 3042 O O . ASP B 1 152 ? 10.492 -9.312 -17.781 1 85.06 152 ASP B O 1
ATOM 3046 N N . VAL B 1 153 ? 11.562 -8.844 -15.961 1 92.56 153 VAL B N 1
ATOM 3047 C CA . VAL B 1 153 ? 11 -9.953 -15.203 1 92.56 153 VAL B CA 1
ATOM 3048 C C . VAL B 1 153 ? 9.5 -9.75 -15.008 1 92.56 153 VAL B C 1
ATOM 3050 O O . VAL B 1 153 ? 8.719 -10.688 -15.141 1 92.56 153 VAL B O 1
ATOM 3053 N N . LEU B 1 154 ? 9.094 -8.555 -14.758 1 91.44 154 LEU B N 1
ATOM 3054 C CA . LEU B 1 154 ? 7.676 -8.25 -14.586 1 91.44 154 LEU B CA 1
ATOM 3055 C C . LEU B 1 154 ? 6.898 -8.562 -15.859 1 91.44 154 LEU B C 1
ATOM 3057 O O . LEU B 1 154 ? 5.824 -9.164 -15.805 1 91.44 154 LEU B O 1
ATOM 3061 N N . GLU B 1 155 ? 7.461 -8.172 -16.922 1 90.5 155 GLU B N 1
ATOM 3062 C CA . GLU B 1 155 ? 6.801 -8.414 -18.203 1 90.5 155 GLU B CA 1
ATOM 3063 C C . GLU B 1 155 ? 6.613 -9.906 -18.453 1 90.5 155 GLU B C 1
ATOM 3065 O O . GLU B 1 155 ? 5.551 -10.336 -18.922 1 90.5 155 GLU B O 1
ATOM 3070 N N . ARG B 1 156 ? 7.59 -10.664 -18.172 1 94.31 156 ARG B N 1
ATOM 3071 C CA . ARG B 1 156 ? 7.5 -12.109 -18.359 1 94.31 156 ARG B CA 1
ATOM 3072 C C . ARG B 1 156 ? 6.414 -12.711 -17.484 1 94.31 156 ARG B C 1
ATOM 3074 O O . ARG B 1 156 ? 5.664 -13.586 -17.922 1 94.31 156 ARG B O 1
ATOM 3081 N N . TYR B 1 157 ? 6.34 -12.289 -16.312 1 96.12 157 TYR B N 1
ATOM 3082 C CA . TYR B 1 157 ? 5.336 -12.812 -15.398 1 96.12 157 TYR B CA 1
ATOM 3083 C C . TYR B 1 157 ? 3.936 -12.383 -15.812 1 96.12 157 TYR B C 1
ATOM 3085 O O . TYR B 1 157 ? 2.984 -13.164 -15.711 1 96.12 157 TYR B O 1
ATOM 3093 N N . LEU B 1 158 ? 3.809 -11.141 -16.266 1 94.12 158 LEU B N 1
ATOM 3094 C CA . LEU B 1 158 ? 2.514 -10.68 -16.75 1 94.12 158 LEU B CA 1
ATOM 3095 C C . LEU B 1 158 ? 2.074 -11.5 -17.969 1 94.12 158 LEU B C 1
ATOM 3097 O O . LEU B 1 158 ? 0.913 -11.898 -18.062 1 94.12 158 LEU B O 1
ATOM 3101 N N . GLN B 1 159 ? 2.99 -11.781 -18.828 1 94.44 159 GLN B N 1
ATOM 3102 C CA . GLN B 1 159 ? 2.674 -12.602 -19.984 1 94.44 159 GLN B CA 1
ATOM 3103 C C . GLN B 1 159 ? 2.229 -14 -19.562 1 94.44 159 GLN B C 1
ATOM 3105 O O . GLN B 1 159 ? 1.293 -14.562 -20.141 1 94.44 159 GLN B O 1
ATOM 3110 N N . ALA B 1 160 ? 2.904 -14.562 -18.625 1 97 160 ALA B N 1
ATOM 3111 C CA . ALA B 1 160 ? 2.514 -15.867 -18.094 1 97 160 ALA B CA 1
ATOM 3112 C C . ALA B 1 160 ? 1.117 -15.82 -17.484 1 97 160 ALA B C 1
ATOM 3114 O O . ALA B 1 160 ? 0.321 -16.75 -17.672 1 97 160 ALA B O 1
ATOM 3115 N N . LEU B 1 161 ? 0.778 -14.742 -16.797 1 96.44 161 LEU B N 1
ATOM 3116 C CA . LEU B 1 161 ? -0.539 -14.578 -16.188 1 96.44 161 LEU B CA 1
ATOM 3117 C C . LEU B 1 161 ? -1.619 -14.453 -17.25 1 96.44 161 LEU B C 1
ATOM 3119 O O . LEU B 1 161 ? -2.682 -15.07 -17.141 1 96.44 161 LEU B O 1
ATOM 3123 N N . TYR B 1 162 ? -1.293 -13.703 -18.312 1 95.19 162 TYR B N 1
ATOM 3124 C CA . TYR B 1 162 ? -2.229 -13.562 -19.422 1 95.19 162 TYR B CA 1
ATOM 3125 C C . TYR B 1 162 ? -2.559 -14.922 -20.016 1 95.19 162 TYR B C 1
ATOM 3127 O O . TYR B 1 162 ? -3.725 -15.227 -20.297 1 95.19 162 TYR B O 1
ATOM 3135 N N . ALA B 1 163 ? -1.543 -15.695 -20.156 1 95.75 163 ALA B N 1
ATOM 3136 C CA . ALA B 1 163 ? -1.708 -17.016 -20.766 1 95.75 163 ALA B CA 1
ATOM 3137 C C . ALA B 1 163 ? -2.471 -17.953 -19.844 1 95.75 163 ALA B C 1
ATOM 3139 O O . ALA B 1 163 ? -3.176 -18.859 -20.297 1 95.75 163 ALA B O 1
ATOM 3140 N N . SER B 1 164 ? -2.383 -17.781 -18.594 1 95.69 164 SER B N 1
ATOM 3141 C CA . SER B 1 164 ? -2.967 -18.688 -17.609 1 95.69 164 SER B CA 1
ATOM 3142 C C . SER B 1 164 ? -4.453 -18.406 -17.406 1 95.69 164 SER B C 1
ATOM 3144 O O . SER B 1 164 ? -5.195 -19.266 -16.938 1 95.69 164 SER B O 1
ATOM 3146 N N . VAL B 1 165 ? -4.91 -17.219 -17.656 1 94.88 165 VAL B N 1
ATOM 3147 C CA . VAL B 1 165 ? -6.316 -16.844 -17.562 1 94.88 165 VAL B CA 1
ATOM 3148 C C . VAL B 1 165 ? -6.758 -16.125 -18.828 1 94.88 165 VAL B C 1
ATOM 3150 O O . VAL B 1 165 ? -7.133 -14.953 -18.797 1 94.88 165 VAL B O 1
ATOM 3153 N N . PRO B 1 166 ? -6.859 -16.859 -19.891 1 93.69 166 PRO B N 1
ATOM 3154 C CA . PRO B 1 166 ? -7.047 -16.266 -21.219 1 93.69 166 PRO B CA 1
ATOM 3155 C C . PRO B 1 166 ? -8.391 -15.547 -21.359 1 93.69 166 PRO B C 1
ATOM 3157 O O . PRO B 1 166 ? -8.555 -14.688 -22.219 1 93.69 166 PRO B O 1
ATOM 3160 N N . ASP B 1 167 ? -9.352 -15.82 -20.516 1 94.38 167 ASP B N 1
ATOM 3161 C CA . ASP B 1 167 ? -10.688 -15.242 -20.656 1 94.38 167 ASP B CA 1
ATOM 3162 C C . ASP B 1 167 ? -10.789 -13.914 -19.906 1 94.38 167 ASP B C 1
ATOM 3164 O O . ASP B 1 167 ? -11.82 -13.242 -19.969 1 94.38 167 ASP B O 1
ATOM 3168 N N . VAL B 1 168 ? -9.781 -13.516 -19.219 1 95.12 168 VAL B N 1
ATOM 3169 C CA . VAL B 1 168 ? -9.766 -12.25 -18.5 1 95.12 168 VAL B CA 1
ATOM 3170 C C . VAL B 1 168 ? -9.023 -11.195 -19.312 1 95.12 168 VAL B C 1
ATOM 3172 O O . VAL B 1 168 ? -7.895 -11.422 -19.75 1 95.12 168 VAL B O 1
ATOM 3175 N N . PRO B 1 169 ? -9.672 -9.977 -19.516 1 93.44 169 PRO B N 1
ATOM 3176 C CA . PRO B 1 169 ? -8.977 -8.922 -20.25 1 93.44 169 PRO B CA 1
ATOM 3177 C C . PRO B 1 169 ? -7.629 -8.562 -19.625 1 93.44 169 PRO B C 1
ATOM 3179 O O . PRO B 1 169 ? -7.512 -8.492 -18.391 1 93.44 169 PRO B O 1
ATOM 3182 N N . HIS B 1 170 ? -6.613 -8.328 -20.453 1 92.12 170 HIS B N 1
ATOM 3183 C CA . HIS B 1 170 ? -5.273 -7.988 -19.984 1 92.12 170 HIS B CA 1
ATOM 3184 C C . HIS B 1 170 ? -5.309 -6.785 -19.062 1 92.12 170 HIS B C 1
ATOM 3186 O O . HIS B 1 170 ? -4.605 -6.758 -18.047 1 92.12 170 HIS B O 1
ATOM 3192 N N . GLU B 1 171 ? -6.156 -5.852 -19.359 1 88.62 171 GLU B N 1
ATOM 3193 C CA . GLU B 1 171 ? -6.27 -4.648 -18.547 1 88.62 171 GLU B CA 1
ATOM 3194 C C . GLU B 1 171 ? -6.691 -4.988 -17.125 1 88.62 171 GLU B C 1
ATOM 3196 O O . GLU B 1 171 ? -6.191 -4.395 -16.156 1 88.62 171 GLU B O 1
ATOM 3201 N N . GLU B 1 172 ? -7.594 -5.914 -17.016 1 92.44 172 GLU B N 1
ATOM 3202 C CA . GLU B 1 172 ? -8.062 -6.312 -15.688 1 92.44 172 GLU B CA 1
ATOM 3203 C C . GLU B 1 172 ? -6.965 -7.027 -14.906 1 92.44 172 GLU B C 1
ATOM 3205 O O . GLU B 1 172 ? -6.82 -6.816 -13.703 1 92.44 172 GLU B O 1
ATOM 3210 N N . ILE B 1 173 ? -6.211 -7.836 -15.594 1 93.25 173 ILE B N 1
ATOM 3211 C CA . ILE B 1 173 ? -5.102 -8.531 -14.953 1 93.25 173 ILE B CA 1
ATOM 3212 C C . ILE B 1 173 ? -4.078 -7.508 -14.453 1 93.25 173 ILE B C 1
ATOM 3214 O O . ILE B 1 173 ? -3.553 -7.645 -13.344 1 93.25 173 ILE B O 1
ATOM 3218 N N . LEU B 1 174 ? -3.822 -6.496 -15.227 1 91.06 174 LEU B N 1
ATOM 3219 C CA . LEU B 1 174 ? -2.883 -5.449 -14.844 1 91.06 174 LEU B CA 1
ATOM 3220 C C . LEU B 1 174 ? -3.346 -4.738 -13.578 1 91.06 174 LEU B C 1
ATOM 3222 O O . LEU B 1 174 ? -2.549 -4.492 -12.672 1 91.06 174 LEU B O 1
ATOM 3226 N N . TRP B 1 175 ? -4.605 -4.461 -13.539 1 91.19 175 TRP B N 1
ATOM 3227 C CA . TRP B 1 175 ? -5.148 -3.785 -12.367 1 91.19 175 TRP B CA 1
ATOM 3228 C C . TRP B 1 175 ? -5.07 -4.684 -11.133 1 91.19 175 TRP B C 1
ATOM 3230 O O . TRP B 1 175 ? -4.699 -4.227 -10.047 1 91.19 175 TRP B O 1
ATOM 3240 N N . ARG B 1 176 ? -5.426 -5.859 -11.297 1 95 176 ARG B N 1
ATOM 3241 C CA . ARG B 1 176 ? -5.379 -6.77 -10.156 1 95 176 ARG B CA 1
ATOM 3242 C C . ARG B 1 176 ? -3.943 -6.973 -9.672 1 95 176 ARG B C 1
ATOM 3244 O O . ARG B 1 176 ? -3.693 -7.062 -8.469 1 95 176 ARG B O 1
ATOM 3251 N N . PHE B 1 177 ? -3.035 -7.016 -10.648 1 93.56 177 PHE B N 1
ATOM 3252 C CA . PHE B 1 177 ? -1.63 -7.109 -10.273 1 93.56 177 PHE B CA 1
ATOM 3253 C C . PHE B 1 177 ? -1.188 -5.855 -9.523 1 93.56 177 PHE B C 1
ATOM 3255 O O . PHE B 1 177 ? -0.443 -5.945 -8.547 1 93.56 177 PHE B O 1
ATOM 3262 N N . HIS B 1 178 ? -1.594 -4.734 -9.969 1 91.12 178 HIS B N 1
ATOM 3263 C CA . HIS B 1 178 ? -1.341 -3.473 -9.281 1 91.12 178 HIS B CA 1
ATOM 3264 C C . HIS B 1 178 ? -1.849 -3.516 -7.844 1 91.12 178 HIS B C 1
ATOM 3266 O O . HIS B 1 178 ? -1.135 -3.123 -6.918 1 91.12 178 HIS B O 1
ATOM 3272 N N . PHE B 1 179 ? -3.072 -4 -7.66 1 94.06 179 PHE B N 1
ATOM 3273 C CA . PHE B 1 179 ? -3.641 -4.121 -6.32 1 94.06 179 PHE B CA 1
ATOM 3274 C C . PHE B 1 179 ? -2.82 -5.082 -5.473 1 94.06 179 PHE B C 1
ATOM 3276 O O . PHE B 1 179 ? -2.625 -4.852 -4.277 1 94.06 179 PHE B O 1
ATOM 3283 N N . MET B 1 180 ? -2.297 -6.125 -6.094 1 96.06 180 MET B N 1
ATOM 3284 C CA . MET B 1 180 ? -1.459 -7.094 -5.391 1 96.06 180 MET B CA 1
ATOM 3285 C C . MET B 1 180 ? -0.166 -6.445 -4.91 1 96.06 180 MET B C 1
ATOM 3287 O O . MET B 1 180 ? 0.276 -6.695 -3.785 1 96.06 180 MET B O 1
ATOM 3291 N N . LEU B 1 181 ? 0.382 -5.68 -5.789 1 92.12 181 LEU B N 1
ATOM 3292 C CA . LEU B 1 181 ? 1.607 -4.984 -5.41 1 92.12 181 LEU B CA 1
ATOM 3293 C C . LEU B 1 181 ? 1.377 -4.105 -4.188 1 92.12 181 LEU B C 1
ATOM 3295 O O . LEU B 1 181 ? 2.221 -4.051 -3.289 1 92.12 181 LEU B O 1
ATOM 3299 N N . GLY B 1 182 ? 0.247 -3.504 -4.18 1 91.19 182 GLY B N 1
ATOM 3300 C CA . GLY B 1 182 ? -0.095 -2.688 -3.027 1 91.19 182 GLY B CA 1
ATOM 3301 C C . GLY B 1 182 ? -0.234 -3.49 -1.748 1 91.19 182 GLY B C 1
ATOM 3302 O O . GLY B 1 182 ? 0.338 -3.133 -0.717 1 91.19 182 GLY B O 1
ATOM 3303 N N . ALA B 1 183 ? -0.986 -4.516 -1.817 1 93.44 183 ALA B N 1
ATOM 3304 C CA . ALA B 1 183 ? -1.19 -5.383 -0.66 1 93.44 183 ALA B CA 1
ATOM 3305 C C . ALA B 1 183 ? 0.137 -5.922 -0.135 1 93.44 183 ALA B C 1
ATOM 3307 O O . ALA B 1 183 ? 0.393 -5.891 1.071 1 93.44 183 ALA B O 1
ATOM 3308 N N . VAL B 1 184 ? 0.973 -6.32 -1.037 1 92.94 184 VAL B N 1
ATOM 3309 C CA . VAL B 1 184 ? 2.248 -6.93 -0.672 1 92.94 184 VAL B CA 1
ATOM 3310 C C . VAL B 1 184 ? 3.18 -5.867 -0.093 1 92.94 184 VAL B C 1
ATOM 3312 O O . VAL B 1 184 ? 3.805 -6.082 0.949 1 92.94 184 VAL B O 1
ATOM 3315 N N . SER B 1 185 ? 3.291 -4.758 -0.791 1 88.31 185 SER B N 1
ATOM 3316 C CA . SER B 1 185 ? 4.176 -3.693 -0.323 1 88.31 185 SER B CA 1
ATOM 3317 C C . SER B 1 185 ? 3.814 -3.258 1.093 1 88.31 185 SER B C 1
ATOM 3319 O O . SER B 1 185 ? 4.695 -3.074 1.936 1 88.31 185 SER B O 1
ATOM 3321 N N . TYR B 1 186 ? 2.555 -3.131 1.323 1 87.44 186 TYR B N 1
ATOM 3322 C CA . TYR B 1 186 ? 2.059 -2.736 2.637 1 87.44 186 TYR B CA 1
ATOM 3323 C C . TYR B 1 186 ? 2.391 -3.793 3.686 1 87.44 186 TYR B C 1
ATOM 3325 O O . TYR B 1 186 ? 2.84 -3.463 4.785 1 87.44 186 TYR B O 1
ATOM 3333 N N . ALA B 1 187 ? 2.227 -4.969 3.342 1 88.56 187 ALA B N 1
ATOM 3334 C CA . ALA B 1 187 ? 2.473 -6.078 4.258 1 88.56 187 ALA B CA 1
ATOM 3335 C C . ALA B 1 187 ? 3.953 -6.172 4.617 1 88.56 187 ALA B C 1
ATOM 3337 O O . ALA B 1 187 ? 4.305 -6.363 5.785 1 88.56 187 ALA B O 1
ATOM 3338 N N . ILE B 1 188 ? 4.777 -5.988 3.682 1 86.81 188 ILE B N 1
ATOM 3339 C CA . ILE B 1 188 ? 6.195 -6.227 3.928 1 86.81 188 ILE B CA 1
ATOM 3340 C C . ILE B 1 188 ? 6.836 -4.969 4.516 1 86.81 188 ILE B C 1
ATOM 3342 O O . ILE B 1 188 ? 7.891 -5.039 5.145 1 86.81 188 ILE B O 1
ATOM 3346 N N . ALA B 1 189 ? 6.309 -3.818 4.211 1 81.19 189 ALA B N 1
ATOM 3347 C CA . ALA B 1 189 ? 6.828 -2.568 4.758 1 81.19 189 ALA B CA 1
ATOM 3348 C C . ALA B 1 189 ? 6.727 -2.553 6.281 1 81.19 189 ALA B C 1
ATOM 3350 O O . ALA B 1 189 ? 7.398 -1.759 6.945 1 81.19 189 ALA B O 1
ATOM 3351 N N . GLY B 1 190 ? 5.926 -3.539 6.773 1 72.94 190 GLY B N 1
ATOM 3352 C CA . GLY B 1 190 ? 5.758 -3.607 8.219 1 72.94 190 GLY B CA 1
ATOM 3353 C C . GLY B 1 190 ? 4.855 -2.518 8.766 1 72.94 190 GLY B C 1
ATOM 3354 O O . GLY B 1 190 ? 5.004 -2.102 9.914 1 72.94 190 GLY B O 1
ATOM 3355 N N . VAL B 1 191 ? 4.102 -1.971 7.785 1 61.97 191 VAL B N 1
ATOM 3356 C CA . VAL B 1 191 ? 3.133 -0.973 8.227 1 61.97 191 VAL B CA 1
ATOM 3357 C C . VAL B 1 191 ? 2.006 -1.653 9.008 1 61.97 191 VAL B C 1
ATOM 3359 O O . VAL B 1 191 ? 1.446 -2.652 8.547 1 61.97 191 VAL B O 1
ATOM 3362 N N . ASP B 1 192 ? 2.086 -1.463 10.234 1 63.66 192 ASP B N 1
ATOM 3363 C CA . ASP B 1 192 ? 1.077 -2.133 11.055 1 63.66 192 ASP B CA 1
ATOM 3364 C C . ASP B 1 192 ? -0.015 -1.156 11.484 1 63.66 192 ASP B C 1
ATOM 3366 O O . ASP B 1 192 ? -0.139 -0.841 12.672 1 63.66 192 ASP B O 1
ATOM 3370 N N . ALA B 1 193 ? -0.701 -0.688 10.438 1 59.09 193 ALA B N 1
ATOM 3371 C CA . ALA B 1 193 ? -1.767 0.25 10.781 1 59.09 193 ALA B CA 1
ATOM 3372 C C . ALA B 1 193 ? -2.77 -0.385 11.742 1 59.09 193 ALA B C 1
ATOM 3374 O O . ALA B 1 193 ? -3.273 0.277 12.656 1 59.09 193 ALA B O 1
ATOM 3375 N N . LEU B 1 194 ? -2.922 -1.617 11.531 1 59.22 194 LEU B N 1
ATOM 3376 C CA . LEU B 1 194 ? -3.922 -2.281 12.359 1 59.22 194 LEU B CA 1
ATOM 3377 C C . LEU B 1 194 ? -3.389 -2.525 13.766 1 59.22 194 LEU B C 1
ATOM 3379 O O . LEU B 1 194 ? -4.164 -2.693 14.711 1 59.22 194 LEU B O 1
ATOM 3383 N N . GLN B 1 195 ? -2.045 -2.699 13.758 1 61 195 GLN B N 1
ATOM 3384 C CA . GLN B 1 195 ? -1.495 -2.816 15.102 1 61 195 GLN B CA 1
ATOM 3385 C C . GLN B 1 195 ? -1.913 -1.635 15.977 1 61 195 GLN B C 1
ATOM 3387 O O . GLN B 1 195 ? -2.053 -1.772 17.188 1 61 195 GLN B O 1
ATOM 3392 N N . LEU B 1 196 ? -2.039 -0.604 15.273 1 57.59 196 LEU B N 1
ATOM 3393 C CA . LEU B 1 196 ? -2.471 0.57 16.031 1 57.59 196 LEU B CA 1
ATOM 3394 C C . LEU B 1 196 ? -3.869 0.364 16.594 1 57.59 196 LEU B C 1
ATOM 3396 O O . LEU B 1 196 ? -4.227 0.978 17.609 1 57.59 196 LEU B O 1
ATOM 3400 N N . PHE B 1 197 ? -4.551 -0.503 15.961 1 57.62 197 PHE B N 1
ATOM 3401 C CA . PHE B 1 197 ? -5.934 -0.698 16.375 1 57.62 197 PHE B CA 1
ATOM 3402 C C . PHE B 1 197 ? -6.105 -2.033 17.094 1 57.62 197 PHE B C 1
ATOM 3404 O O . PHE B 1 197 ? -6.797 -2.113 18.109 1 57.62 197 PHE B O 1
ATOM 3411 N N . ALA B 1 198 ? -5.594 -3.008 16.375 1 57.28 198 ALA B N 1
ATOM 3412 C CA . ALA B 1 198 ? -5.891 -4.359 16.828 1 57.28 198 ALA B CA 1
ATOM 3413 C C . ALA B 1 198 ? -4.938 -4.781 17.953 1 57.28 198 ALA B C 1
ATOM 3415 O O . ALA B 1 198 ? -5.137 -5.816 18.578 1 57.28 198 ALA B O 1
ATOM 3416 N N . GLY B 1 199 ? -4.18 -3.873 18.359 1 54.91 199 GLY B N 1
ATOM 3417 C CA . GLY B 1 199 ? -3.217 -4.215 19.391 1 54.91 199 GLY B CA 1
ATOM 3418 C C . GLY B 1 199 ? -2.064 -5.059 18.875 1 54.91 199 GLY B C 1
ATOM 3419 O O . GLY B 1 199 ? -1.893 -5.215 17.672 1 54.91 199 GLY B O 1
ATOM 3420 N N . GLU B 1 200 ? -1.016 -5.418 19.688 1 53.12 200 GLU B N 1
ATOM 3421 C CA . GLU B 1 200 ? 0.294 -6.035 19.484 1 53.12 200 GLU B CA 1
ATOM 3422 C C . GLU B 1 200 ? 0.177 -7.359 18.734 1 53.12 200 GLU B C 1
ATOM 3424 O O . GLU B 1 200 ? 1.172 -7.883 18.234 1 53.12 200 GLU B O 1
ATOM 3429 N N . HIS B 1 201 ? -0.984 -7.895 18.703 1 50.56 201 HIS B N 1
ATOM 3430 C CA . HIS B 1 201 ? -1.116 -9.273 18.25 1 50.56 201 HIS B CA 1
ATOM 3431 C C . HIS B 1 201 ? -0.875 -9.398 16.75 1 50.56 201 HIS B C 1
ATOM 3433 O O . HIS B 1 201 ? -0.752 -10.508 16.234 1 50.56 201 HIS B O 1
ATOM 3439 N N . PHE B 1 202 ? -0.894 -8.352 16.078 1 54.12 202 PHE B N 1
ATOM 3440 C CA . PHE B 1 202 ? -0.775 -8.422 14.633 1 54.12 202 PHE B CA 1
ATOM 3441 C C . PHE B 1 202 ? 0.684 -8.555 14.219 1 54.12 202 PHE B C 1
ATOM 3443 O O . PHE B 1 202 ? 1.004 -8.469 13.031 1 54.12 202 PHE B O 1
ATOM 3450 N N . ASP B 1 203 ? 1.517 -8.711 15.133 1 53.25 203 ASP B N 1
ATOM 3451 C CA . ASP B 1 203 ? 2.926 -8.844 14.781 1 53.25 203 ASP B CA 1
ATOM 3452 C C . ASP B 1 203 ? 3.242 -10.266 14.32 1 53.25 203 ASP B C 1
ATOM 3454 O O . ASP B 1 203 ? 3.27 -11.195 15.133 1 53.25 203 ASP B O 1
ATOM 3458 N N . ASP B 1 204 ? 2.562 -10.805 13.383 1 54.16 204 ASP B N 1
ATOM 3459 C CA . ASP B 1 204 ? 3.02 -12.172 13.125 1 54.16 204 ASP B CA 1
ATOM 3460 C C . ASP B 1 204 ? 4.465 -12.18 12.641 1 54.16 204 ASP B C 1
ATOM 3462 O O . ASP B 1 204 ? 4.723 -12.039 11.438 1 54.16 204 ASP B O 1
ATOM 3466 N N . ARG B 1 205 ? 5.258 -12.117 13.539 1 59.44 205 ARG B N 1
ATOM 3467 C CA . ARG B 1 205 ? 6.691 -12.32 13.344 1 59.44 205 ARG B CA 1
ATOM 3468 C C . ARG B 1 205 ? 6.961 -13.57 12.523 1 59.44 205 ARG B C 1
ATOM 3470 O O . ARG B 1 205 ? 8.086 -13.789 12.055 1 59.44 205 ARG B O 1
ATOM 3477 N N . ASN B 1 206 ? 5.938 -14.445 12.141 1 81.12 206 ASN B N 1
ATOM 3478 C CA . ASN B 1 206 ? 6.258 -15.633 11.352 1 81.12 206 ASN B CA 1
ATOM 3479 C C . ASN B 1 206 ? 6.078 -15.375 9.859 1 81.12 206 ASN B C 1
ATOM 3481 O O . ASN B 1 206 ? 4.949 -15.352 9.359 1 81.12 206 ASN B O 1
ATOM 3485 N N . LEU B 1 207 ? 7.125 -15.188 9.164 1 85 207 LEU B N 1
ATOM 3486 C CA . LEU B 1 207 ? 7.16 -14.82 7.754 1 85 207 LEU B CA 1
ATOM 3487 C C . LEU B 1 207 ? 6.516 -15.906 6.895 1 85 207 LEU B C 1
ATOM 3489 O O . LEU B 1 207 ? 5.902 -15.609 5.867 1 85 207 LEU B O 1
ATOM 3493 N N . ASP B 1 208 ? 6.598 -17.156 7.398 1 87.69 208 ASP B N 1
ATOM 3494 C CA . ASP B 1 208 ? 6.008 -18.25 6.629 1 87.69 208 ASP B CA 1
ATOM 3495 C C . ASP B 1 208 ? 4.48 -18.188 6.676 1 87.69 208 ASP B C 1
ATOM 3497 O O . ASP B 1 208 ? 3.814 -18.453 5.676 1 87.69 208 ASP B O 1
ATOM 3501 N N . HIS B 1 209 ? 3.977 -17.828 7.816 1 89.44 209 HIS B N 1
ATOM 3502 C CA . HIS B 1 209 ? 2.529 -17.656 7.922 1 89.44 209 HIS B CA 1
ATOM 3503 C C . HIS B 1 209 ? 2.045 -16.469 7.105 1 89.44 209 HIS B C 1
ATOM 3505 O O . HIS B 1 209 ? 1.003 -16.547 6.449 1 89.44 209 HIS B O 1
ATOM 3511 N N . LEU B 1 210 ? 2.828 -15.438 7.152 1 90.81 210 LEU B N 1
ATOM 3512 C CA . LEU B 1 210 ? 2.471 -14.25 6.379 1 90.81 210 LEU B CA 1
ATOM 3513 C C . LEU B 1 210 ? 2.424 -14.57 4.891 1 90.81 210 LEU B C 1
ATOM 3515 O O . LEU B 1 210 ? 1.51 -14.133 4.188 1 90.81 210 LEU B O 1
ATOM 3519 N N . ARG B 1 211 ? 3.406 -15.32 4.492 1 92.75 211 ARG B N 1
ATOM 3520 C CA . ARG B 1 211 ? 3.473 -15.727 3.09 1 92.75 211 ARG B CA 1
ATOM 3521 C C . ARG B 1 211 ? 2.201 -16.453 2.67 1 92.75 211 ARG B C 1
ATOM 3523 O O . ARG B 1 211 ? 1.582 -16.109 1.663 1 92.75 211 ARG B O 1
ATOM 3530 N N . GLU B 1 212 ? 1.811 -17.438 3.439 1 94.12 212 GLU B N 1
ATOM 3531 C CA . GLU B 1 212 ? 0.647 -18.25 3.098 1 94.12 212 GLU B CA 1
ATOM 3532 C C . GLU B 1 212 ? -0.631 -17.406 3.109 1 94.12 212 GLU B C 1
ATOM 3534 O O . GLU B 1 212 ? -1.485 -17.562 2.234 1 94.12 212 GLU B O 1
ATOM 3539 N N . ARG B 1 213 ? -0.747 -16.547 4.098 1 94.06 213 ARG B N 1
ATOM 3540 C CA . ARG B 1 213 ? -1.919 -15.688 4.195 1 94.06 213 ARG B CA 1
ATOM 3541 C C . ARG B 1 213 ? -2.004 -14.742 3 1 94.06 213 ARG B C 1
ATOM 3543 O O . ARG B 1 213 ? -3.072 -14.586 2.404 1 94.06 213 ARG B O 1
ATOM 3550 N N . LEU B 1 214 ? -0.876 -14.156 2.693 1 95.12 214 LEU B N 1
ATOM 3551 C CA . LEU B 1 214 ? -0.806 -13.18 1.612 1 95.12 214 LEU B CA 1
ATOM 3552 C C . LEU B 1 214 ? -1.131 -13.828 0.271 1 95.12 214 LEU B C 1
ATOM 3554 O O . LEU B 1 214 ? -1.954 -13.312 -0.489 1 95.12 214 LEU B O 1
ATOM 3558 N N . ILE B 1 215 ? -0.554 -14.969 0.005 1 96.12 215 ILE B N 1
ATOM 3559 C CA . ILE B 1 215 ? -0.737 -15.641 -1.273 1 96.12 215 ILE B CA 1
ATOM 3560 C C . ILE B 1 215 ? -2.193 -16.078 -1.426 1 96.12 215 ILE B C 1
ATOM 3562 O O . ILE B 1 215 ? -2.783 -15.922 -2.498 1 96.12 215 ILE B O 1
ATOM 3566 N N . SER B 1 216 ? -2.801 -16.578 -0.342 1 96.62 216 SER B N 1
ATOM 3567 C CA . SER B 1 216 ? -4.211 -16.953 -0.383 1 96.62 216 SER B CA 1
ATOM 3568 C C . SER B 1 216 ? -5.086 -15.758 -0.744 1 96.62 216 SER B C 1
ATOM 3570 O O . SER B 1 216 ? -5.977 -15.859 -1.592 1 96.62 216 SER B O 1
ATOM 3572 N N . PHE B 1 217 ? -4.816 -14.633 -0.168 1 97.44 217 PHE B N 1
ATOM 3573 C CA . PHE B 1 217 ? -5.555 -13.406 -0.427 1 97.44 217 PHE B CA 1
ATOM 3574 C C . PHE B 1 217 ? -5.398 -12.977 -1.881 1 97.44 217 PHE B C 1
ATOM 3576 O O . PHE B 1 217 ? -6.379 -12.625 -2.543 1 97.44 217 PHE B O 1
ATOM 3583 N N . LEU B 1 218 ? -4.16 -12.984 -2.373 1 98.25 218 LEU B N 1
ATOM 3584 C CA . LEU B 1 218 ? -3.867 -12.547 -3.734 1 98.25 218 LEU B CA 1
ATOM 3585 C C . LEU B 1 218 ? -4.559 -13.445 -4.754 1 98.25 218 LEU B C 1
ATOM 3587 O O . LEU B 1 218 ? -5.125 -12.953 -5.734 1 98.25 218 LEU B O 1
ATOM 3591 N N . ILE B 1 219 ? -4.57 -14.75 -4.5 1 97.06 219 ILE B N 1
ATOM 3592 C CA . ILE B 1 219 ? -5.215 -15.703 -5.398 1 97.06 219 ILE B CA 1
ATOM 3593 C C . ILE B 1 219 ? -6.719 -15.453 -5.43 1 97.06 219 ILE B C 1
ATOM 3595 O O . ILE B 1 219 ? -7.34 -15.477 -6.496 1 97.06 219 ILE B O 1
ATOM 3599 N N . GLY B 1 220 ? -7.305 -15.195 -4.25 1 96.94 220 GLY B N 1
ATOM 3600 C CA . GLY B 1 220 ? -8.711 -14.828 -4.203 1 96.94 220 GLY B CA 1
ATOM 3601 C C . GLY B 1 220 ? -9.031 -13.594 -5.023 1 96.94 220 GLY B C 1
ATOM 3602 O O . GLY B 1 220 ? -10.023 -13.578 -5.758 1 96.94 220 GLY B O 1
ATOM 3603 N N . GLY B 1 221 ? -8.18 -12.539 -4.934 1 97.5 221 GLY B N 1
ATOM 3604 C CA . GLY B 1 221 ? -8.359 -11.328 -5.715 1 97.5 221 GLY B CA 1
ATOM 3605 C C . GLY B 1 221 ? -8.234 -11.555 -7.207 1 97.5 221 GLY B C 1
ATOM 3606 O O . GLY B 1 221 ? -9 -11 -7.992 1 97.5 221 GLY B O 1
ATOM 3607 N N . LEU B 1 222 ? -7.262 -12.414 -7.559 1 96.38 222 LEU B N 1
ATOM 3608 C CA . LEU B 1 222 ? -7.055 -12.727 -8.969 1 96.38 222 LEU B CA 1
ATOM 3609 C C . LEU B 1 222 ? -8.266 -13.438 -9.555 1 96.38 222 LEU B C 1
ATOM 3611 O O . LEU B 1 222 ? -8.656 -13.18 -10.695 1 96.38 222 LEU B O 1
ATOM 3615 N N . ARG B 1 223 ? -8.922 -14.273 -8.773 1 93.75 223 ARG B N 1
ATOM 3616 C CA . ARG B 1 223 ? -9.992 -15.133 -9.258 1 93.75 223 ARG B CA 1
ATOM 3617 C C . ARG B 1 223 ? -11.352 -14.484 -9.047 1 93.75 223 ARG B C 1
ATOM 3619 O O . ARG B 1 223 ? -12.391 -15.086 -9.336 1 93.75 223 ARG B O 1
ATOM 3626 N N . ALA B 1 224 ? -11.344 -13.242 -8.523 1 95.38 224 ALA B N 1
ATOM 3627 C CA . ALA B 1 224 ? -12.602 -12.555 -8.266 1 95.38 224 ALA B CA 1
ATOM 3628 C C . ALA B 1 224 ? -13.406 -12.367 -9.547 1 95.38 224 ALA B C 1
ATOM 3630 O O . ALA B 1 224 ? -12.836 -12.328 -10.641 1 95.38 224 ALA B O 1
ATOM 3631 N N . PRO B 1 225 ? -14.719 -12.305 -9.422 1 92.62 225 PRO B N 1
ATOM 3632 C CA . PRO B 1 225 ? -15.508 -11.977 -10.609 1 92.62 225 PRO B CA 1
ATOM 3633 C C . PRO B 1 225 ? -15.117 -10.641 -11.234 1 92.62 225 PRO B C 1
ATOM 3635 O O . PRO B 1 225 ? -14.633 -9.75 -10.531 1 92.62 225 PRO B O 1
ATOM 3638 N N . LEU B 1 226 ? -15.25 -10.547 -12.508 1 93.94 226 LEU B N 1
ATOM 3639 C CA . LEU B 1 226 ? -14.969 -9.289 -13.195 1 93.94 226 LEU B CA 1
ATOM 3640 C C . LEU B 1 226 ? -15.898 -8.188 -12.703 1 93.94 226 LEU B C 1
ATOM 3642 O O . LEU B 1 226 ? -17.062 -8.438 -12.391 1 93.94 226 LEU B O 1
ATOM 3646 N N . PRO B 1 227 ? -15.305 -6.961 -12.641 1 89.06 227 PRO B N 1
ATOM 3647 C CA . PRO B 1 227 ? -16.172 -5.852 -12.219 1 89.06 227 PRO B CA 1
ATOM 3648 C C . PRO B 1 227 ? -17.281 -5.551 -13.227 1 89.06 227 PRO B C 1
ATOM 3650 O O . PRO B 1 227 ? -17.109 -5.773 -14.43 1 89.06 227 PRO B O 1
ATOM 3653 N N . GLN B 1 228 ? -18.422 -5.203 -12.648 1 85.25 228 GLN B N 1
ATOM 3654 C CA . GLN B 1 228 ? -19.531 -4.715 -13.469 1 85.25 228 GLN B CA 1
ATOM 3655 C C . GLN B 1 228 ? -19.578 -3.191 -13.477 1 85.25 228 GLN B C 1
ATOM 3657 O O . GLN B 1 228 ? -19.766 -2.568 -12.422 1 85.25 228 GLN B O 1
ATOM 3662 N N . PHE B 1 229 ? -19.219 -2.586 -14.688 1 81.25 229 PHE B N 1
ATOM 3663 C CA . PHE B 1 229 ? -19.172 -1.132 -14.773 1 81.25 229 PHE B CA 1
ATOM 3664 C C . PHE B 1 229 ? -20.531 -0.561 -15.133 1 81.25 229 PHE B C 1
ATOM 3666 O O . PHE B 1 229 ? -21.281 -1.171 -15.898 1 81.25 229 PHE B O 1
ATOM 3673 N N . SER B 1 230 ? -21.078 0.266 -14.18 1 65.38 230 SER B N 1
ATOM 3674 C CA . SER B 1 230 ? -22.344 0.905 -14.523 1 65.38 230 SER B CA 1
ATOM 3675 C C . SER B 1 230 ? -22.219 1.763 -15.781 1 65.38 230 SER B C 1
ATOM 3677 O O . SER B 1 230 ? -21.203 2.432 -15.977 1 65.38 230 SER B O 1
ATOM 3679 N N . ASP B 1 231 ? -22.953 1.502 -16.875 1 55.19 231 ASP B N 1
ATOM 3680 C CA . ASP B 1 231 ? -23.109 2.375 -18.031 1 55.19 231 ASP B CA 1
ATOM 3681 C C . ASP B 1 231 ? -23.422 3.809 -17.609 1 55.19 231 ASP B C 1
ATOM 3683 O O . ASP B 1 231 ? -24.094 4.027 -16.594 1 55.19 231 ASP B O 1
#

Solvent-accessible surface area (backbone atoms only — not comparable to full-atom values): 24572 Å² total; per-residue (Å²): 120,70,69,62,55,53,52,53,52,50,51,49,51,50,49,50,53,48,47,52,47,48,53,51,42,41,50,53,46,39,49,53,40,30,35,72,46,32,73,87,63,39,47,71,65,58,38,23,61,74,48,72,47,54,67,66,57,50,34,71,75,41,58,44,74,68,47,41,53,48,50,54,49,48,58,57,46,53,55,51,47,50,51,35,50,52,44,50,51,50,46,48,53,55,17,54,75,68,74,45,68,49,54,54,64,57,53,49,44,40,58,60,48,46,54,59,57,44,35,71,38,92,66,18,52,50,46,38,23,34,50,18,36,43,70,54,40,81,59,64,65,69,41,50,54,50,46,69,69,41,46,67,60,51,50,53,50,52,52,50,45,45,65,40,42,71,89,54,57,64,68,57,51,51,51,48,49,52,34,42,51,16,18,49,24,32,59,47,35,61,54,51,70,54,39,72,66,72,36,80,74,74,55,73,75,48,61,69,55,49,47,36,46,50,52,29,28,48,47,17,24,68,68,25,68,78,57,76,74,82,130,119,73,64,63,56,53,50,51,54,50,52,48,50,50,52,50,53,48,46,52,48,48,52,51,42,42,51,54,46,39,49,52,41,30,35,74,45,33,73,87,62,39,48,72,66,58,39,23,63,74,48,70,47,54,68,65,56,51,34,70,75,43,59,44,74,67,48,43,53,48,50,52,49,47,58,57,46,53,54,51,48,50,51,35,50,51,44,50,51,50,45,49,52,53,17,55,76,68,74,44,68,48,53,52,63,58,52,49,43,40,58,61,48,46,55,60,57,43,35,72,38,91,66,18,52,49,46,39,22,35,50,18,36,44,70,55,40,80,58,64,67,68,41,49,53,50,47,67,68,41,45,68,61,52,51,54,52,50,52,51,44,45,66,39,42,69,88,53,59,66,70,57,52,52,50,46,49,52,33,44,51,17,17,48,26,33,59,47,35,61,54,50,71,52,36,72,65,73,35,79,75,67,61,65,84,47,63,68,56,49,48,36,46,49,52,29,27,48,46,17,25,68,68,26,68,79,58,77,76,83,131

Organism: Hydrogenophilus thermoluteolus (NCBI:txid297)

Secondary structure (DSSP, 8-state):
-HHHHHHHHHHHHHHHHHHHHHHHHHHHHHHHHHHHHHHHH--HHHHHHHHT--HHHHHHHHSSHHHHHHHHHHHHHHHHHHHHHHHHHHHHHHHHHHTSPPPHHHHHHHHHHHHHHHHHSTTHHHHHHHHHHHTT---HHHHHHHHHHHHHHHHHHHHHHHHHSTTS-HHHHHHHHHHHHHHHHHHHHT--TTHHHH-GGGG---HHHHHHHHHHHHHHHHTSPPP----/-HHHHHHHHHHHHHHHHHHHHHHHHHHHHHHHHHHHHHHHH--HHHHHHHHT--HHHHHHHHSSHHHHHHHHHHHHHHHHHHHHHHHHHHHHHHHHHHTSPPPHHHHHHHHHHHHHHHHHSTTHHHHHHHHHHHTT---HHHHHHHHHHHHHHHHHHHHHHHHHSTTS-HHHHHHHHHHHHHHHHHHHHT--TTHHHH-GGG----HHHHHHHHHHHHHHHHTSPPP----

Nearest PDB structures (foldseek):
  5fgl-assembly3_F  TM=8.782E-01  e=8.467E-09  Pseudomonas putida S16
  5fgl-assembly1_A  TM=8.745E-01  e=8.856E-09  Pseudomonas putida S16
  5fgl-assembly2_C  TM=8.714E-01  e=9.262E-09  Pseudomonas putida S16
  2fbq-assembly1_A-2  TM=8.176E-01  e=3.153E-09  Pseudomonas aeruginosa
  5fgl-assembly3_E  TM=8.625E-01  e=2.487E-08  Pseudomonas putida S16

Foldseek 3Di:
DVVVVVVVVVVVVVVVVVLVVLLVLLLLQLLLQCLVQNLVGDDLVSSCVVSVHDSVSVCVNQNDSLSSVLVSCCVLLVVLLVQLVVQVVVQCVVCVVVVHARALLSLLCSNLVSLLVQCPDVCSLSNLLNVLVLVVDPDDRVVVSVCVSCVPSVVVSLVSNCVNCVVDDSVLQVVLVVVLSNLSSCLSNPPPPCCVPVPPVVPPPPSVVVSVVSSVVSVCSNPDDDDDDDD/DVVVVVVVVVVVVVVVVVLVVLLVLLLLQLLLQCLVQNLVGDDLVSSCVVSVHDSVSVCVNQNDSLSSVLVSCCVLLVVLLVQLVVQVVVQCVVCVVVVHARALLSLLCSNLVSLLVQCPDVCSLSNLLNVLVLCVDPDDRVVVSVCVSCPPSVVVSLVSNCVNCVVDDSVLQVVLVVVLSNLSSCLSNPPPPCCVPVPPVPPPVPSVVVSVVSSVVSVCSNPDDDDDDDD

Sequence (462 aa):
MLMAKNTRGSQRAQAVSGEVDTRERILNVAEALFAEHGFDGASMRMITAAAGVNLAAVNYHFGSKEKLIEEIFRRRLVWLNELRRQRLDQLQLEAEKLGKSVRPSRILEAFFGSLFDLAREPGGEAFLRLLGRTLTDPSSFVRRVLAAEYGDVLERYLQALYASVPDVPHEEILWRFHFMLGAVSYAIAGVDALQLFAGEHFDDRNLDHLRERLISFLIGGLRAPLPQFSDMLMAKNTRGSQRAQAVSGEVDTRERILNVAEALFAEHGFDGASMRMITAAAGVNLAAVNYHFGSKEKLIEEIFRRRLVWLNELRRQRLDQLQLEAEKLGKSVRPSRILEAFFGSLFDLAREPGGEAFLRLLGRTLTDPSSFVRRVLAAEYGDVLERYLQALYASVPDVPHEEILWRFHFMLGAVSYAIAGVDALQLFAGEHFDDRNLDHLRERLISFLIGGLRAPLPQFSD

Radius of gyration: 26.05 Å; Cα contacts (8 Å, |Δi|>4): 494; chains: 2; bounding box: 100×88×43 Å

InterPro domains:
  IPR001647 DNA-binding HTH domain, TetR-type [PF00440] (26-72)
  IPR001647 DNA-binding HTH domain, TetR-type [PR00455] (26-39)
  IPR001647 DNA-binding HTH domain, TetR-type [PR00455] (47-70)
  IPR001647 DNA-binding HTH domain, TetR-type [PS50977] (20-80)
  IPR009057 Homedomain-like superfamily [SSF46689] (21-90)
  IPR023772 DNA-binding HTH domain, TetR-type, conserved site [PS01081] (38-69)
  IPR036271 Tetracyclin repressor-like, C-terminal domain superfamily [SSF48498] (100-228)
  IPR041586 PsrA, tetracyclin repressor-like, C-terminal domain [PF17939] (109-221)
  IPR050109 HTH-type, TetR-like transcriptional regulator [PTHR30055] (14-227)